Protein AF-0000000068277436 (afdb_homodimer)

Radius of gyration: 30.3 Å; Cα contacts (8 Å, |Δi|>4): 1241; chains: 2; bounding box: 89×91×68 Å

Foldseek 3Di:
DPPPPPPPDPPVDPPVVVVQDFDQLEDDDDLVRLLVLLLDDDPDPDDPDDAAAAEEEEEEEQEALLLQVQVCLQCPPVPRRYAYAYEYAPVYDCVVDDGDPNCPSRYHPYDHADFLALRPVSSVLSRLSSQSSNVNHFKYWYHYSQKHFLAGNVVVSCQQVPFQAWEWAWDQDPDCLFLVLVVQFDADQDDSVLWIFTDLTIMGTSVLSSCLSVDPRQSVRLNRRDDSSRSSGTRSNSVCSVPPVVRYQNHHQEDFACPVDDDHTDEDAQVNDDLVVSQCVQQVVVDWGDTPRDIDSRRHGMYDRYDSNNNVVCVVCCCVRRVRDD/DDPPPPPPPPPVDVPVVVVQDFDQLEDDDDLVRLLVLLLDDDPDPDDPDDAQAAEEEEEEEQEALLLQVQVCLQCPPVPRRYAYAYEYAPVYDCVVDDGDPNCPSRYHPYDHADFLALRVVSSVLSRLSSQSSNVSHFKYWYHYSQKHFLAGNVVVSCQQVPFQAWEWAWDQDPDCLFLVLVVQFDADQDDSVLWIFTDLTIMGTSVLSSCLSVDPRQSVRLNRRDDSSRSSGTRSNSVCSVPPVVRYQNHHQEDFACPVDDPDTDEDAQVNDDLVVSQCVQQVVVDWGDTPRDIDSRRHGMYDRYDSRNNVVCVVCCCVRRVRDD

Structure (mmCIF, N/CA/C/O backbone):
data_AF-0000000068277436-model_v1
#
loop_
_entity.id
_entity.type
_entity.pdbx_description
1 polymer 'Uncharacterized protein'
#
loop_
_atom_site.group_PDB
_atom_site.id
_atom_site.type_symbol
_atom_site.label_atom_id
_atom_site.label_alt_id
_atom_site.label_comp_id
_atom_site.label_asym_id
_atom_site.label_entity_id
_atom_site.label_seq_id
_atom_site.pdbx_PDB_ins_code
_atom_site.Cartn_x
_atom_site.Cartn_y
_atom_site.Cartn_z
_atom_site.occupancy
_atom_site.B_iso_or_equiv
_atom_site.auth_seq_id
_atom_site.auth_comp_id
_atom_site.auth_asym_id
_atom_site.auth_atom_id
_atom_site.pdbx_PDB_model_num
ATOM 1 N N . MET A 1 1 ? 45.375 4.801 18.844 1 23.97 1 MET A N 1
ATOM 2 C CA . MET A 1 1 ? 44.188 5.27 19.594 1 23.97 1 MET A CA 1
ATOM 3 C C . MET A 1 1 ? 42.938 4.562 19.125 1 23.97 1 MET A C 1
ATOM 5 O O . MET A 1 1 ? 42.562 4.648 17.953 1 23.97 1 MET A O 1
ATOM 9 N N . SER A 1 2 ? 42.562 3.375 19.719 1 23.41 2 SER A N 1
ATOM 10 C CA . SER A 1 2 ? 41.812 2.158 19.406 1 23.41 2 SER A CA 1
ATOM 11 C C . SER A 1 2 ? 40.312 2.418 19.375 1 23.41 2 SER A C 1
ATOM 13 O O . SER A 1 2 ? 39.75 2.959 20.328 1 23.41 2 SER A O 1
ATOM 15 N N . LYS A 1 3 ? 39.781 2.701 18.109 1 25.34 3 LYS A N 1
ATOM 16 C CA . LYS A 1 3 ? 38.531 3.287 17.688 1 25.34 3 LYS A CA 1
ATOM 17 C C . LYS A 1 3 ? 37.344 2.508 18.234 1 25.34 3 LYS A C 1
ATOM 19 O O . LYS A 1 3 ? 37.156 1.322 17.938 1 25.34 3 LYS A O 1
ATOM 24 N N . ILE A 1 4 ? 36.938 2.607 19.531 1 25.53 4 ILE A N 1
ATOM 25 C CA . ILE A 1 4 ? 35.969 1.893 20.328 1 25.53 4 ILE A CA 1
ATOM 26 C C . ILE A 1 4 ? 34.594 1.966 19.656 1 25.53 4 ILE A C 1
ATOM 28 O O . ILE A 1 4 ? 34 3.043 19.562 1 25.53 4 ILE A O 1
ATOM 32 N N . CYS A 1 5 ? 34.469 1.28 18.531 1 24.61 5 CYS A N 1
ATOM 33 C CA . CYS A 1 5 ? 33.25 1.181 17.734 1 24.61 5 CYS A CA 1
ATOM 34 C C . CYS A 1 5 ? 32.062 0.746 18.578 1 24.61 5 CYS A C 1
ATOM 36 O O . CYS A 1 5 ? 32.031 -0.382 19.078 1 24.61 5 CYS A O 1
ATOM 38 N N . ALA A 1 6 ? 31.453 1.697 19.281 1 29.66 6 ALA A N 1
ATOM 39 C CA . ALA A 1 6 ? 30.328 1.412 20.188 1 29.66 6 ALA A CA 1
ATOM 40 C C . ALA A 1 6 ? 29.312 0.5 19.516 1 29.66 6 ALA A C 1
ATOM 42 O O . ALA A 1 6 ? 28.844 0.786 18.406 1 29.66 6 ALA A O 1
ATOM 43 N N . THR A 1 7 ? 29.359 -0.811 19.594 1 27.5 7 THR A N 1
ATOM 44 C CA . THR A 1 7 ? 28.516 -1.938 19.203 1 27.5 7 THR A CA 1
ATOM 45 C C . THR A 1 7 ? 27.047 -1.631 19.438 1 27.5 7 THR A C 1
ATOM 47 O O . THR A 1 7 ? 26.594 -1.596 20.594 1 27.5 7 THR A O 1
ATOM 50 N N . GLN A 1 8 ? 26.516 -0.634 18.828 1 31.66 8 GLN A N 1
ATOM 51 C CA . GLN A 1 8 ? 25.109 -0.358 19.062 1 31.66 8 GLN A CA 1
ATOM 52 C C . GLN A 1 8 ? 24.281 -1.634 18.969 1 31.66 8 GLN A C 1
ATOM 54 O O . GLN A 1 8 ? 24.453 -2.43 18.047 1 31.66 8 GLN A O 1
ATOM 59 N N . PRO A 1 9 ? 23.75 -2.182 20.094 1 32.72 9 PRO A N 1
ATOM 60 C CA . PRO A 1 9 ? 23.031 -3.449 20.156 1 32.72 9 PRO A CA 1
ATOM 61 C C . PRO A 1 9 ? 22.062 -3.623 18.969 1 32.72 9 PRO A C 1
ATOM 63 O O . PRO A 1 9 ? 21.547 -2.639 18.438 1 32.72 9 PRO A O 1
ATOM 66 N N . ASN A 1 10 ? 22.172 -4.551 18.047 1 34.94 10 ASN A N 1
ATOM 67 C CA . ASN A 1 10 ? 21.422 -5.129 16.953 1 34.94 10 ASN A CA 1
ATOM 68 C C . ASN A 1 10 ? 19.938 -5.281 17.297 1 34.94 10 ASN A C 1
ATOM 70 O O . ASN A 1 10 ? 19.516 -6.34 17.75 1 34.94 10 ASN A O 1
ATOM 74 N N . ILE A 1 11 ? 19.25 -4.48 18.188 1 37.25 11 ILE A N 1
ATOM 75 C CA . ILE A 1 11 ? 17.844 -4.598 18.516 1 37.25 11 ILE A CA 1
ATOM 76 C C . ILE A 1 11 ? 17.016 -4.664 17.234 1 37.25 11 ILE A C 1
ATOM 78 O O . ILE A 1 11 ? 16.75 -3.641 16.609 1 37.25 11 ILE A O 1
ATOM 82 N N . THR A 1 12 ? 17.125 -5.438 16.219 1 44.44 12 THR A N 1
ATOM 83 C CA . THR A 1 12 ? 16.25 -5.762 15.094 1 44.44 12 THR A CA 1
ATOM 84 C C . THR A 1 12 ? 14.781 -5.691 15.516 1 44.44 12 THR A C 1
ATOM 86 O O . THR A 1 12 ? 14.367 -6.348 16.469 1 44.44 12 THR A O 1
ATOM 89 N N . GLY A 1 13 ? 13.945 -4.594 15.43 1 56.5 13 GLY A N 1
ATOM 90 C CA . GLY A 1 13 ? 12.766 -3.932 15.953 1 56.5 13 GLY A CA 1
ATOM 91 C C . GLY A 1 13 ? 11.516 -4.789 15.859 1 56.5 13 GLY A C 1
ATOM 92 O O . GLY A 1 13 ? 11.266 -5.422 14.836 1 56.5 13 GLY A O 1
ATOM 93 N N . GLY A 1 14 ? 10.969 -5.359 17.094 1 80.44 14 GLY A N 1
ATOM 94 C CA . GLY A 1 14 ? 9.891 -6.238 17.531 1 80.44 14 GLY A CA 1
ATOM 95 C C . GLY A 1 14 ? 8.555 -5.895 16.891 1 80.44 14 GLY A C 1
ATOM 96 O O . GLY A 1 14 ? 7.836 -6.777 16.422 1 80.44 14 GLY A O 1
ATOM 97 N N . TYR A 1 15 ? 8.328 -4.586 16.562 1 85.31 15 TYR A N 1
ATOM 98 C CA . TYR A 1 15 ? 6.988 -4.258 16.109 1 85.31 15 TYR A CA 1
ATOM 99 C C . TYR A 1 15 ? 6.82 -4.602 14.625 1 85.31 15 TYR A C 1
ATOM 101 O O . TYR A 1 15 ? 5.812 -5.195 14.234 1 85.31 15 TYR A O 1
ATOM 109 N N . LEU A 1 16 ? 7.84 -4.223 13.797 1 91.06 16 LEU A N 1
ATOM 110 C CA . LEU A 1 16 ? 7.695 -4.461 12.359 1 91.06 16 LEU A CA 1
ATOM 111 C C . LEU A 1 16 ? 7.578 -5.953 12.07 1 91.06 16 LEU A C 1
ATOM 113 O O . LEU A 1 16 ? 6.777 -6.367 11.227 1 91.06 16 LEU A O 1
ATOM 117 N N . LYS A 1 17 ? 8.391 -6.715 12.734 1 89.31 17 LYS A N 1
ATOM 118 C CA . LYS A 1 17 ? 8.328 -8.164 12.555 1 89.31 17 LYS A CA 1
ATOM 119 C C . LYS A 1 17 ? 6.938 -8.695 12.883 1 89.31 17 LYS A C 1
ATOM 121 O O . LYS A 1 17 ? 6.414 -9.555 12.164 1 89.31 17 LYS A O 1
ATOM 126 N N . LYS A 1 18 ? 6.383 -8.164 13.977 1 89.06 18 LYS A N 1
ATOM 127 C CA . LYS A 1 18 ? 5.039 -8.578 14.367 1 89.06 18 LYS A CA 1
ATOM 128 C C . LYS A 1 18 ? 4.008 -8.148 13.336 1 89.06 18 LYS A C 1
ATOM 130 O O . LYS A 1 18 ? 3.1 -8.922 13 1 89.06 18 LYS A O 1
ATOM 135 N N . TYR A 1 19 ? 4.195 -7.02 12.789 1 89.75 19 TYR A N 1
ATOM 136 C CA . TYR A 1 19 ? 3.291 -6.48 11.781 1 89.75 19 TYR A CA 1
ATOM 137 C C . TYR A 1 19 ? 3.334 -7.316 10.508 1 89.75 19 TYR A C 1
ATOM 139 O O . TYR A 1 19 ? 2.309 -7.512 9.844 1 89.75 19 TYR A O 1
ATOM 147 N N . LEU A 1 20 ? 4.488 -7.871 10.234 1 92.06 20 LEU A N 1
ATOM 148 C CA . LEU A 1 20 ? 4.695 -8.547 8.953 1 92.06 20 LEU A CA 1
ATOM 149 C C . LEU A 1 20 ? 4.316 -10.023 9.055 1 92.06 20 LEU A C 1
ATOM 151 O O . LEU A 1 20 ? 4.281 -10.727 8.047 1 92.06 20 LEU A O 1
ATOM 155 N N . ARG A 1 21 ? 4.035 -10.492 10.25 1 89.75 21 ARG A N 1
ATOM 156 C CA . ARG A 1 21 ? 3.648 -11.891 10.414 1 89.75 21 ARG A CA 1
ATOM 157 C C . ARG A 1 21 ? 2.322 -12.172 9.711 1 89.75 21 ARG A C 1
ATOM 159 O O . ARG A 1 21 ? 1.309 -11.539 10.016 1 89.75 21 ARG A O 1
ATOM 166 N N . PRO A 1 22 ? 2.375 -13.117 8.742 1 90.5 22 PRO A N 1
ATOM 167 C CA . PRO A 1 22 ? 1.105 -13.43 8.078 1 90.5 22 PRO A CA 1
ATOM 168 C C . PRO A 1 22 ? 0.106 -14.109 9.008 1 90.5 22 PRO A C 1
ATOM 170 O O . PRO A 1 22 ? 0.504 -14.758 9.977 1 90.5 22 PRO A O 1
ATOM 173 N N . PRO A 1 23 ? -1.148 -13.898 8.711 1 89.19 23 PRO A N 1
ATOM 174 C CA . PRO A 1 23 ? -2.154 -14.641 9.477 1 89.19 23 PRO A CA 1
ATOM 175 C C . PRO A 1 23 ? -2.145 -16.141 9.164 1 89.19 23 PRO A C 1
ATOM 177 O O . PRO A 1 23 ? -1.496 -16.562 8.211 1 89.19 23 PRO A O 1
ATOM 180 N N . LYS A 1 24 ? -2.893 -16.781 10.078 1 88.88 24 LYS A N 1
ATOM 181 C CA . LYS A 1 24 ? -3.209 -18.156 9.703 1 88.88 24 LYS A CA 1
ATOM 182 C C . LYS A 1 24 ? -3.971 -18.203 8.383 1 88.88 24 LYS A C 1
ATOM 184 O O . LYS A 1 24 ? -4.746 -17.297 8.078 1 88.88 24 LYS A O 1
ATOM 189 N N . VAL A 1 25 ? -3.676 -19.281 7.684 1 88.69 25 VAL A N 1
ATOM 190 C CA . VAL A 1 25 ? -4.309 -19.422 6.379 1 88.69 25 VAL A CA 1
ATOM 191 C C . VAL A 1 25 ? -5.828 -19.375 6.535 1 88.69 25 VAL A C 1
ATOM 193 O O . VAL A 1 25 ? -6.527 -18.766 5.723 1 88.69 25 VAL A O 1
ATOM 196 N N . PHE A 1 26 ? -6.219 -20 7.586 1 85.81 26 PHE A N 1
ATOM 197 C CA . PHE A 1 26 ? -7.641 -19.922 7.898 1 85.81 26 PHE A CA 1
ATOM 198 C C . PHE A 1 26 ? -7.922 -18.766 8.844 1 85.81 26 PHE A C 1
ATOM 200 O O . PHE A 1 26 ? -7.711 -18.875 10.055 1 85.81 26 PHE A O 1
ATOM 207 N N . HIS A 1 27 ? -8.305 -17.641 8.383 1 88.38 27 HIS A N 1
ATOM 208 C CA . HIS A 1 27 ? -8.633 -16.422 9.133 1 88.38 27 HIS A CA 1
ATOM 209 C C . HIS A 1 27 ? -10.094 -16.031 8.922 1 88.38 27 HIS A C 1
ATOM 211 O O . HIS A 1 27 ? -10.805 -16.656 8.133 1 88.38 27 HIS A O 1
ATOM 217 N N . ASP A 1 28 ? -10.562 -14.938 9.57 1 88.31 28 ASP A N 1
ATOM 218 C CA . ASP A 1 28 ? -11.984 -14.625 9.617 1 88.31 28 ASP A CA 1
ATOM 219 C C . ASP A 1 28 ? -12.312 -13.453 8.695 1 88.31 28 ASP A C 1
ATOM 221 O O . ASP A 1 28 ? -13.414 -12.891 8.758 1 88.31 28 ASP A O 1
ATOM 225 N N . MET A 1 29 ? -11.43 -13.055 7.805 1 91.62 29 MET A N 1
ATOM 226 C CA . MET A 1 29 ? -11.711 -11.961 6.887 1 91.62 29 MET A CA 1
ATOM 227 C C . MET A 1 29 ? -12.719 -12.383 5.824 1 91.62 29 MET A C 1
ATOM 229 O O . MET A 1 29 ? -12.633 -13.484 5.285 1 91.62 29 MET A O 1
ATOM 233 N N . ASN A 1 30 ? -13.688 -11.477 5.59 1 90.44 30 ASN A N 1
ATOM 234 C CA . ASN A 1 30 ? -14.5 -11.703 4.398 1 90.44 30 ASN A CA 1
ATOM 235 C C . ASN A 1 30 ? -13.75 -11.352 3.123 1 90.44 30 ASN A C 1
ATOM 237 O O . ASN A 1 30 ? -12.609 -10.891 3.182 1 90.44 30 ASN A O 1
ATOM 241 N N . VAL A 1 31 ? -14.328 -11.609 2.004 1 91.12 31 VAL A N 1
ATOM 242 C CA . VAL A 1 31 ? -13.641 -11.492 0.721 1 91.12 31 VAL A CA 1
ATOM 243 C C . VAL A 1 31 ? -13.18 -10.047 0.513 1 91.12 31 VAL A C 1
ATOM 245 O O . VAL A 1 31 ? -12.039 -9.805 0.097 1 91.12 31 VAL A O 1
ATOM 248 N N . SER A 1 32 ? -14.039 -9.039 0.806 1 92.81 32 SER A N 1
ATOM 249 C CA . SER A 1 32 ? -13.688 -7.633 0.623 1 92.81 32 SER A CA 1
ATOM 250 C C . SER A 1 32 ? -12.516 -7.234 1.511 1 92.81 32 SER A C 1
ATOM 252 O O . SER A 1 32 ? -11.594 -6.547 1.061 1 92.81 32 SER A O 1
ATOM 254 N N . GLU A 1 33 ? -12.562 -7.703 2.74 1 94.38 33 GLU A N 1
ATOM 255 C CA . GLU A 1 33 ? -11.484 -7.43 3.682 1 94.38 33 GLU A CA 1
ATOM 256 C C . GLU A 1 33 ? -10.18 -8.07 3.225 1 94.38 33 GLU A C 1
ATOM 258 O O . GLU A 1 33 ? -9.117 -7.441 3.277 1 94.38 33 GLU A O 1
ATOM 263 N N . LEU A 1 34 ? -10.297 -9.32 2.779 1 95.56 34 LEU A N 1
ATOM 264 C CA . LEU A 1 34 ? -9.125 -10.07 2.334 1 95.56 34 LEU A CA 1
ATOM 265 C C . LEU A 1 34 ? -8.461 -9.383 1.148 1 95.56 34 LEU A C 1
ATOM 267 O O . LEU A 1 34 ? -7.246 -9.156 1.16 1 95.56 34 LEU A O 1
ATOM 271 N N . LEU A 1 35 ? -9.25 -9.016 0.161 1 96.75 35 LEU A N 1
ATOM 272 C CA . LEU A 1 35 ? -8.703 -8.391 -1.037 1 96.75 35 LEU A CA 1
ATOM 273 C C . LEU A 1 35 ? -8.062 -7.051 -0.703 1 96.75 35 LEU A C 1
ATOM 275 O O . LEU A 1 35 ? -6.98 -6.73 -1.205 1 96.75 35 LEU A O 1
ATOM 279 N N . TRP A 1 36 ? -8.727 -6.266 0.155 1 96.5 36 TRP A N 1
ATOM 280 C CA . TRP A 1 36 ? -8.195 -4.965 0.546 1 96.5 36 TRP A CA 1
ATOM 281 C C . TRP A 1 36 ? -6.863 -5.113 1.272 1 96.5 36 TRP A C 1
ATOM 283 O O . TRP A 1 36 ? -5.883 -4.453 0.92 1 96.5 36 TRP A O 1
ATOM 293 N N . ARG A 1 37 ? -6.805 -6.016 2.254 1 97 37 ARG A N 1
ATOM 294 C CA . ARG A 1 37 ? -5.586 -6.27 3.018 1 97 37 ARG A CA 1
ATOM 295 C C . ARG A 1 37 ? -4.465 -6.77 2.111 1 97 37 ARG A C 1
ATOM 297 O O . ARG A 1 37 ? -3.318 -6.34 2.238 1 97 37 ARG A O 1
ATOM 304 N N . ALA A 1 38 ? -4.793 -7.617 1.217 1 97.81 38 ALA A N 1
ATOM 305 C CA . ALA A 1 38 ? -3.814 -8.219 0.314 1 97.81 38 ALA A CA 1
ATOM 306 C C . ALA A 1 38 ? -3.283 -7.188 -0.679 1 97.81 38 ALA A C 1
ATOM 308 O O . ALA A 1 38 ? -2.191 -7.352 -1.227 1 97.81 38 ALA A O 1
ATOM 309 N N . SER A 1 39 ? -4.07 -6.113 -0.881 1 97.88 39 SER A N 1
ATOM 310 C CA . SER A 1 39 ? -3.691 -5.102 -1.865 1 97.88 39 SER A CA 1
ATOM 311 C C . SER A 1 39 ? -2.719 -4.09 -1.273 1 97.88 39 SER A C 1
ATOM 313 O O . SER A 1 39 ? -2.205 -3.225 -1.986 1 97.88 39 SER A O 1
ATOM 315 N N . MET A 1 40 ? -2.482 -4.16 0.048 1 96.56 40 MET A N 1
ATOM 316 C CA . MET A 1 40 ? -1.529 -3.268 0.701 1 96.56 40 MET A CA 1
ATOM 317 C C . MET A 1 40 ? -0.125 -3.469 0.142 1 96.56 40 MET A C 1
ATOM 319 O O . MET A 1 40 ? 0.365 -4.598 0.073 1 96.56 40 MET A O 1
ATOM 323 N N . SER A 1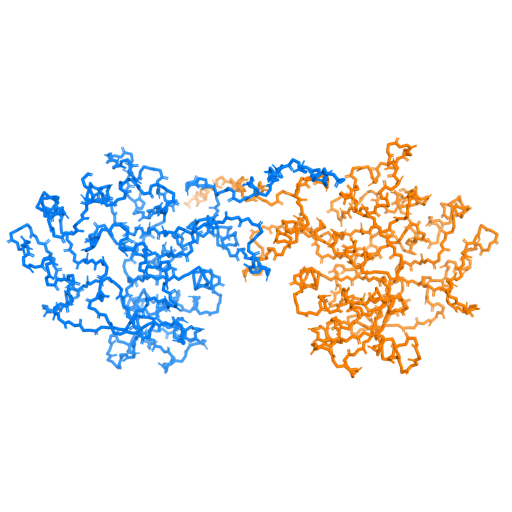 41 ? 0.482 -2.408 -0.278 1 96.06 41 SER A N 1
ATOM 324 C CA . SER A 1 41 ? 1.841 -2.447 -0.808 1 96.06 41 SER A CA 1
ATOM 325 C C . SER A 1 41 ? 2.615 -1.187 -0.435 1 96.06 41 SER A C 1
ATOM 327 O O . SER A 1 41 ? 2.041 -0.098 -0.362 1 96.06 41 SER A O 1
ATOM 329 N N . PRO A 1 42 ? 3.889 -1.335 -0.143 1 95.69 42 PRO A N 1
ATOM 330 C CA . PRO A 1 42 ? 4.699 -0.167 0.207 1 95.69 42 PRO A CA 1
ATOM 331 C C . PRO A 1 42 ? 4.996 0.728 -0.995 1 95.69 42 PRO A C 1
ATOM 333 O O . PRO A 1 42 ? 5.211 0.229 -2.104 1 95.69 42 PRO A O 1
ATOM 336 N N . ARG A 1 43 ? 4.93 2.016 -0.764 1 96.19 43 ARG A N 1
ATOM 337 C CA . ARG A 1 43 ? 5.375 2.953 -1.79 1 96.19 43 ARG A CA 1
ATOM 338 C C . ARG A 1 43 ? 6.898 2.986 -1.873 1 96.19 43 ARG A C 1
ATOM 340 O O . ARG A 1 43 ? 7.461 3.27 -2.934 1 96.19 43 ARG A O 1
ATOM 347 N N . ILE A 1 44 ? 7.516 2.76 -0.736 1 96 44 ILE A N 1
ATOM 348 C CA . ILE A 1 44 ? 8.961 2.572 -0.715 1 96 44 ILE A CA 1
ATOM 349 C C . ILE A 1 44 ? 9.305 1.133 -1.096 1 96 44 ILE A C 1
ATOM 351 O O . ILE A 1 44 ? 8.977 0.198 -0.36 1 96 44 ILE A O 1
ATOM 355 N N . LEU A 1 45 ? 10.023 0.933 -2.16 1 91.94 45 LEU A N 1
ATOM 356 C CA . LEU A 1 45 ? 10.18 -0.387 -2.76 1 91.94 45 LEU A CA 1
ATOM 357 C C . LEU A 1 45 ? 11.266 -1.184 -2.035 1 91.94 45 LEU A C 1
ATOM 359 O O . LEU A 1 45 ? 11.188 -2.412 -1.954 1 91.94 45 LEU A O 1
ATOM 363 N N . GLU A 1 46 ? 12.258 -0.465 -1.465 1 92.19 46 GLU A N 1
ATOM 364 C CA . GLU A 1 46 ? 13.352 -1.146 -0.779 1 92.19 46 GLU A CA 1
ATOM 365 C C . GLU A 1 46 ? 12.922 -1.635 0.601 1 92.19 46 GLU A C 1
ATOM 367 O O . GLU A 1 46 ? 12.531 -0.835 1.455 1 92.19 46 GLU A O 1
ATOM 372 N N . TYR A 1 47 ? 13 -2.908 0.8 1 92.19 47 TYR A N 1
ATOM 373 C CA . TYR A 1 47 ? 12.656 -3.465 2.104 1 92.19 47 TYR A CA 1
ATOM 374 C C . TYR A 1 47 ? 13.672 -3.047 3.16 1 92.19 47 TYR A C 1
ATOM 376 O O . TYR A 1 47 ? 14.875 -3.059 2.91 1 92.19 47 TYR A O 1
ATOM 384 N N . PRO A 1 48 ? 13.203 -2.67 4.301 1 92.31 48 PRO A N 1
ATOM 385 C CA . PRO A 1 48 ? 14.102 -2.248 5.375 1 92.31 48 PRO A CA 1
ATOM 386 C C . PRO A 1 48 ? 14.695 -3.428 6.141 1 92.31 48 PRO A C 1
ATOM 388 O O . PRO A 1 48 ? 15.539 -3.232 7.023 1 92.31 48 PRO A O 1
ATOM 391 N N . ILE A 1 49 ? 14.258 -4.637 5.867 1 89.5 49 ILE A N 1
ATOM 392 C CA . ILE A 1 49 ? 14.758 -5.855 6.488 1 89.5 49 ILE A CA 1
ATOM 393 C C . ILE A 1 49 ? 15.164 -6.855 5.406 1 89.5 49 ILE A C 1
ATOM 395 O O . ILE A 1 49 ? 14.75 -6.734 4.25 1 89.5 49 ILE A O 1
ATOM 399 N N . HIS A 1 50 ? 15.977 -7.742 5.828 1 89.94 50 HIS A N 1
ATOM 400 C CA . HIS A 1 50 ? 16.312 -8.82 4.91 1 89.94 50 HIS A CA 1
ATOM 401 C C . HIS A 1 50 ? 15.148 -9.789 4.742 1 89.94 50 HIS A C 1
ATOM 403 O O . HIS A 1 50 ? 14.633 -10.328 5.727 1 89.94 50 HIS A O 1
ATOM 409 N N . LEU A 1 51 ? 14.695 -9.914 3.586 1 90.81 51 LEU A N 1
ATOM 410 C CA . LEU A 1 51 ? 13.609 -10.82 3.254 1 90.81 51 LEU A CA 1
ATOM 411 C C . LEU A 1 51 ? 14.094 -11.953 2.355 1 90.81 51 LEU A C 1
ATOM 413 O O . LEU A 1 51 ? 14.805 -11.719 1.375 1 90.81 51 LEU A O 1
ATOM 417 N N . VAL A 1 52 ? 13.852 -13.188 2.762 1 95.12 52 VAL A N 1
ATOM 418 C CA . VAL A 1 52 ? 14.062 -14.32 1.874 1 95.12 52 VAL A CA 1
ATOM 419 C C . VAL A 1 52 ? 12.828 -14.531 0.999 1 95.12 52 VAL A C 1
ATOM 421 O O . VAL A 1 52 ? 11.766 -14.906 1.496 1 95.12 52 VAL A O 1
ATOM 424 N N . PRO A 1 53 ? 12.977 -14.289 -0.251 1 97.38 53 PRO A N 1
ATOM 425 C CA . PRO A 1 53 ? 11.805 -14.453 -1.117 1 97.38 53 PRO A CA 1
ATOM 426 C C . PRO A 1 53 ? 11.297 -15.891 -1.17 1 97.38 53 PRO A C 1
ATOM 428 O O . PRO A 1 53 ? 12.102 -16.828 -1.165 1 97.38 53 PRO A O 1
ATOM 431 N N . LYS A 1 54 ? 10.023 -16.047 -1.126 1 98.5 54 LYS A N 1
ATOM 432 C CA . LYS A 1 54 ? 9.375 -17.344 -1.221 1 98.5 54 LYS A CA 1
ATOM 433 C C . LYS A 1 54 ? 8.57 -17.469 -2.512 1 98.5 54 LYS A C 1
ATOM 435 O O . LYS A 1 54 ? 8.211 -16.469 -3.123 1 98.5 54 LYS A O 1
ATOM 440 N N . VAL A 1 55 ? 8.383 -18.719 -2.9 1 98.81 55 VAL A N 1
ATOM 441 C CA . VAL A 1 55 ? 7.395 -19.047 -3.926 1 98.81 55 VAL A CA 1
ATOM 442 C C . VAL A 1 55 ? 6.125 -19.578 -3.268 1 98.81 55 VAL A C 1
ATOM 444 O O . VAL A 1 55 ? 6.176 -20.5 -2.443 1 98.81 55 VAL A O 1
ATOM 447 N N . ALA A 1 56 ? 5.043 -18.906 -3.568 1 98.81 56 ALA A N 1
ATOM 448 C CA . ALA A 1 56 ? 3.75 -19.422 -3.113 1 98.81 56 ALA A CA 1
ATOM 449 C C . ALA A 1 56 ? 3.17 -20.422 -4.109 1 98.81 56 ALA A C 1
ATOM 451 O O . ALA A 1 56 ? 2.844 -20.062 -5.242 1 98.81 56 ALA A O 1
ATOM 452 N N . PHE A 1 57 ? 3.039 -21.656 -3.686 1 98.75 57 PHE A N 1
ATOM 453 C CA . PHE A 1 57 ? 2.377 -22.688 -4.473 1 98.75 57 PHE A CA 1
ATOM 454 C C . PHE A 1 57 ? 0.895 -22.766 -4.129 1 98.75 57 PHE A C 1
ATOM 456 O O . PHE A 1 57 ? 0.531 -23.141 -3.012 1 98.75 57 PHE A O 1
ATOM 463 N N . MET A 1 58 ? 0.089 -22.391 -5.082 1 97.88 58 MET A N 1
ATOM 464 C CA . MET A 1 58 ? -1.354 -22.312 -4.875 1 97.88 58 MET A CA 1
ATOM 465 C C . MET A 1 58 ? -2.074 -23.422 -5.613 1 97.88 58 MET A C 1
ATOM 467 O O . MET A 1 58 ? -1.987 -23.516 -6.84 1 97.88 58 MET A O 1
ATOM 471 N N . PHE A 1 59 ? -2.795 -24.219 -4.852 1 95.81 59 PHE A N 1
ATOM 472 C CA . PHE A 1 59 ? -3.477 -25.375 -5.414 1 95.81 59 PHE A CA 1
ATOM 473 C C . PHE A 1 59 ? -4.98 -25.141 -5.484 1 95.81 59 PHE A C 1
ATOM 475 O O . PHE A 1 59 ? -5.629 -24.922 -4.461 1 95.81 59 PHE A O 1
ATOM 482 N N . LEU A 1 60 ? -5.461 -25.078 -6.648 1 93.38 60 LEU A N 1
ATOM 483 C CA . LEU A 1 60 ? -6.902 -25.094 -6.887 1 93.38 60 LEU A CA 1
ATOM 484 C C . LEU A 1 60 ? -7.406 -26.516 -7.102 1 93.38 60 LEU A C 1
ATOM 486 O O . LEU A 1 60 ? -7.164 -27.109 -8.156 1 93.38 60 LEU A O 1
ATOM 490 N N . THR A 1 61 ? -8.125 -27.062 -6.105 1 90.06 61 THR A N 1
ATOM 491 C CA . THR A 1 61 ? -8.43 -28.484 -6.137 1 90.06 61 THR A CA 1
ATOM 492 C C . THR A 1 61 ? -9.93 -28.719 -6.008 1 90.06 61 THR A C 1
ATOM 494 O O . THR A 1 61 ? -10.641 -27.906 -5.41 1 90.06 61 THR A O 1
ATOM 497 N N . LYS A 1 62 ? -10.391 -29.766 -6.613 1 80.81 62 LYS A N 1
ATOM 498 C CA . LYS A 1 62 ? -11.773 -30.203 -6.418 1 80.81 62 LYS A CA 1
ATOM 499 C C . LYS A 1 62 ? -11.938 -30.922 -5.082 1 80.81 62 LYS A C 1
ATOM 501 O O . LYS A 1 62 ? -12.977 -30.812 -4.434 1 80.81 62 LYS A O 1
ATOM 506 N N . GLY A 1 63 ? -10.891 -31.609 -4.68 1 77.38 63 GLY A N 1
ATOM 507 C CA . GLY A 1 63 ? -10.875 -32.406 -3.461 1 77.38 63 GLY A CA 1
ATOM 508 C C . GLY A 1 63 ? -9.477 -32.594 -2.904 1 77.38 63 GLY A C 1
ATOM 509 O O . GLY A 1 63 ? -8.711 -31.641 -2.764 1 77.38 63 GLY A O 1
ATOM 510 N N . PRO A 1 64 ? -9.203 -33.844 -2.658 1 78.75 64 PRO A N 1
ATOM 511 C CA . PRO A 1 64 ? -7.895 -34.125 -2.066 1 78.75 64 PRO A CA 1
ATOM 512 C C . PRO A 1 64 ? -6.75 -33.969 -3.061 1 78.75 64 PRO A C 1
ATOM 514 O O . PRO A 1 64 ? -6.949 -34.125 -4.27 1 78.75 64 PRO A O 1
ATOM 517 N N . VAL A 1 65 ? -5.652 -33.594 -2.555 1 86.56 65 VAL A N 1
ATOM 518 C CA . VAL A 1 65 ? -4.426 -33.625 -3.342 1 86.56 65 VAL A CA 1
ATOM 519 C C . VAL A 1 65 ? -3.842 -35.031 -3.354 1 86.56 65 VAL A C 1
ATOM 521 O O . VAL A 1 65 ? -2.971 -35.375 -2.543 1 86.56 65 VAL A O 1
ATOM 524 N N . HIS A 1 66 ? -4.184 -35.781 -4.344 1 86 66 HIS A N 1
ATOM 525 C CA . HIS A 1 66 ? -3.846 -37.188 -4.391 1 86 66 HIS A CA 1
ATOM 526 C C . HIS A 1 66 ? -2.348 -37.406 -4.578 1 86 66 HIS A C 1
ATOM 528 O O . HIS A 1 66 ? -1.806 -38.438 -4.199 1 86 66 HIS A O 1
ATOM 534 N N . LEU A 1 67 ? -1.727 -36.469 -5.086 1 93.62 67 LEU A N 1
ATOM 535 C CA . LEU A 1 67 ? -0.293 -36.562 -5.336 1 93.62 67 LEU A CA 1
ATOM 536 C C . LEU A 1 67 ? 0.501 -35.875 -4.234 1 93.62 67 LEU A C 1
ATOM 538 O O . LEU A 1 67 ? 1.642 -35.438 -4.457 1 93.62 67 LEU A O 1
ATOM 542 N N . ALA A 1 68 ? -0.068 -35.781 -3.053 1 92.88 68 ALA A N 1
ATOM 543 C CA . ALA A 1 68 ? 0.478 -35 -1.931 1 92.88 68 ALA A CA 1
ATOM 544 C C . ALA A 1 68 ? 1.859 -35.531 -1.54 1 92.88 68 ALA A C 1
ATOM 546 O O . ALA A 1 68 ? 2.752 -34.75 -1.208 1 92.88 68 ALA A O 1
ATOM 547 N N . LEU A 1 69 ? 2.025 -36.844 -1.6 1 93 69 LEU A N 1
ATOM 548 C CA . LEU A 1 69 ? 3.297 -37.406 -1.176 1 93 69 LEU A CA 1
ATOM 549 C C . LEU A 1 69 ? 4.422 -37 -2.121 1 93 69 LEU A C 1
ATOM 551 O O . LEU A 1 69 ? 5.562 -36.812 -1.692 1 93 69 LEU A O 1
ATOM 555 N N . LEU A 1 70 ? 4.094 -36.906 -3.385 1 94.88 70 LEU A N 1
ATOM 556 C CA . LEU A 1 70 ? 5.086 -36.438 -4.344 1 94.88 70 LEU A CA 1
ATOM 557 C C . LEU A 1 70 ? 5.496 -35 -4.023 1 94.88 70 LEU A C 1
ATOM 559 O O . LEU A 1 70 ? 6.684 -34.688 -4.027 1 94.88 70 LEU A O 1
ATOM 563 N N . TRP A 1 71 ? 4.574 -34.156 -3.732 1 96.12 71 TRP A N 1
ATOM 564 C CA . TRP A 1 71 ? 4.828 -32.781 -3.408 1 96.12 71 TRP A CA 1
ATOM 565 C C . TRP A 1 71 ? 5.582 -32.656 -2.088 1 96.12 71 TRP A C 1
ATOM 567 O O . TRP A 1 71 ? 6.445 -31.781 -1.938 1 96.12 71 TRP A O 1
ATOM 577 N N . GLU A 1 72 ? 5.246 -33.5 -1.133 1 94.5 72 GLU A N 1
ATOM 578 C CA . GLU A 1 72 ? 5.988 -33.5 0.124 1 94.5 72 GLU A CA 1
ATOM 579 C C . GLU A 1 72 ? 7.473 -33.75 -0.117 1 94.5 72 GLU A C 1
ATOM 581 O O . GLU A 1 72 ? 8.328 -33.094 0.475 1 94.5 72 GLU A O 1
ATOM 586 N N . ASN A 1 73 ? 7.703 -34.719 -0.984 1 94.69 73 ASN A N 1
ATOM 587 C CA . ASN A 1 73 ? 9.086 -35 -1.354 1 94.69 73 ASN A CA 1
ATOM 588 C C . ASN A 1 73 ? 9.734 -33.844 -2.066 1 94.69 73 ASN A C 1
ATOM 590 O O . ASN A 1 73 ? 10.898 -33.5 -1.822 1 94.69 73 ASN A O 1
ATOM 594 N N . PHE A 1 74 ? 9.008 -33.219 -2.863 1 96.25 74 PHE A N 1
ATOM 595 C CA . PHE A 1 74 ? 9.469 -32.062 -3.615 1 96.25 74 PHE A CA 1
ATOM 596 C C . PHE A 1 74 ? 9.883 -30.938 -2.672 1 96.25 74 PHE A C 1
ATOM 598 O O . PHE A 1 74 ? 10.938 -30.328 -2.854 1 96.25 74 PHE A O 1
ATOM 605 N N . PHE A 1 75 ? 9.141 -30.672 -1.593 1 97 75 PHE A N 1
ATOM 606 C CA . PHE A 1 75 ? 9.336 -29.547 -0.7 1 97 75 PHE A CA 1
ATOM 607 C C . PHE A 1 75 ? 10.336 -29.875 0.396 1 97 75 PHE A C 1
ATOM 609 O O . PHE A 1 75 ? 10.82 -28.984 1.098 1 97 75 PHE A O 1
ATOM 616 N N . LYS A 1 76 ? 10.609 -31.125 0.575 1 94.44 76 LYS A N 1
ATOM 617 C CA . LYS A 1 76 ? 11.406 -31.594 1.706 1 94.44 76 LYS A CA 1
ATOM 618 C C . LYS A 1 76 ? 12.75 -30.891 1.765 1 94.44 76 LYS A C 1
ATOM 620 O O . LYS A 1 76 ? 13.477 -30.828 0.767 1 94.44 76 LYS A O 1
ATOM 625 N N . GLY A 1 77 ? 13.055 -30.312 2.924 1 94.56 77 GLY A N 1
ATOM 626 C CA . GLY A 1 77 ? 14.359 -29.703 3.152 1 94.56 77 GLY A CA 1
ATOM 627 C C . GLY A 1 77 ? 14.43 -28.266 2.699 1 94.56 77 GLY A C 1
ATOM 628 O O . GLY A 1 77 ? 15.492 -27.641 2.77 1 94.56 77 GLY A O 1
ATOM 629 N N . HIS A 1 78 ? 13.344 -27.719 2.266 1 96.81 78 HIS A N 1
ATOM 630 C CA . HIS A 1 78 ? 13.383 -26.359 1.72 1 96.81 78 HIS A CA 1
ATOM 631 C C . HIS A 1 78 ? 12.414 -25.438 2.461 1 96.81 78 HIS A C 1
ATOM 633 O O . HIS A 1 78 ? 11.883 -24.5 1.878 1 96.81 78 HIS A O 1
ATOM 639 N N . GLN A 1 79 ? 12.391 -25.766 3.74 1 93.31 79 GLN A N 1
ATOM 640 C CA . GLN A 1 79 ? 11.516 -24.953 4.59 1 93.31 79 GLN A CA 1
ATOM 641 C C . GLN A 1 79 ? 11.938 -23.5 4.59 1 93.31 79 GLN A C 1
ATOM 643 O O . GLN A 1 79 ? 13.133 -23.188 4.637 1 93.31 79 GLN A O 1
ATOM 648 N N . GLY A 1 80 ? 11.086 -22.594 4.406 1 95.56 80 GLY A N 1
ATOM 649 C CA . GLY A 1 80 ? 11.383 -21.172 4.418 1 95.56 80 GLY A CA 1
ATOM 650 C C . GLY A 1 80 ? 11.438 -20.562 3.031 1 95.56 80 GLY A C 1
ATOM 651 O O . GLY A 1 80 ? 11.484 -19.344 2.887 1 95.56 80 GLY A O 1
ATOM 652 N N . LEU A 1 81 ? 11.383 -21.438 2.027 1 98.06 81 LEU A N 1
ATOM 653 C CA . LEU A 1 81 ? 11.531 -20.922 0.667 1 98.06 81 LEU A CA 1
ATOM 654 C C . LEU A 1 81 ? 10.211 -21 -0.09 1 98.06 81 LEU A C 1
ATOM 656 O O . LEU A 1 81 ? 10.125 -20.578 -1.241 1 98.06 81 LEU A O 1
ATOM 660 N N . TYR A 1 82 ? 9.242 -21.578 0.605 1 98.25 82 TYR A N 1
ATOM 661 C CA . TYR A 1 82 ? 7.957 -21.75 -0.06 1 98.25 82 TYR A CA 1
ATOM 662 C C . TYR A 1 82 ? 6.805 -21.562 0.923 1 98.25 82 TYR A C 1
ATOM 664 O O . TYR A 1 82 ? 7.012 -21.578 2.139 1 98.25 82 TYR A O 1
ATOM 672 N N . SER A 1 83 ? 5.684 -21.25 0.406 1 97.62 83 SER A N 1
ATOM 673 C CA . SER A 1 83 ? 4.387 -21.312 1.076 1 97.62 83 SER A CA 1
ATOM 674 C C . SER A 1 83 ? 3.375 -22.094 0.244 1 97.62 83 SER A C 1
ATOM 676 O O . SER A 1 83 ? 3.52 -22.203 -0.975 1 97.62 83 SER A O 1
ATOM 678 N N . ILE A 1 84 ? 2.418 -22.688 0.923 1 97.06 84 ILE A N 1
ATOM 679 C CA . ILE A 1 84 ? 1.404 -23.484 0.238 1 97.06 84 ILE A CA 1
ATOM 680 C C . ILE A 1 84 ? 0.012 -22.984 0.609 1 97.06 84 ILE A C 1
ATOM 682 O O . ILE A 1 84 ? -0.255 -22.672 1.775 1 97.06 84 ILE A O 1
ATOM 686 N N . TYR A 1 85 ? -0.797 -22.844 -0.351 1 95.75 85 TYR A N 1
ATOM 687 C CA . TYR A 1 85 ? -2.203 -22.5 -0.183 1 95.75 85 TYR A CA 1
ATOM 688 C C . TYR A 1 85 ? -3.098 -23.406 -1.011 1 95.75 85 TYR A C 1
ATOM 690 O O . TYR A 1 85 ? -2.785 -23.719 -2.164 1 95.75 85 TYR A O 1
ATOM 698 N N . VAL A 1 86 ? -4.219 -23.812 -0.433 1 93.38 86 VAL A N 1
ATOM 699 C CA . VAL A 1 86 ? -5.105 -24.75 -1.115 1 93.38 86 VAL A CA 1
ATOM 700 C C . VAL A 1 86 ? -6.535 -24.219 -1.087 1 93.38 86 VAL A C 1
ATOM 702 O O . VAL A 1 86 ? -7.027 -23.797 -0.038 1 93.38 86 VAL A O 1
ATOM 705 N N . HIS A 1 87 ? -7.086 -24.078 -2.168 1 91.56 87 HIS A N 1
ATOM 706 C CA . HIS A 1 87 ? -8.523 -23.859 -2.299 1 91.56 87 HIS A CA 1
ATOM 707 C C . HIS A 1 87 ? -9.234 -25.141 -2.746 1 91.56 87 HIS A C 1
ATOM 709 O O . HIS A 1 87 ? -8.977 -25.641 -3.844 1 91.56 87 HIS A O 1
ATOM 715 N N . SER A 1 88 ? -10.133 -25.641 -1.882 1 85.56 88 SER A N 1
ATOM 716 C CA . SER A 1 88 ? -10.883 -26.844 -2.193 1 85.56 88 SER A CA 1
ATOM 717 C C . SER A 1 88 ? -12.383 -26.578 -2.27 1 85.56 88 SER A C 1
ATOM 719 O O . SER A 1 88 ? -12.859 -25.562 -1.732 1 85.56 88 SER A O 1
ATOM 721 N N . SER A 1 89 ? -13.008 -27.469 -3.004 1 78.69 89 SER A N 1
ATOM 722 C CA . SER A 1 89 ? -14.461 -27.375 -3.025 1 78.69 89 SER A CA 1
ATOM 723 C C . SER A 1 89 ? -15.047 -27.438 -1.615 1 78.69 89 SER A C 1
ATOM 725 O O . SER A 1 89 ? -14.57 -28.219 -0.782 1 78.69 89 SER A O 1
ATOM 727 N N . PRO A 1 90 ? -16.047 -26.531 -1.354 1 70.31 90 PRO A N 1
ATOM 728 C CA . PRO A 1 90 ? -16.641 -26.562 -0.019 1 70.31 90 PRO A CA 1
ATOM 729 C C . PRO A 1 90 ? -17.156 -27.938 0.373 1 70.31 90 PRO A C 1
ATOM 731 O O . PRO A 1 90 ? -17.281 -28.25 1.562 1 70.31 90 PRO A O 1
ATOM 734 N N . SER A 1 91 ? -17.453 -28.688 -0.651 1 67.56 91 SER A N 1
ATOM 735 C CA . SER A 1 91 ? -18 -30.016 -0.376 1 67.56 91 SER A CA 1
ATOM 736 C C . SER A 1 91 ? -16.906 -30.953 0.135 1 67.56 91 SER A C 1
ATOM 738 O O . SER A 1 91 ? -17.203 -32 0.717 1 67.56 91 SER A O 1
ATOM 740 N N . TYR A 1 92 ? -15.758 -30.453 -0.086 1 67.81 92 TYR A N 1
ATOM 741 C CA . TYR A 1 92 ? -14.648 -31.281 0.385 1 67.81 92 TYR A CA 1
ATOM 742 C C . TYR A 1 92 ? -14.383 -31.031 1.865 1 67.81 92 TYR A C 1
ATOM 744 O O . TYR A 1 92 ? -14.164 -29.891 2.283 1 67.81 92 TYR A O 1
ATOM 752 N N . GLU A 1 93 ? -14.625 -32.031 2.703 1 59.75 93 GLU A N 1
ATOM 753 C CA . GLU A 1 93 ? -14.328 -31.953 4.129 1 59.75 93 GLU A CA 1
ATOM 754 C C . GLU A 1 93 ? -12.914 -32.438 4.422 1 59.75 93 GLU A C 1
ATOM 756 O O . GLU A 1 93 ? -12.648 -33.656 4.398 1 59.75 93 GLU A O 1
ATOM 761 N N . ALA A 1 94 ? -12.016 -31.484 4.559 1 58.38 94 ALA A N 1
ATOM 762 C CA . ALA A 1 94 ? -10.617 -31.844 4.781 1 58.38 94 ALA A CA 1
ATOM 763 C C . ALA A 1 94 ? -10.469 -32.812 5.957 1 58.38 94 ALA A C 1
ATOM 765 O O . ALA A 1 94 ? -9.57 -33.656 5.969 1 58.38 94 ALA A O 1
ATOM 766 N N . ALA A 1 95 ? -11.297 -32.594 6.953 1 57 95 ALA A N 1
ATOM 767 C CA . ALA A 1 95 ? -11.227 -33.438 8.156 1 57 95 ALA A CA 1
ATOM 768 C C . ALA A 1 95 ? -11.375 -34.906 7.812 1 57 95 ALA A C 1
ATOM 770 O O . ALA A 1 95 ? -10.914 -35.781 8.555 1 57 95 ALA A O 1
ATOM 771 N N . SER A 1 96 ? -11.922 -35.094 6.648 1 54 96 SER A N 1
ATOM 772 C CA . SER A 1 96 ? -12.234 -36.469 6.328 1 54 96 SER A CA 1
ATOM 773 C C . SER A 1 96 ? -11.07 -37.156 5.625 1 54 96 SER A C 1
ATOM 775 O O . SER A 1 96 ? -11.039 -38.406 5.523 1 54 96 SER A O 1
ATOM 777 N N . HIS A 1 97 ? -10.102 -36.375 5.223 1 62.06 97 HIS A N 1
ATOM 778 C CA . HIS A 1 97 ? -8.984 -37.031 4.539 1 62.06 97 HIS A CA 1
ATOM 779 C C . HIS A 1 97 ? -7.648 -36.5 5.059 1 62.06 97 HIS A C 1
ATOM 781 O O . HIS A 1 97 ? -7.453 -35.281 5.16 1 62.06 97 HIS A O 1
ATOM 787 N N . PRO A 1 98 ? -7.012 -37.469 5.691 1 56.88 98 PRO A N 1
ATOM 788 C CA . PRO A 1 98 ? -5.711 -37.031 6.199 1 56.88 98 PRO A CA 1
ATOM 789 C C . PRO A 1 98 ? -4.871 -36.312 5.129 1 56.88 98 PRO A C 1
ATOM 791 O O . PRO A 1 98 ? -4.707 -36.844 4.027 1 56.88 98 PRO A O 1
ATOM 794 N N . GLU A 1 99 ? -4.555 -35.156 5.371 1 70.31 99 GLU A N 1
ATOM 795 C CA . GLU A 1 99 ? -3.703 -34.406 4.477 1 70.31 99 GLU A CA 1
ATOM 796 C C . GLU A 1 99 ? -2.227 -34.594 4.797 1 70.31 99 GLU A C 1
ATOM 798 O O . GLU A 1 99 ? -1.862 -34.844 5.949 1 70.31 99 GLU A O 1
ATOM 803 N N . SER A 1 100 ? -1.482 -34.844 3.787 1 79.88 100 SER A N 1
ATOM 804 C CA . SER A 1 100 ? -0.036 -34.844 3.979 1 79.88 100 SER A CA 1
ATOM 805 C C . SER A 1 100 ? 0.416 -33.656 4.82 1 79.88 100 SER A C 1
ATOM 807 O O . SER A 1 100 ? -0.218 -32.594 4.801 1 79.88 100 SER A O 1
ATOM 809 N N . PRO A 1 101 ? 1.486 -33.875 5.613 1 81.69 101 PRO A N 1
ATOM 810 C CA . PRO A 1 101 ? 1.963 -32.812 6.531 1 81.69 101 PRO A CA 1
ATOM 811 C C . PRO A 1 101 ? 2.209 -31.484 5.832 1 81.69 101 PRO A C 1
ATOM 813 O O . PRO A 1 101 ? 1.926 -30.438 6.402 1 81.69 101 PRO A O 1
ATOM 816 N N . VAL A 1 102 ? 2.598 -31.547 4.605 1 88.88 102 VAL A N 1
ATOM 817 C CA . VAL A 1 102 ? 2.971 -30.297 3.936 1 88.88 102 VAL A CA 1
ATOM 818 C C . VAL A 1 102 ? 1.717 -29.5 3.574 1 88.88 102 VAL A C 1
ATOM 820 O O . VAL A 1 102 ? 1.771 -28.281 3.402 1 88.88 102 VAL A O 1
ATOM 823 N N . PHE A 1 103 ? 0.591 -30.156 3.553 1 89.44 103 PHE A N 1
ATOM 824 C CA . PHE A 1 103 ? -0.654 -29.5 3.172 1 89.44 103 PHE A CA 1
ATOM 825 C C . PHE A 1 103 ? -1.52 -29.234 4.398 1 89.44 103 PHE A C 1
ATOM 827 O O . PHE A 1 103 ? -2.625 -28.703 4.277 1 89.44 103 PHE A O 1
ATOM 834 N N . HIS A 1 104 ? -0.985 -29.578 5.555 1 85 104 HIS A N 1
ATOM 835 C CA . HIS A 1 104 ? -1.738 -29.391 6.789 1 85 104 HIS A CA 1
ATOM 836 C C . HIS A 1 104 ? -1.959 -27.906 7.066 1 85 104 HIS A C 1
ATOM 838 O O . HIS A 1 104 ? -1.017 -27.109 7.012 1 85 104 HIS A O 1
ATOM 844 N N . GLU A 1 105 ? -3.205 -27.484 7.266 1 85.88 105 GLU A N 1
ATOM 845 C CA . GLU A 1 105 ? -3.615 -26.125 7.633 1 85.88 105 GLU A CA 1
ATOM 846 C C . GLU A 1 105 ? -3.279 -25.125 6.531 1 85.88 105 GLU A C 1
ATOM 848 O O . GLU A 1 105 ? -2.928 -23.984 6.812 1 85.88 105 GLU A O 1
ATOM 853 N N . ARG A 1 106 ? -3.273 -25.641 5.328 1 89.44 106 ARG A N 1
ATOM 854 C CA . ARG A 1 106 ? -2.932 -24.781 4.203 1 89.44 106 ARG A CA 1
ATOM 855 C C . ARG A 1 106 ? -4.168 -24.422 3.383 1 89.44 106 ARG A C 1
ATOM 857 O O . ARG A 1 106 ? -4.074 -23.719 2.381 1 89.44 106 ARG A O 1
ATOM 864 N N . ARG A 1 107 ? -5.289 -24.859 3.844 1 88.12 107 ARG A N 1
ATOM 865 C CA . ARG A 1 107 ? -6.535 -24.625 3.117 1 88.12 107 ARG A CA 1
ATOM 866 C C . ARG A 1 107 ? -7.129 -23.266 3.49 1 88.12 107 ARG A C 1
ATOM 868 O O . ARG A 1 107 ? -7.262 -22.938 4.672 1 88.12 107 ARG A O 1
ATOM 875 N N . ILE A 1 108 ? -7.465 -22.5 2.475 1 88.25 108 ILE A N 1
ATOM 876 C CA . ILE A 1 108 ? -8.109 -21.219 2.705 1 88.25 108 ILE A CA 1
ATOM 877 C C . ILE A 1 108 ? -9.617 -21.406 2.848 1 88.25 108 ILE A C 1
ATOM 879 O O . ILE A 1 108 ? -10.156 -22.453 2.463 1 88.25 108 ILE A O 1
ATOM 883 N N . PRO A 1 109 ? -10.289 -20.406 3.467 1 77.88 109 PRO A N 1
ATOM 884 C CA . PRO A 1 109 ? -11.75 -20.516 3.504 1 77.88 109 PRO A CA 1
ATOM 885 C C . PRO A 1 109 ? -12.367 -20.656 2.113 1 77.88 109 PRO A C 1
ATOM 887 O O . PRO A 1 109 ? -11.992 -19.906 1.197 1 77.88 109 PRO A O 1
ATOM 890 N N . SER A 1 110 ? -13.141 -21.766 1.936 1 68.25 110 SER A N 1
ATOM 891 C CA . SER A 1 110 ? -13.523 -22.172 0.586 1 68.25 110 SER A CA 1
ATOM 892 C C . SER A 1 110 ? -14.906 -21.641 0.221 1 68.25 110 SER A C 1
ATOM 894 O O . SER A 1 110 ? -15.727 -21.375 1.103 1 68.25 110 SER A O 1
ATOM 896 N N . GLN A 1 111 ? -15.023 -21.156 -0.975 1 70.44 111 GLN A N 1
ATOM 897 C CA . GLN A 1 111 ? -16.281 -20.891 -1.67 1 70.44 111 GLN A CA 1
ATOM 898 C C . GLN A 1 111 ? -16.453 -21.812 -2.863 1 70.44 111 GLN A C 1
ATOM 900 O O . GLN A 1 111 ? -15.484 -22.375 -3.383 1 70.44 111 GLN A O 1
ATOM 905 N N . GLU A 1 112 ? -17.719 -22.156 -3.209 1 67.44 112 GLU A N 1
ATOM 906 C CA . GLU A 1 112 ? -18 -23.031 -4.344 1 67.44 112 GLU A CA 1
ATOM 907 C C . GLU A 1 112 ? -17.406 -22.469 -5.633 1 67.44 112 GLU A C 1
ATOM 909 O O . GLU A 1 112 ? -17.469 -21.25 -5.871 1 67.44 112 GLU A O 1
ATOM 914 N N . VAL A 1 113 ? -16.719 -23.391 -6.391 1 69.44 113 VAL A N 1
ATOM 915 C CA . VAL A 1 113 ? -16.109 -23.016 -7.66 1 69.44 113 VAL A CA 1
ATOM 916 C C . VAL A 1 113 ? -16.656 -23.891 -8.781 1 69.44 113 VAL A C 1
ATOM 918 O O . VAL A 1 113 ? -16.938 -25.078 -8.57 1 69.44 113 VAL A O 1
ATOM 921 N N . GLU A 1 114 ? -17.125 -23.328 -9.898 1 60.59 114 GLU A N 1
ATOM 922 C CA . GLU A 1 114 ? -17.516 -24.062 -11.102 1 60.59 114 GLU A CA 1
ATOM 923 C C . GLU A 1 114 ? -16.688 -23.625 -12.305 1 60.59 114 GLU A C 1
ATOM 925 O O . GLU A 1 114 ? -16.516 -22.422 -12.555 1 60.59 114 GLU A O 1
ATOM 930 N N . TRP A 1 115 ? -16.188 -24.75 -13.008 1 56.56 115 TRP A N 1
ATOM 931 C CA . TRP A 1 115 ? -15.383 -24.469 -14.195 1 56.56 115 TRP A CA 1
ATOM 932 C C . TRP A 1 115 ? -16.156 -23.609 -15.195 1 56.56 115 TRP A C 1
ATOM 934 O O . TRP A 1 115 ? -17.344 -23.844 -15.43 1 56.56 115 TRP A O 1
ATOM 944 N N . GLY A 1 116 ? -15.336 -22.703 -15.758 1 64.25 116 GLY A N 1
ATOM 945 C CA . GLY A 1 116 ? -15.93 -21.859 -16.797 1 64.25 116 GLY A CA 1
ATOM 946 C C . GLY A 1 116 ? -16.766 -20.734 -16.234 1 64.25 116 GLY A C 1
ATOM 947 O O . GLY A 1 116 ? -17.266 -19.891 -16.984 1 64.25 116 GLY A O 1
ATOM 948 N N . LYS A 1 117 ? -16.859 -20.672 -14.938 1 71.88 117 LYS A N 1
ATOM 949 C CA . LYS A 1 117 ? -17.688 -19.641 -14.328 1 71.88 117 LYS A CA 1
ATOM 950 C C . LYS A 1 117 ? -16.812 -18.594 -13.617 1 71.88 117 LYS A C 1
ATOM 952 O O . LYS A 1 117 ? -15.625 -18.812 -13.406 1 71.88 117 LYS A O 1
ATOM 957 N N . ALA A 1 118 ? -17.438 -17.578 -13.398 1 78.94 118 ALA A N 1
ATOM 958 C CA . ALA A 1 118 ? -16.766 -16.469 -12.703 1 78.94 118 ALA A CA 1
ATOM 959 C C . ALA A 1 118 ? -16.266 -16.922 -11.328 1 78.94 118 ALA A C 1
ATOM 961 O O . ALA A 1 118 ? -15.297 -16.375 -10.805 1 78.94 118 ALA A O 1
ATOM 962 N N . SER A 1 119 ? -16.781 -17.984 -10.922 1 81.56 119 SER A N 1
ATOM 963 C CA . SER A 1 119 ? -16.406 -18.484 -9.602 1 81.56 119 SER A CA 1
ATOM 964 C C . SER A 1 119 ? -14.977 -19 -9.586 1 81.56 119 SER A C 1
ATOM 966 O O . SER A 1 119 ? -14.312 -18.953 -8.555 1 81.56 119 SER A O 1
ATOM 968 N N . LEU A 1 120 ? -14.5 -19.469 -10.727 1 86.12 120 LEU A N 1
ATOM 969 C CA . LEU A 1 120 ? -13.125 -19.969 -10.789 1 86.12 120 LEU A CA 1
ATOM 970 C C . LEU A 1 120 ? -12.125 -18.828 -10.648 1 86.12 120 LEU A C 1
ATOM 972 O O . LEU A 1 120 ? -11.141 -18.953 -9.914 1 86.12 120 LEU A O 1
ATOM 976 N N . ILE A 1 121 ? -12.391 -17.75 -11.375 1 91.5 121 ILE A N 1
ATOM 977 C CA . ILE A 1 121 ? -11.461 -16.625 -11.289 1 91.5 121 ILE A CA 1
ATOM 978 C C . ILE A 1 121 ? -11.516 -16.016 -9.883 1 91.5 121 ILE A C 1
ATOM 980 O O . ILE A 1 121 ? -10.5 -15.539 -9.367 1 91.5 121 ILE A O 1
ATOM 984 N N . GLU A 1 122 ? -12.695 -16.078 -9.242 1 92.19 122 GLU A N 1
ATOM 985 C CA . GLU A 1 122 ? -12.812 -15.609 -7.859 1 92.19 122 GLU A CA 1
ATOM 986 C C . GLU A 1 122 ? -12 -16.484 -6.91 1 92.19 122 GLU A C 1
ATOM 988 O O . GLU A 1 122 ? -11.359 -15.984 -5.984 1 92.19 122 GLU A O 1
ATOM 993 N N . ALA A 1 123 ? -12.07 -17.766 -7.164 1 92.75 123 ALA A N 1
ATOM 994 C CA . ALA A 1 123 ? -11.297 -18.703 -6.34 1 92.75 123 ALA A CA 1
ATOM 995 C C . ALA A 1 123 ? -9.805 -18.438 -6.477 1 92.75 123 ALA A C 1
ATOM 997 O O . ALA A 1 123 ? -9.07 -18.438 -5.48 1 92.75 123 ALA A O 1
ATOM 998 N N . VAL A 1 124 ? -9.367 -18.219 -7.668 1 95.38 124 VAL A N 1
ATOM 999 C CA . VAL A 1 124 ? -7.965 -17.922 -7.934 1 95.38 124 VAL A CA 1
ATOM 1000 C C . VAL A 1 124 ? -7.566 -16.609 -7.262 1 95.38 124 VAL A C 1
ATOM 1002 O O . VAL A 1 124 ? -6.496 -16.516 -6.656 1 95.38 124 VAL A O 1
ATOM 1005 N N . ARG A 1 125 ? -8.422 -15.633 -7.316 1 95.62 125 ARG A N 1
ATOM 1006 C CA . ARG A 1 125 ? -8.164 -14.352 -6.664 1 95.62 125 ARG A CA 1
ATOM 1007 C C . ARG A 1 125 ? -8.047 -14.516 -5.156 1 95.62 125 ARG A C 1
ATOM 1009 O O . ARG A 1 125 ? -7.219 -13.867 -4.516 1 95.62 125 ARG A O 1
ATOM 1016 N N . ARG A 1 126 ? -8.859 -15.367 -4.625 1 95.25 126 ARG A N 1
ATOM 1017 C CA . ARG A 1 126 ? -8.789 -15.625 -3.189 1 95.25 126 ARG A CA 1
ATOM 1018 C C . ARG A 1 126 ? -7.473 -16.312 -2.82 1 95.25 126 ARG A C 1
ATOM 1020 O O . ARG A 1 126 ? -6.871 -15.992 -1.792 1 95.25 126 ARG A O 1
ATOM 1027 N N . LEU A 1 127 ? -7.074 -17.219 -3.639 1 96.88 127 LEU A N 1
ATOM 1028 C CA . LEU A 1 127 ? -5.781 -17.859 -3.424 1 96.88 127 LEU A CA 1
ATOM 1029 C C . LEU A 1 127 ? -4.656 -16.844 -3.441 1 96.88 127 LEU A C 1
ATOM 1031 O O . LEU A 1 127 ? -3.84 -16.781 -2.518 1 96.88 127 LEU A O 1
ATOM 1035 N N . LEU A 1 128 ? -4.684 -16.016 -4.453 1 98.31 128 LEU A N 1
ATOM 1036 C CA . LEU A 1 128 ? -3.67 -14.977 -4.586 1 98.31 128 LEU A CA 1
ATOM 1037 C C . LEU A 1 128 ? -3.693 -14.039 -3.385 1 98.31 128 LEU A C 1
ATOM 1039 O O . LEU A 1 128 ? -2.645 -13.727 -2.812 1 98.31 128 LEU A O 1
ATOM 1043 N N . ALA A 1 129 ? -4.875 -13.648 -3.053 1 97.88 129 ALA A N 1
ATOM 1044 C CA . ALA A 1 129 ? -5.016 -12.695 -1.951 1 97.88 129 ALA A CA 1
ATOM 1045 C C . ALA A 1 129 ? -4.469 -13.281 -0.651 1 97.88 129 ALA A C 1
ATOM 1047 O O . ALA A 1 129 ? -3.75 -12.602 0.085 1 97.88 129 ALA A O 1
ATOM 1048 N N . ASN A 1 130 ? -4.816 -14.516 -0.376 1 97.38 130 ASN A N 1
ATOM 1049 C CA . ASN A 1 130 ? -4.301 -15.148 0.832 1 97.38 130 ASN A CA 1
ATOM 1050 C C . ASN A 1 130 ? -2.781 -15.281 0.792 1 97.38 130 ASN A C 1
ATOM 1052 O O . ASN A 1 130 ? -2.105 -15.023 1.792 1 97.38 130 ASN A O 1
ATOM 1056 N N . ALA A 1 131 ? -2.279 -15.625 -0.336 1 98.44 131 ALA A N 1
ATOM 1057 C CA . ALA A 1 131 ? -0.833 -15.781 -0.48 1 98.44 131 ALA A CA 1
ATOM 1058 C C . ALA A 1 131 ? -0.121 -14.445 -0.33 1 98.44 131 ALA A C 1
ATOM 1060 O O . ALA A 1 131 ? 0.994 -14.383 0.195 1 98.44 131 ALA A O 1
ATOM 1061 N N . LEU A 1 132 ? -0.753 -13.367 -0.721 1 98.5 132 LEU A N 1
ATOM 1062 C CA . LEU A 1 132 ? -0.17 -12.031 -0.712 1 98.5 132 LEU A CA 1
ATOM 1063 C C . LEU A 1 132 ? -0.063 -11.492 0.711 1 98.5 132 LEU A C 1
ATOM 1065 O O . LEU A 1 132 ? 0.645 -10.508 0.958 1 98.5 132 LEU A O 1
ATOM 1069 N N . LEU A 1 133 ? -0.776 -12.148 1.671 1 97.25 133 LEU A N 1
ATOM 1070 C CA . LEU A 1 133 ? -0.707 -11.695 3.055 1 97.25 133 LEU A CA 1
ATOM 1071 C C . LEU A 1 133 ? 0.686 -11.922 3.633 1 97.25 133 LEU A C 1
ATOM 1073 O O . LEU A 1 133 ? 1.049 -11.312 4.645 1 97.25 133 LEU A O 1
ATOM 1077 N N . ASN A 1 134 ? 1.448 -12.828 3.049 1 97.44 134 ASN A N 1
ATOM 1078 C CA . ASN A 1 134 ? 2.844 -13.047 3.412 1 97.44 134 ASN A CA 1
ATOM 1079 C C . ASN A 1 134 ? 3.787 -12.242 2.518 1 97.44 134 ASN A C 1
ATOM 1081 O O . ASN A 1 134 ? 3.916 -12.539 1.327 1 97.44 134 ASN A O 1
ATOM 1085 N N . ILE A 1 135 ? 4.461 -11.289 3.086 1 96.12 135 ILE A N 1
ATOM 1086 C CA . ILE A 1 135 ? 5.289 -10.352 2.334 1 96.12 135 ILE A CA 1
ATOM 1087 C C . ILE A 1 135 ? 6.461 -11.094 1.697 1 96.12 135 ILE A C 1
ATOM 1089 O O . ILE A 1 135 ? 7.039 -10.625 0.715 1 96.12 135 ILE A O 1
ATOM 1093 N N . SER A 1 136 ? 6.852 -12.234 2.229 1 97 136 SER A N 1
ATOM 1094 C CA . SER A 1 136 ? 7.973 -13 1.691 1 97 136 SER A CA 1
ATOM 1095 C C . SER A 1 136 ? 7.605 -13.672 0.374 1 97 136 SER A C 1
ATOM 1097 O O . SER A 1 136 ? 8.484 -14.086 -0.386 1 97 136 SER A O 1
ATOM 1099 N N . ASN A 1 137 ? 6.297 -13.898 0.152 1 98.44 137 ASN A N 1
ATOM 1100 C CA . ASN A 1 137 ? 5.875 -14.453 -1.132 1 98.44 137 ASN A CA 1
ATOM 1101 C C . ASN A 1 137 ? 6.086 -13.453 -2.266 1 98.44 137 ASN A C 1
ATOM 1103 O O . ASN A 1 137 ? 5.398 -12.43 -2.336 1 98.44 137 ASN A O 1
ATOM 1107 N N . GLN A 1 138 ? 7.008 -13.82 -3.127 1 98 138 GLN A N 1
ATOM 1108 C CA . GLN A 1 138 ? 7.355 -12.891 -4.199 1 98 138 GLN A CA 1
ATOM 1109 C C . GLN A 1 138 ? 6.969 -13.453 -5.562 1 98 138 GLN A C 1
ATOM 1111 O O . GLN A 1 138 ? 6.891 -12.711 -6.547 1 98 138 GLN A O 1
ATOM 1116 N N . HIS A 1 139 ? 6.766 -14.781 -5.629 1 98.75 139 HIS A N 1
ATOM 1117 C CA . HIS A 1 139 ? 6.285 -15.461 -6.828 1 98.75 139 HIS A CA 1
ATOM 1118 C C . HIS A 1 139 ? 5.121 -16.391 -6.504 1 98.75 139 HIS A C 1
ATOM 1120 O O . HIS A 1 139 ? 5.07 -16.969 -5.422 1 98.75 139 HIS A O 1
ATOM 1126 N N . PHE A 1 140 ? 4.219 -16.484 -7.426 1 98.88 140 PHE A N 1
ATOM 1127 C CA . PHE A 1 140 ? 2.967 -17.203 -7.223 1 98.88 140 PHE A CA 1
ATOM 1128 C C . PHE A 1 140 ? 2.697 -18.156 -8.367 1 98.88 140 PHE A C 1
ATOM 1130 O O . PHE A 1 140 ? 2.699 -17.766 -9.539 1 98.88 140 PHE A O 1
ATOM 1137 N N . VAL A 1 141 ? 2.477 -19.406 -8.055 1 98.88 141 VAL A N 1
ATOM 1138 C CA . VAL A 1 141 ? 2.236 -20.438 -9.062 1 98.88 141 VAL A CA 1
ATOM 1139 C C . VAL A 1 141 ? 0.867 -21.078 -8.828 1 98.88 141 VAL A C 1
ATOM 1141 O O . VAL A 1 141 ? 0.544 -21.484 -7.711 1 98.88 141 VAL A O 1
ATOM 1144 N N . LEU A 1 142 ? 0.066 -21.094 -9.852 1 98.56 142 LEU A N 1
ATOM 1145 C CA . LEU A 1 142 ? -1.222 -21.781 -9.766 1 98.56 142 LEU A CA 1
ATOM 1146 C C . LEU A 1 142 ? -1.114 -23.203 -10.273 1 98.56 142 LEU A C 1
ATOM 1148 O O . LEU A 1 142 ? -0.648 -23.438 -11.398 1 98.56 142 LEU A O 1
ATOM 1152 N N . LEU A 1 143 ? -1.551 -24.172 -9.438 1 97.25 143 LEU A N 1
ATOM 1153 C CA . LEU A 1 143 ? -1.492 -25.594 -9.734 1 97.25 143 LEU A CA 1
ATOM 1154 C C . LEU A 1 143 ? -2.826 -26.266 -9.43 1 97.25 143 LEU A C 1
ATOM 1156 O O . LEU A 1 143 ? -3.666 -25.703 -8.727 1 97.25 143 LEU A O 1
ATOM 1160 N N . SER A 1 144 ? -3.039 -27.391 -10.031 1 94.38 144 SER A N 1
ATOM 1161 C CA . SER A 1 144 ? -4.176 -28.234 -9.688 1 94.38 144 SER A CA 1
ATOM 1162 C C . SER A 1 144 ? -3.723 -29.5 -8.945 1 94.38 144 SER A C 1
ATOM 1164 O O . SER A 1 144 ? -2.523 -29.719 -8.773 1 94.38 144 SER A O 1
ATOM 1166 N N . GLU A 1 145 ? -4.664 -30.297 -8.5 1 92.56 145 GLU A N 1
ATOM 1167 C CA . GLU A 1 145 ? -4.375 -31.531 -7.781 1 92.56 145 GLU A CA 1
ATOM 1168 C C . GLU A 1 145 ? -3.738 -32.562 -8.703 1 92.56 145 GLU A C 1
ATOM 1170 O O . GLU A 1 145 ? -3.191 -33.562 -8.227 1 92.56 145 GLU A O 1
ATOM 1175 N N . THR A 1 146 ? -3.781 -32.281 -10.031 1 95.31 146 THR A N 1
ATOM 1176 C CA . THR A 1 146 ? -3.264 -33.25 -10.977 1 95.31 146 THR A CA 1
ATOM 1177 C C . THR A 1 146 ? -1.956 -32.781 -11.594 1 95.31 146 THR A C 1
ATOM 1179 O O . THR A 1 146 ? -1.511 -33.312 -12.617 1 95.31 146 THR A O 1
ATOM 1182 N N . CYS A 1 147 ? -1.384 -31.75 -11.016 1 96.81 147 CYS A N 1
ATOM 1183 C CA . CYS A 1 147 ? -0.092 -31.234 -11.453 1 96.81 147 CYS A CA 1
ATOM 1184 C C . CYS A 1 147 ? 1.051 -31.953 -10.742 1 96.81 147 CYS A C 1
ATOM 1186 O O . CYS A 1 147 ? 0.906 -32.375 -9.594 1 96.81 147 CYS A O 1
ATOM 1188 N N . ILE A 1 148 ? 2.168 -32.062 -11.438 1 97.44 148 ILE A N 1
ATOM 1189 C CA . ILE A 1 148 ? 3.4 -32.562 -10.836 1 97.44 148 ILE A CA 1
ATOM 1190 C C . ILE A 1 148 ? 4.559 -31.625 -11.188 1 97.44 148 ILE A C 1
ATOM 1192 O O . ILE A 1 148 ? 4.527 -30.953 -12.211 1 97.44 148 ILE A O 1
ATOM 1196 N N . PRO A 1 149 ? 5.539 -31.547 -10.336 1 97.94 149 PRO A N 1
ATOM 1197 C CA . PRO A 1 149 ? 6.777 -30.875 -10.727 1 97.94 149 PRO A CA 1
ATOM 1198 C C . PRO A 1 149 ? 7.645 -31.719 -11.656 1 97.94 149 PRO A C 1
ATOM 1200 O O . PRO A 1 149 ? 7.711 -32.938 -11.492 1 97.94 149 PRO A O 1
ATOM 1203 N N . LEU A 1 150 ? 8.289 -31.062 -12.555 1 97.31 150 LEU A N 1
ATOM 1204 C CA . LEU A 1 150 ? 9.125 -31.766 -13.508 1 97.31 150 LEU A CA 1
ATOM 1205 C C . LEU A 1 150 ? 10.594 -31.703 -13.102 1 97.31 150 LEU A C 1
ATOM 1207 O O . LEU A 1 150 ? 11.422 -32.469 -13.625 1 97.31 150 LEU A O 1
ATOM 1211 N N . TYR A 1 151 ? 10.914 -30.812 -12.219 1 96.81 151 TYR A N 1
ATOM 1212 C CA . TYR A 1 151 ? 12.266 -30.594 -11.703 1 96.81 151 TYR A CA 1
ATOM 1213 C C . TYR A 1 151 ? 12.266 -30.562 -10.18 1 96.81 151 TYR A C 1
ATOM 1215 O O . TYR A 1 151 ? 11.211 -30.469 -9.555 1 96.81 151 TYR A O 1
ATOM 1223 N N . ASN A 1 152 ? 13.477 -30.703 -9.57 1 96.12 152 ASN A N 1
ATOM 1224 C CA . ASN A 1 152 ? 13.578 -30.578 -8.117 1 96.12 152 ASN A CA 1
ATOM 1225 C C . ASN A 1 152 ? 13.273 -29.156 -7.652 1 96.12 152 ASN A C 1
ATOM 1227 O O . ASN A 1 152 ? 13.18 -28.234 -8.461 1 96.12 152 ASN A O 1
ATOM 1231 N N . PHE A 1 153 ? 13.117 -29.031 -6.387 1 97.88 153 PHE A N 1
ATOM 1232 C CA . PHE A 1 153 ? 12.688 -27.766 -5.805 1 97.88 153 PHE A CA 1
ATOM 1233 C C . PHE A 1 153 ? 13.703 -26.672 -6.102 1 97.88 153 PHE A C 1
ATOM 1235 O O . PHE A 1 153 ? 13.336 -25.562 -6.477 1 97.88 153 PHE A O 1
ATOM 1242 N N . SER A 1 154 ? 14.984 -26.953 -5.934 1 97.5 154 SER A N 1
ATOM 1243 C CA . SER A 1 154 ? 16.016 -25.938 -6.098 1 97.5 154 SER A CA 1
ATOM 1244 C C . SER A 1 154 ? 15.992 -25.344 -7.504 1 97.5 154 SER A C 1
ATOM 1246 O O . SER A 1 154 ? 16.156 -24.125 -7.676 1 97.5 154 SER A O 1
ATOM 1248 N N . THR A 1 155 ? 15.742 -26.219 -8.445 1 97.06 155 THR A N 1
ATOM 1249 C CA . THR A 1 155 ? 15.68 -25.766 -9.828 1 97.06 155 THR A CA 1
ATOM 1250 C C . THR A 1 155 ? 14.453 -24.875 -10.055 1 97.06 155 THR A C 1
ATOM 1252 O O . THR A 1 155 ? 14.562 -23.797 -10.625 1 97.06 155 THR A O 1
ATOM 1255 N N . VAL A 1 156 ? 13.336 -25.344 -9.562 1 98.5 156 VAL A N 1
ATOM 1256 C CA . VAL A 1 156 ? 12.086 -24.609 -9.727 1 98.5 156 VAL A CA 1
ATOM 1257 C C . VAL A 1 156 ? 12.188 -23.266 -9.016 1 98.5 156 VAL A C 1
ATOM 1259 O O . VAL A 1 156 ? 11.844 -22.219 -9.578 1 98.5 156 VAL A O 1
ATOM 1262 N N . TYR A 1 157 ? 12.727 -23.266 -7.836 1 98.62 157 TYR A N 1
ATOM 1263 C CA . TYR A 1 157 ? 12.883 -22.062 -7.027 1 98.62 157 TYR A CA 1
ATOM 1264 C C . TYR A 1 157 ? 13.789 -21.047 -7.723 1 98.62 157 TYR A C 1
ATOM 1266 O O . TYR A 1 157 ? 13.422 -19.891 -7.891 1 98.62 157 TYR A O 1
ATOM 1274 N N . SER A 1 158 ? 14.93 -21.516 -8.125 1 98.25 158 SER A N 1
ATOM 1275 C CA . SER A 1 158 ? 15.898 -20.641 -8.766 1 98.25 158 SER A CA 1
ATOM 1276 C C . SER A 1 158 ? 15.328 -20.031 -10.047 1 98.25 158 SER A C 1
ATOM 1278 O O . SER A 1 158 ? 15.523 -18.844 -10.32 1 98.25 158 SER A O 1
ATOM 1280 N N . TYR A 1 159 ? 14.609 -20.875 -10.828 1 98.38 159 TYR A N 1
ATOM 1281 C CA . TYR A 1 159 ? 14 -20.422 -12.07 1 98.38 159 TYR A CA 1
ATOM 1282 C C . TYR A 1 159 ? 13.016 -19.297 -11.812 1 98.38 159 TYR A C 1
ATOM 1284 O O . TYR A 1 159 ? 13.055 -18.266 -12.5 1 98.38 159 TYR A O 1
ATOM 1292 N N . LEU A 1 160 ? 12.234 -19.438 -10.82 1 98.62 160 LEU A N 1
ATOM 1293 C CA . LEU A 1 160 ? 11.148 -18.5 -10.562 1 98.62 160 LEU A CA 1
ATOM 1294 C C . LEU A 1 160 ? 11.672 -17.219 -9.891 1 98.62 160 LEU A C 1
ATOM 1296 O O . LEU A 1 160 ? 11.32 -16.109 -10.305 1 98.62 160 LEU A O 1
ATOM 1300 N N . ILE A 1 161 ? 12.555 -17.312 -8.906 1 97.88 161 ILE A N 1
ATOM 1301 C CA . ILE A 1 161 ? 13 -16.156 -8.117 1 97.88 161 ILE A CA 1
ATOM 1302 C C . ILE A 1 161 ? 13.906 -15.273 -8.961 1 97.88 161 ILE A C 1
ATOM 1304 O O . ILE A 1 161 ? 13.93 -14.055 -8.773 1 97.88 161 ILE A O 1
ATOM 1308 N N . ASN A 1 162 ? 14.516 -15.844 -9.945 1 97.5 162 ASN A N 1
ATOM 1309 C CA . ASN A 1 162 ? 15.469 -15.07 -10.742 1 97.5 162 ASN A CA 1
ATOM 1310 C C . ASN A 1 162 ? 14.844 -14.602 -12.055 1 97.5 162 ASN A C 1
ATOM 1312 O O . ASN A 1 162 ? 15.492 -13.891 -12.828 1 97.5 162 ASN A O 1
ATOM 1316 N N . SER A 1 163 ? 13.625 -14.953 -12.312 1 97.69 163 SER A N 1
ATOM 1317 C CA . SER A 1 163 ? 13 -14.562 -13.57 1 97.69 163 SER A CA 1
ATOM 1318 C C . SER A 1 163 ? 12.711 -13.062 -13.602 1 97.69 163 SER A C 1
ATOM 1320 O O . SER A 1 163 ? 12.266 -12.492 -12.609 1 97.69 163 SER A O 1
ATOM 1322 N N . THR A 1 164 ? 12.859 -12.469 -14.742 1 96.5 164 THR A N 1
ATOM 1323 C CA . THR A 1 164 ? 12.523 -11.062 -14.938 1 96.5 164 THR A CA 1
ATOM 1324 C C . THR A 1 164 ? 11.141 -10.93 -15.57 1 96.5 164 THR A C 1
ATOM 1326 O O . THR A 1 164 ? 10.68 -9.812 -15.82 1 96.5 164 THR A O 1
ATOM 1329 N N . ARG A 1 165 ? 10.516 -12.117 -15.82 1 97.31 165 ARG A N 1
ATOM 1330 C CA . ARG A 1 165 ? 9.211 -12.125 -16.484 1 97.31 165 ARG A CA 1
ATOM 1331 C C . ARG A 1 165 ? 8.188 -12.898 -15.664 1 97.31 165 ARG A C 1
ATOM 1333 O O . ARG A 1 165 ? 8.547 -13.719 -14.82 1 97.31 165 ARG A O 1
ATOM 1340 N N . THR A 1 166 ? 6.965 -12.523 -15.891 1 98.06 166 THR A N 1
ATOM 1341 C CA . THR A 1 166 ? 5.879 -13.391 -15.461 1 98.06 166 THR A CA 1
ATOM 1342 C C . THR A 1 166 ? 5.484 -14.359 -16.578 1 98.06 166 THR A C 1
ATOM 1344 O O . THR A 1 166 ? 5.777 -14.109 -17.75 1 98.06 166 THR A O 1
ATOM 1347 N N . PHE A 1 167 ? 4.836 -15.453 -16.219 1 98.75 167 PHE A N 1
ATOM 1348 C CA . PHE A 1 167 ? 4.508 -16.516 -17.172 1 98.75 167 PHE A CA 1
ATOM 1349 C C . PHE A 1 167 ? 3.004 -16.75 -17.219 1 98.75 167 PHE A C 1
ATOM 1351 O O . PHE A 1 167 ? 2.463 -17.516 -16.422 1 98.75 167 PHE A O 1
ATOM 1358 N N . VAL A 1 168 ? 2.375 -16.047 -18.109 1 98.56 168 VAL A N 1
ATOM 1359 C CA . VAL A 1 168 ? 0.962 -16.188 -18.453 1 98.56 168 VAL A CA 1
ATOM 1360 C C . VAL A 1 168 ? 0.813 -16.422 -19.953 1 98.56 168 VAL A C 1
ATOM 1362 O O . VAL A 1 168 ? 1.397 -15.688 -20.75 1 98.56 168 VAL A O 1
ATOM 1365 N N . GLU A 1 169 ? 0.134 -17.469 -20.297 1 97.88 169 GLU A N 1
ATOM 1366 C CA . GLU A 1 169 ? -0.138 -17.672 -21.719 1 97.88 169 GLU A CA 1
ATOM 1367 C C . GLU A 1 169 ? -1.116 -16.625 -22.234 1 97.88 169 GLU A C 1
ATOM 1369 O O . GLU A 1 169 ? -2.213 -16.469 -21.703 1 97.88 169 GLU A O 1
ATOM 1374 N N . VAL A 1 170 ? -0.691 -15.914 -23.172 1 97.94 170 VAL A N 1
ATOM 1375 C CA . VAL A 1 170 ? -1.49 -14.852 -23.781 1 97.94 170 VAL A CA 1
ATOM 1376 C C . VAL A 1 170 ? -1.43 -14.969 -25.312 1 97.94 170 VAL A C 1
ATOM 1378 O O . VAL A 1 170 ? -0.358 -14.844 -25.906 1 97.94 170 VAL A O 1
ATOM 1381 N N . PHE A 1 171 ? -2.545 -15.18 -25.938 1 97.12 171 PHE A N 1
ATOM 1382 C CA . PHE A 1 171 ? -2.545 -15.18 -27.391 1 97.12 171 PHE A CA 1
ATOM 1383 C C . PHE A 1 171 ? -3.891 -14.711 -27.922 1 97.12 171 PHE A C 1
ATOM 1385 O O . PHE A 1 171 ? -4.887 -14.695 -27.203 1 97.12 171 PHE A O 1
ATOM 1392 N N . ASP A 1 172 ? -3.83 -14.219 -29.125 1 97.44 172 ASP A N 1
ATOM 1393 C CA . ASP A 1 172 ? -5.023 -13.805 -29.844 1 97.44 172 ASP A CA 1
ATOM 1394 C C . ASP A 1 172 ? -5.609 -14.969 -30.641 1 97.44 172 ASP A C 1
ATOM 1396 O O . ASP A 1 172 ? -4.977 -15.477 -31.578 1 97.44 172 ASP A O 1
ATOM 1400 N N . ASP A 1 173 ? -6.781 -15.445 -30.266 1 96.12 173 ASP A N 1
ATOM 1401 C CA . ASP A 1 173 ? -7.465 -16.547 -30.938 1 96.12 173 ASP A CA 1
ATOM 1402 C C . ASP A 1 173 ? -8.711 -16.062 -31.672 1 96.12 173 ASP A C 1
ATOM 1404 O O . ASP A 1 173 ? -9.75 -15.82 -31.047 1 96.12 173 ASP A O 1
ATOM 1408 N N . PRO A 1 174 ? -8.641 -15.945 -32.969 1 95.88 174 PRO A N 1
ATOM 1409 C CA . PRO A 1 174 ? -9.758 -15.383 -33.75 1 95.88 174 PRO A CA 1
ATOM 1410 C C . PRO A 1 174 ? -10.945 -16.344 -33.844 1 95.88 174 PRO A C 1
ATOM 1412 O O . PRO A 1 174 ? -12.016 -15.961 -34.312 1 95.88 174 PRO A O 1
ATOM 1415 N N . SER A 1 175 ? -10.805 -17.516 -33.375 1 93.88 175 SER A N 1
ATOM 1416 C CA . SER A 1 175 ? -11.836 -18.531 -33.562 1 93.88 175 SER A CA 1
ATOM 1417 C C . SER A 1 175 ? -13.016 -18.281 -32.625 1 93.88 175 SER A C 1
ATOM 1419 O O . SER A 1 175 ? -13.023 -17.297 -31.875 1 93.88 175 SER A O 1
ATOM 1421 N N . SER A 1 176 ? -14.016 -19.234 -32.688 1 92.44 176 SER A N 1
ATOM 1422 C CA . SER A 1 176 ? -15.234 -19.141 -31.891 1 92.44 176 SER A CA 1
ATOM 1423 C C . SER A 1 176 ? -14.945 -19.344 -30.406 1 92.44 176 SER A C 1
ATOM 1425 O O . SER A 1 176 ? -15.695 -18.891 -29.547 1 92.44 176 SER A O 1
ATOM 1427 N N . VAL A 1 177 ? -13.812 -19.969 -30.125 1 90.56 177 VAL A N 1
ATOM 1428 C CA . VAL A 1 177 ? -13.516 -20.25 -28.719 1 90.56 177 VAL A CA 1
ATOM 1429 C C . VAL A 1 177 ? -12.547 -19.203 -28.188 1 90.56 177 VAL A C 1
ATOM 1431 O O . VAL A 1 177 ? -12.125 -19.281 -27.031 1 90.56 177 VAL A O 1
ATOM 1434 N N . GLY A 1 178 ? -12.148 -18.312 -29.047 1 93.5 178 GLY A N 1
ATOM 1435 C CA . GLY A 1 178 ? -11.359 -17.156 -28.656 1 93.5 178 GLY A CA 1
ATOM 1436 C C . GLY A 1 178 ? -12.148 -15.859 -28.719 1 93.5 178 GLY A C 1
ATOM 1437 O O . GLY A 1 178 ? -12.961 -15.578 -27.828 1 93.5 178 GLY A O 1
ATOM 1438 N N . ARG A 1 179 ? -12.047 -15.086 -29.812 1 95.06 179 ARG A N 1
ATOM 1439 C CA . ARG A 1 179 ? -12.766 -13.828 -30 1 95.06 179 ARG A CA 1
ATOM 1440 C C . ARG A 1 179 ? -14.273 -14.055 -30.016 1 95.06 179 ARG A C 1
ATOM 1442 O O . ARG A 1 179 ? -15.039 -13.164 -29.641 1 95.06 179 ARG A O 1
ATOM 1449 N N . GLY A 1 180 ? -14.648 -15.203 -30.469 1 93.44 180 GLY A N 1
ATOM 1450 C CA . GLY A 1 180 ? -16.078 -15.5 -30.5 1 93.44 180 GLY A CA 1
ATOM 1451 C C . GLY A 1 180 ? -16.734 -15.422 -29.141 1 93.44 180 GLY A C 1
ATOM 1452 O O . GLY A 1 180 ? -17.906 -15.062 -29.031 1 93.44 180 GLY A O 1
ATOM 1453 N N . ARG A 1 181 ? -16.016 -15.758 -28.109 1 93.44 181 ARG A N 1
ATOM 1454 C CA . ARG A 1 181 ? -16.562 -15.742 -26.75 1 93.44 181 ARG A CA 1
ATOM 1455 C C . ARG A 1 181 ? -16.719 -14.32 -26.234 1 93.44 181 ARG A C 1
ATOM 1457 O O . ARG A 1 181 ? -17.469 -14.078 -25.297 1 93.44 181 ARG A O 1
ATOM 1464 N N . TYR A 1 182 ? -16 -13.375 -26.906 1 92.94 182 TYR A N 1
ATOM 1465 C CA . TYR A 1 182 ? -16.125 -11.961 -26.562 1 92.94 182 TYR A CA 1
ATOM 1466 C C . TYR A 1 182 ? -17.562 -11.477 -26.75 1 92.94 182 TYR A C 1
ATOM 1468 O O . TYR A 1 182 ? -18.078 -10.711 -25.938 1 92.94 182 TYR A O 1
ATOM 1476 N N . TYR A 1 183 ? -18.156 -11.984 -27.703 1 92 183 TYR A N 1
ATOM 1477 C CA . TYR A 1 183 ? -19.453 -11.477 -28.125 1 92 183 TYR A CA 1
ATOM 1478 C C . TYR A 1 183 ? -20.578 -12.117 -27.312 1 92 183 TYR A C 1
ATOM 1480 O O . TYR A 1 183 ? -21.75 -11.75 -27.469 1 92 183 TYR A O 1
ATOM 1488 N N . LEU A 1 184 ? -20.234 -12.992 -26.438 1 88.75 184 LEU A N 1
ATOM 1489 C CA . LEU A 1 184 ? -21.25 -13.664 -25.625 1 88.75 184 LEU A CA 1
ATOM 1490 C C . LEU A 1 184 ? -21.641 -12.812 -24.422 1 88.75 184 LEU A C 1
ATOM 1492 O O . LEU A 1 184 ? -22.531 -13.18 -23.656 1 88.75 184 LEU A O 1
ATOM 1496 N N . SER A 1 185 ? -20.953 -11.742 -24.188 1 88.56 185 SER A N 1
ATOM 1497 C CA . SER A 1 185 ? -21.266 -10.789 -23.125 1 88.56 185 SER A CA 1
ATOM 1498 C C . SER A 1 185 ? -21 -9.359 -23.578 1 88.56 185 SER A C 1
ATOM 1500 O O . SER A 1 185 ? -20.453 -9.133 -24.656 1 88.56 185 SER A O 1
ATOM 1502 N N . ASN A 1 186 ? -21.484 -8.422 -22.797 1 88.12 186 ASN A N 1
ATOM 1503 C CA . ASN A 1 186 ? -21.281 -7.012 -23.109 1 88.12 186 ASN A CA 1
ATOM 1504 C C . ASN A 1 186 ? -20.141 -6.418 -22.297 1 88.12 186 ASN A C 1
ATOM 1506 O O . ASN A 1 186 ? -20.297 -6.137 -21.109 1 88.12 186 ASN A O 1
ATOM 1510 N N . TYR A 1 187 ? -19.047 -6.285 -22.953 1 91.31 187 TYR A N 1
ATOM 1511 C CA . TYR A 1 187 ? -17.875 -5.68 -22.328 1 91.31 187 TYR A CA 1
ATOM 1512 C C . TYR A 1 187 ? -17.766 -4.203 -22.688 1 91.31 187 TYR A C 1
ATOM 1514 O O . TYR A 1 187 ? -17.688 -3.855 -23.875 1 91.31 187 TYR A O 1
ATOM 1522 N N . THR A 1 188 ? -17.719 -3.305 -21.719 1 93.81 188 THR A N 1
ATOM 1523 C CA . THR A 1 188 ? -17.703 -1.87 -21.984 1 93.81 188 THR A CA 1
ATOM 1524 C C . THR A 1 188 ? -16.297 -1.309 -21.844 1 93.81 188 THR A C 1
ATOM 1526 O O . THR A 1 188 ? -15.977 -0.26 -22.406 1 93.81 188 THR A O 1
ATOM 1529 N N . ARG A 1 189 ? -15.391 -2.039 -21.172 1 95.38 189 ARG A N 1
ATOM 1530 C CA . ARG A 1 189 ? -14.062 -1.497 -20.891 1 95.38 189 ARG A CA 1
ATOM 1531 C C . ARG A 1 189 ? -12.984 -2.271 -21.641 1 95.38 189 ARG A C 1
ATOM 1533 O O . ARG A 1 189 ? -11.789 -2.033 -21.438 1 95.38 189 ARG A O 1
ATOM 1540 N N . ILE A 1 190 ? -13.359 -3.236 -22.391 1 96.25 190 ILE A N 1
ATOM 1541 C CA . ILE A 1 190 ? -12.453 -4.082 -23.156 1 96.25 190 ILE A CA 1
ATOM 1542 C C . ILE A 1 190 ? -12.938 -4.199 -24.594 1 96.25 190 ILE A C 1
ATOM 1544 O O . ILE A 1 190 ? -14.117 -4.484 -24.844 1 96.25 190 ILE A O 1
ATOM 1548 N N . THR A 1 191 ? -12.086 -3.957 -25.531 1 97.12 191 THR A N 1
ATOM 1549 C CA . THR A 1 191 ? -12.438 -4.133 -26.938 1 97.12 191 THR A CA 1
ATOM 1550 C C . THR A 1 191 ? -12.078 -5.535 -27.406 1 97.12 191 THR A C 1
ATOM 1552 O O . THR A 1 191 ? -11.305 -6.242 -26.766 1 97.12 191 THR A O 1
ATOM 1555 N N . VAL A 1 192 ? -12.609 -5.93 -28.531 1 96.12 192 VAL A N 1
ATOM 1556 C CA . VAL A 1 192 ? -12.367 -7.27 -29.062 1 96.12 192 VAL A CA 1
ATOM 1557 C C . VAL A 1 192 ? -10.898 -7.418 -29.453 1 96.12 192 VAL A C 1
ATOM 1559 O O . VAL A 1 192 ? -10.32 -8.5 -29.312 1 96.12 192 VAL A O 1
ATOM 1562 N N . ASP A 1 193 ? -10.297 -6.301 -29.812 1 96.94 193 ASP A N 1
ATOM 1563 C CA . ASP A 1 193 ? -8.891 -6.344 -30.188 1 96.94 193 ASP A CA 1
ATOM 1564 C C . ASP A 1 193 ? -7.996 -6.566 -28.969 1 96.94 193 ASP A C 1
ATOM 1566 O O . ASP A 1 193 ? -6.863 -7.035 -29.094 1 96.94 193 ASP A O 1
ATOM 1570 N N . GLN A 1 194 ? -8.477 -6.25 -27.812 1 97.75 194 GLN A N 1
ATOM 1571 C CA . GLN A 1 194 ? -7.734 -6.383 -26.562 1 97.75 194 GLN A CA 1
ATOM 1572 C C . GLN A 1 194 ? -7.945 -7.758 -25.938 1 97.75 194 GLN A C 1
ATOM 1574 O O . GLN A 1 194 ? -7.184 -8.172 -25.062 1 97.75 194 GLN A O 1
ATOM 1579 N N . TRP A 1 195 ? -8.945 -8.477 -26.438 1 96.75 195 TRP A N 1
ATOM 1580 C CA . TRP A 1 195 ? -9.352 -9.766 -25.891 1 96.75 195 TRP A CA 1
ATOM 1581 C C . TRP A 1 195 ? -8.289 -10.828 -26.156 1 96.75 195 TRP A C 1
ATOM 1583 O O . TRP A 1 195 ? -7.777 -10.938 -27.281 1 96.75 195 TRP A O 1
ATOM 1593 N N . ARG A 1 196 ? -7.914 -11.516 -25.094 1 98 196 ARG A N 1
ATOM 1594 C CA . ARG A 1 196 ? -6.906 -12.562 -25.219 1 98 196 ARG A CA 1
ATOM 1595 C C . ARG A 1 196 ? -7.363 -13.852 -24.562 1 98 196 ARG A C 1
ATOM 1597 O O . ARG A 1 196 ? -8.289 -13.844 -23.75 1 98 196 ARG A O 1
ATOM 1604 N N . LYS A 1 197 ? -6.75 -14.906 -24.922 1 96.69 197 LYS A N 1
ATOM 1605 C CA . LYS A 1 197 ? -7.008 -16.25 -24.391 1 96.69 197 LYS A CA 1
ATOM 1606 C C . LYS A 1 197 ? -5.727 -16.891 -23.859 1 96.69 197 LYS A C 1
ATOM 1608 O O . LYS A 1 197 ? -4.629 -16.531 -24.297 1 96.69 197 LYS A O 1
ATOM 1613 N N . GLY A 1 198 ? -5.828 -17.719 -22.906 1 94.88 198 GLY A N 1
ATOM 1614 C CA . GLY A 1 198 ? -4.738 -18.531 -22.375 1 94.88 198 GLY A CA 1
ATOM 1615 C C . GLY A 1 198 ? -5.195 -19.547 -21.359 1 94.88 198 GLY A C 1
ATOM 1616 O O . GLY A 1 198 ? -6.316 -19.469 -20.844 1 94.88 198 GLY A O 1
ATOM 1617 N N . TRP A 1 199 ? -4.332 -20.5 -21.141 1 89.06 199 TRP A N 1
ATOM 1618 C CA . TRP A 1 199 ? -4.637 -21.469 -20.094 1 89.06 199 TRP A CA 1
ATOM 1619 C C . TRP A 1 199 ? -4.613 -20.812 -18.719 1 89.06 199 TRP A C 1
ATOM 1621 O O . TRP A 1 199 ? -4.012 -19.766 -18.531 1 89.06 199 TRP A O 1
ATOM 1631 N N . ALA A 1 200 ? -5.242 -21.516 -17.781 1 89.62 200 ALA A N 1
ATOM 1632 C CA . ALA A 1 200 ? -5.496 -20.938 -16.469 1 89.62 200 ALA A CA 1
ATOM 1633 C C . ALA A 1 200 ? -4.242 -20.984 -15.594 1 89.62 200 ALA A C 1
ATOM 1635 O O . ALA A 1 200 ? -4.133 -20.234 -14.617 1 89.62 200 ALA A O 1
ATOM 1636 N N . TRP A 1 201 ? -3.223 -21.766 -16.016 1 96.5 201 TRP A N 1
ATOM 1637 C CA . TRP A 1 201 ? -2.072 -21.984 -15.141 1 96.5 201 TRP A CA 1
ATOM 1638 C C . TRP A 1 201 ? -1.004 -20.922 -15.367 1 96.5 201 TRP A C 1
ATOM 1640 O O . TRP A 1 201 ? -0.603 -20.672 -16.5 1 96.5 201 TRP A O 1
ATOM 1650 N N . PHE A 1 202 ? -0.598 -20.281 -14.297 1 98.44 202 PHE A N 1
ATOM 1651 C CA . PHE A 1 202 ? 0.336 -19.156 -14.43 1 98.44 202 PHE A CA 1
ATOM 1652 C C . PHE A 1 202 ? 1.39 -19.203 -13.336 1 98.44 202 PHE A C 1
ATOM 1654 O O . PHE A 1 202 ? 1.252 -19.953 -12.359 1 98.44 202 PHE A O 1
ATOM 1661 N N . ALA A 1 203 ? 2.477 -18.547 -13.523 1 98.81 203 ALA A N 1
ATOM 1662 C CA . ALA A 1 203 ? 3.467 -18.109 -12.547 1 98.81 203 ALA A CA 1
ATOM 1663 C C . ALA A 1 203 ? 3.723 -16.609 -12.672 1 98.81 203 ALA A C 1
ATOM 1665 O O . ALA A 1 203 ? 4.234 -16.141 -13.695 1 98.81 203 ALA A O 1
ATOM 1666 N N . ILE A 1 204 ? 3.314 -15.875 -11.648 1 98.69 204 ILE A N 1
ATOM 1667 C CA . ILE A 1 204 ? 3.414 -14.422 -11.758 1 98.69 204 ILE A CA 1
ATOM 1668 C C . ILE A 1 204 ? 4.152 -13.867 -10.539 1 98.69 204 ILE A C 1
ATOM 1670 O O . ILE A 1 204 ? 4.312 -14.555 -9.531 1 98.69 204 ILE A O 1
ATOM 1674 N N . ASP A 1 205 ? 4.684 -12.695 -10.711 1 98.19 205 ASP A N 1
ATOM 1675 C CA . ASP A 1 205 ? 5.371 -12.07 -9.586 1 98.19 205 ASP A CA 1
ATOM 1676 C C . ASP A 1 205 ? 4.398 -11.266 -8.727 1 98.19 205 ASP A C 1
ATOM 1678 O O . ASP A 1 205 ? 3.203 -11.203 -9.023 1 98.19 205 ASP A O 1
ATOM 1682 N N . ARG A 1 206 ? 4.852 -10.734 -7.691 1 97.81 206 ARG A N 1
ATOM 1683 C CA . ARG A 1 206 ? 4.039 -10.094 -6.664 1 97.81 206 ARG A CA 1
ATOM 1684 C C . ARG A 1 206 ? 3.311 -8.875 -7.223 1 97.81 206 ARG A C 1
ATOM 1686 O O . ARG A 1 206 ? 2.148 -8.633 -6.891 1 97.81 206 ARG A O 1
ATOM 1693 N N . GLU A 1 207 ? 3.943 -8.086 -8.07 1 97.31 207 GLU A N 1
ATOM 1694 C CA . GLU A 1 207 ? 3.314 -6.898 -8.641 1 97.31 207 GLU A CA 1
ATOM 1695 C C . GLU A 1 207 ? 2.078 -7.27 -9.453 1 97.31 207 GLU A C 1
ATOM 1697 O O . GLU A 1 207 ? 1.011 -6.676 -9.273 1 97.31 207 GLU A O 1
ATOM 1702 N N . VAL A 1 208 ? 2.23 -8.266 -10.32 1 98.38 208 VAL A N 1
ATOM 1703 C CA . VAL A 1 208 ? 1.107 -8.695 -11.148 1 98.38 208 VAL A CA 1
ATOM 1704 C C . VAL A 1 208 ? 0.003 -9.266 -10.266 1 98.38 208 VAL A C 1
ATOM 1706 O O . VAL A 1 208 ? -1.183 -9.031 -10.508 1 98.38 208 VAL A O 1
ATOM 1709 N N . ALA A 1 209 ? 0.403 -9.992 -9.234 1 98.62 209 ALA A N 1
ATOM 1710 C CA . ALA A 1 209 ? -0.569 -10.562 -8.305 1 98.62 209 ALA A CA 1
ATOM 1711 C C . ALA A 1 209 ? -1.388 -9.469 -7.625 1 98.62 209 ALA A C 1
ATOM 1713 O O . ALA A 1 209 ? -2.619 -9.516 -7.629 1 98.62 209 ALA A O 1
ATOM 1714 N N . ILE A 1 210 ? -0.736 -8.461 -7.09 1 98.56 210 ILE A N 1
ATOM 1715 C CA . ILE A 1 210 ? -1.412 -7.383 -6.383 1 98.56 210 ILE A CA 1
ATOM 1716 C C . ILE A 1 210 ? -2.34 -6.641 -7.344 1 98.56 210 ILE A C 1
ATOM 1718 O O . ILE A 1 210 ? -3.494 -6.363 -7.012 1 98.56 210 ILE A O 1
ATOM 1722 N N . GLU A 1 211 ? -1.841 -6.375 -8.523 1 98.25 211 GLU A N 1
ATOM 1723 C CA . GLU A 1 211 ? -2.643 -5.633 -9.492 1 98.25 211 GLU A CA 1
ATOM 1724 C C . GLU A 1 211 ? -3.869 -6.438 -9.922 1 98.25 211 GLU A C 1
ATOM 1726 O O . GLU A 1 211 ? -4.945 -5.871 -10.133 1 98.25 211 GLU A O 1
ATOM 1731 N N . SER A 1 212 ? -3.682 -7.684 -10.016 1 97.88 212 SER A N 1
ATOM 1732 C CA . SER A 1 212 ? -4.793 -8.523 -10.461 1 97.88 212 SER A CA 1
ATOM 1733 C C . SER A 1 212 ? -5.902 -8.57 -9.414 1 97.88 212 SER A C 1
ATOM 1735 O O . SER A 1 212 ? -7.078 -8.406 -9.742 1 97.88 212 SER A O 1
ATOM 1737 N N . ILE A 1 213 ? -5.586 -8.734 -8.148 1 98.06 213 ILE A N 1
ATOM 1738 C CA . ILE A 1 213 ? -6.621 -8.859 -7.129 1 98.06 213 ILE A CA 1
ATOM 1739 C C . ILE A 1 213 ? -7.23 -7.484 -6.852 1 98.06 213 ILE A C 1
ATOM 1741 O O . ILE A 1 213 ? -8.305 -7.387 -6.246 1 98.06 213 ILE A O 1
ATOM 1745 N N . SER A 1 214 ? -6.527 -6.434 -7.254 1 98.19 214 SER A N 1
ATOM 1746 C CA . SER A 1 214 ? -6.98 -5.066 -7.016 1 98.19 214 SER A CA 1
ATOM 1747 C C . SER A 1 214 ? -7.77 -4.531 -8.211 1 98.19 214 SER A C 1
ATOM 1749 O O . SER A 1 214 ? -8.273 -3.406 -8.172 1 98.19 214 SER A O 1
ATOM 1751 N N . ASP A 1 215 ? -7.875 -5.312 -9.25 1 97.62 215 ASP A N 1
ATOM 1752 C CA . ASP A 1 215 ? -8.477 -4.859 -10.5 1 97.62 215 ASP A CA 1
ATOM 1753 C C . ASP A 1 215 ? -9.969 -4.609 -10.328 1 97.62 215 ASP A C 1
ATOM 1755 O O . ASP A 1 215 ? -10.734 -5.543 -10.07 1 97.62 215 ASP A O 1
ATOM 1759 N N . ARG A 1 216 ? -10.359 -3.371 -10.508 1 94.94 216 ARG A N 1
ATOM 1760 C CA . ARG A 1 216 ? -11.766 -2.992 -10.422 1 94.94 216 ARG A CA 1
ATOM 1761 C C . ARG A 1 216 ? -12.281 -2.506 -11.773 1 94.94 216 ARG A C 1
ATOM 1763 O O . ARG A 1 216 ? -13.469 -2.178 -11.906 1 94.94 216 ARG A O 1
ATOM 1770 N N . LYS A 1 217 ? -11.445 -2.512 -12.648 1 96 217 LYS A N 1
ATOM 1771 C CA . LYS A 1 217 ? -11.805 -2.004 -13.969 1 96 217 LYS A CA 1
ATOM 1772 C C . LYS A 1 217 ? -12.203 -3.141 -14.906 1 96 217 LYS A C 1
ATOM 1774 O O . LYS A 1 217 ? -13.273 -3.105 -15.516 1 96 217 LYS A O 1
ATOM 1779 N N . TYR A 1 218 ? -11.398 -4.164 -14.992 1 96.31 218 TYR A N 1
ATOM 1780 C CA . TYR A 1 218 ? -11.602 -5.207 -15.992 1 96.31 218 TYR A CA 1
ATOM 1781 C C . TYR A 1 218 ? -12.258 -6.434 -15.375 1 96.31 218 TYR A C 1
ATOM 1783 O O . TYR A 1 218 ? -13.109 -7.074 -16 1 96.31 218 TYR A O 1
ATOM 1791 N N . PHE A 1 219 ? -11.883 -6.715 -14.133 1 95 219 PHE A N 1
ATOM 1792 C CA . PHE A 1 219 ? -12.383 -7.918 -13.477 1 95 219 PHE A CA 1
ATOM 1793 C C . PHE A 1 219 ? -13.906 -7.934 -13.445 1 95 219 PHE A C 1
ATOM 1795 O O . PHE A 1 219 ? -14.523 -8.93 -13.812 1 95 219 PHE A O 1
ATOM 1802 N N . PRO A 1 220 ? -14.547 -6.797 -13.125 1 92.88 220 PRO A N 1
ATOM 1803 C CA . PRO A 1 220 ? -16.016 -6.805 -13.062 1 92.88 220 PRO A CA 1
ATOM 1804 C C . PRO A 1 220 ? -16.656 -7.125 -14.414 1 92.88 220 PRO A C 1
ATOM 1806 O O . PRO A 1 220 ? -17.75 -7.695 -14.453 1 92.88 220 PRO A O 1
ATOM 1809 N N . GLU A 1 221 ? -16 -6.875 -15.5 1 93.12 221 GLU A N 1
ATOM 1810 C CA . GLU A 1 221 ? -16.516 -7.176 -16.828 1 93.12 221 GLU A CA 1
ATOM 1811 C C . GLU A 1 221 ? -16.656 -8.68 -17.047 1 93.12 221 GLU A C 1
ATOM 1813 O O . GLU A 1 221 ? -17.562 -9.141 -17.734 1 93.12 221 GLU A O 1
ATOM 1818 N N . PHE A 1 222 ? -15.828 -9.414 -16.406 1 93.19 222 PHE A N 1
ATOM 1819 C CA . PHE A 1 222 ? -15.797 -10.852 -16.641 1 93.19 222 PHE A CA 1
ATOM 1820 C C . PHE A 1 222 ? -16.781 -11.57 -15.734 1 93.19 222 PHE A C 1
ATOM 1822 O O . PHE A 1 222 ? -17.094 -12.75 -15.945 1 93.19 222 PHE A O 1
ATOM 1829 N N . LEU A 1 223 ? -17.297 -10.828 -14.758 1 88.75 223 LEU A N 1
ATOM 1830 C CA . LEU A 1 223 ? -18.344 -11.398 -13.906 1 88.75 223 LEU A CA 1
ATOM 1831 C C . LEU A 1 223 ? -19.672 -11.469 -14.641 1 88.75 223 LEU A C 1
ATOM 1833 O O . LEU A 1 223 ? -20.578 -12.195 -14.219 1 88.75 223 LEU A O 1
ATOM 1837 N N . LYS A 1 224 ? -19.75 -10.734 -15.711 1 84.44 224 LYS A N 1
ATOM 1838 C CA . LYS A 1 224 ? -20.969 -10.703 -16.516 1 84.44 224 LYS A CA 1
ATOM 1839 C C . LYS A 1 224 ? -21.078 -11.945 -17.391 1 84.44 224 LYS A C 1
ATOM 1841 O O . LYS A 1 224 ? -22.141 -12.234 -17.953 1 84.44 224 LYS A O 1
ATOM 1846 N N . CYS A 1 225 ? -19.938 -12.594 -17.547 1 82 225 CYS A N 1
ATOM 1847 C CA . CYS A 1 225 ? -19.875 -13.75 -18.422 1 82 225 CYS A CA 1
ATOM 1848 C C . CYS A 1 225 ? -20.828 -14.836 -17.984 1 82 225 CYS A C 1
ATOM 1850 O O . CYS A 1 225 ? -20.844 -15.227 -16.812 1 82 225 CYS A O 1
ATOM 1852 N N . LYS A 1 226 ? -21.766 -15.188 -18.906 1 77.06 226 LYS A N 1
ATOM 1853 C CA . LYS A 1 226 ? -22.688 -16.297 -18.656 1 77.06 226 LYS A CA 1
ATOM 1854 C C . LYS A 1 226 ? -22.547 -17.391 -19.719 1 77.06 226 LYS A C 1
ATOM 1856 O O . LYS A 1 226 ? -22.016 -17.141 -20.797 1 77.06 226 LYS A O 1
ATOM 1861 N N . GLY A 1 227 ? -22.812 -18.594 -19.328 1 78.44 227 GLY A N 1
ATOM 1862 C CA . GLY A 1 227 ? -22.812 -19.703 -20.281 1 78.44 227 GLY A CA 1
ATOM 1863 C C . GLY A 1 227 ? -21.406 -20.141 -20.688 1 78.44 227 GLY A C 1
ATOM 1864 O O . GLY A 1 227 ? -20.562 -20.422 -19.828 1 78.44 227 GLY A O 1
ATOM 1865 N N . TYR A 1 228 ? -21.109 -20.031 -22.016 1 79.88 228 TYR A N 1
ATOM 1866 C CA . TYR A 1 228 ? -19.906 -20.609 -22.594 1 79.88 228 TYR A CA 1
ATOM 1867 C C . TYR A 1 228 ? -18.828 -19.547 -22.766 1 79.88 228 TYR A C 1
ATOM 1869 O O . TYR A 1 228 ? -17.938 -19.688 -23.625 1 79.88 228 TYR A O 1
ATOM 1877 N N . CYS A 1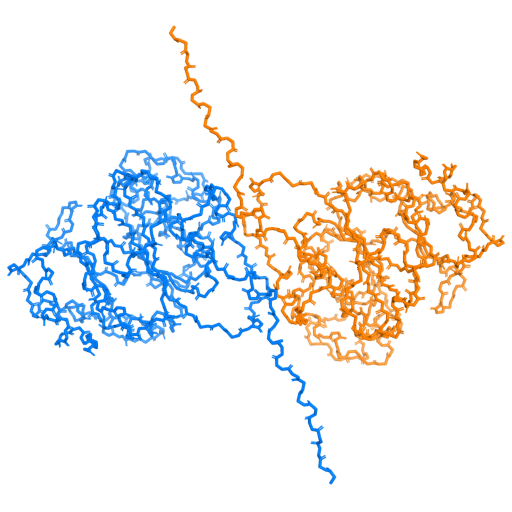 229 ? -18.859 -18.531 -22 1 85.75 229 CYS A N 1
ATOM 1878 C CA . CYS A 1 229 ? -17.891 -17.453 -22.172 1 85.75 229 CYS A CA 1
ATOM 1879 C C . CYS A 1 229 ? -16.562 -17.812 -21.531 1 85.75 229 CYS A C 1
ATOM 1881 O O . CYS A 1 229 ? -15.523 -17.266 -21.891 1 85.75 229 CYS A O 1
ATOM 1883 N N . PHE A 1 230 ? -16.375 -18.797 -20.578 1 87.69 230 PHE A N 1
ATOM 1884 C CA . PHE A 1 230 ? -15.18 -19.328 -19.969 1 87.69 230 PHE A CA 1
ATOM 1885 C C . PHE A 1 230 ? -14.234 -18.203 -19.547 1 87.69 230 PHE A C 1
ATOM 1887 O O . PHE A 1 230 ? -13.094 -18.141 -20.016 1 87.69 230 PHE A O 1
ATOM 1894 N N . PRO A 1 231 ? -14.656 -17.312 -18.641 1 91.38 231 PRO A N 1
ATOM 1895 C CA . PRO A 1 231 ? -13.852 -16.156 -18.25 1 91.38 231 PRO A CA 1
ATOM 1896 C C . PRO A 1 231 ? -12.5 -16.547 -17.672 1 91.38 231 PRO A C 1
ATOM 1898 O O . PRO A 1 231 ? -11.547 -15.766 -17.703 1 91.38 231 PRO A O 1
ATOM 1901 N N . ASP A 1 232 ? -12.328 -17.781 -17.141 1 90.44 232 ASP A N 1
ATOM 1902 C CA . ASP A 1 232 ? -11.078 -18.25 -16.547 1 90.44 232 ASP A CA 1
ATOM 1903 C C . ASP A 1 232 ? -9.977 -18.344 -17.609 1 90.44 232 ASP A C 1
ATOM 1905 O O . ASP A 1 232 ? -8.789 -18.281 -17.281 1 90.44 232 ASP A O 1
ATOM 1909 N N . GLU A 1 233 ? -10.367 -18.375 -18.844 1 93 233 GLU A N 1
ATOM 1910 C CA . GLU A 1 233 ? -9.391 -18.469 -19.922 1 93 233 GLU A CA 1
ATOM 1911 C C . GLU A 1 233 ? -9.094 -17.109 -20.531 1 93 233 GLU A C 1
ATOM 1913 O O . GLU A 1 233 ? -8.219 -16.984 -21.391 1 93 233 GLU A O 1
ATOM 1918 N N . HIS A 1 234 ? -9.844 -16.156 -20.109 1 95.69 234 HIS A N 1
ATOM 1919 C CA . HIS A 1 234 ? -9.758 -14.906 -20.859 1 95.69 234 HIS A CA 1
ATOM 1920 C C . HIS A 1 234 ? -9.391 -13.75 -19.938 1 95.69 234 HIS A C 1
ATOM 1922 O O . HIS A 1 234 ? -8.766 -12.773 -20.375 1 95.69 234 HIS A O 1
ATOM 1928 N N . TYR A 1 235 ? -9.75 -13.766 -18.672 1 96.19 235 TYR A N 1
ATOM 1929 C CA . TYR A 1 235 ? -9.539 -12.609 -17.797 1 96.19 235 TYR A CA 1
ATOM 1930 C C . TYR A 1 235 ? -8.055 -12.312 -17.641 1 96.19 235 TYR A C 1
ATOM 1932 O O . TYR A 1 235 ? -7.57 -11.266 -18.078 1 96.19 235 TYR A O 1
ATOM 1940 N N . LEU A 1 236 ? -7.293 -13.305 -17.109 1 97.62 236 LEU A N 1
ATOM 1941 C CA . LEU A 1 236 ? -5.902 -13.023 -16.766 1 97.62 236 LEU A CA 1
ATOM 1942 C C . LEU A 1 236 ? -5.078 -12.758 -18.031 1 97.62 236 LEU A C 1
ATOM 1944 O O . LEU A 1 236 ? -4.293 -11.805 -18.062 1 97.62 236 LEU A O 1
ATOM 1948 N N . PRO A 1 237 ? -5.312 -13.508 -19.078 1 98 237 PRO A N 1
ATOM 1949 C CA . PRO A 1 237 ? -4.582 -13.195 -20.312 1 98 237 PRO A CA 1
ATOM 1950 C C . PRO A 1 237 ? -4.875 -11.789 -20.844 1 98 237 PRO A C 1
ATOM 1952 O O . PRO A 1 237 ? -3.957 -11.07 -21.234 1 98 237 PRO A O 1
ATOM 1955 N N . THR A 1 238 ? -6.141 -11.43 -20.828 1 98.06 238 THR A N 1
ATOM 1956 C CA . THR A 1 238 ? -6.52 -10.102 -21.297 1 98.06 238 THR A CA 1
ATOM 1957 C C . THR A 1 238 ? -5.941 -9.016 -20.391 1 98.06 238 THR A C 1
ATOM 1959 O O . THR A 1 238 ? -5.363 -8.039 -20.875 1 98.06 238 THR A O 1
ATOM 1962 N N . PHE A 1 239 ? -6.027 -9.258 -19.125 1 98.19 239 PHE A N 1
ATOM 1963 C CA . PHE A 1 239 ? -5.535 -8.312 -18.125 1 98.19 239 PHE A CA 1
ATOM 1964 C C . PHE A 1 239 ? -4.031 -8.102 -18.281 1 98.19 239 PHE A C 1
ATOM 1966 O O . PHE A 1 239 ? -3.562 -6.961 -18.328 1 98.19 239 PHE A O 1
ATOM 1973 N N . VAL A 1 240 ? -3.289 -9.148 -18.406 1 98.5 240 VAL A N 1
ATOM 1974 C CA . VAL A 1 240 ? -1.836 -9.102 -18.516 1 98.5 240 VAL A CA 1
ATOM 1975 C C . VAL A 1 240 ? -1.448 -8.461 -19.859 1 98.5 240 VAL A C 1
ATOM 1977 O O . VAL A 1 240 ? -0.488 -7.688 -19.922 1 98.5 240 VAL A O 1
ATOM 1980 N N . HIS A 1 241 ? -2.184 -8.758 -20.875 1 98.44 241 HIS A N 1
ATOM 1981 C CA . HIS A 1 241 ? -1.946 -8.133 -22.172 1 98.44 241 HIS A CA 1
ATOM 1982 C C . HIS A 1 241 ? -2.094 -6.613 -22.094 1 98.44 241 HIS A C 1
ATOM 1984 O O . HIS A 1 241 ? -1.28 -5.875 -22.656 1 98.44 241 HIS A O 1
ATOM 1990 N N . LEU A 1 242 ? -3.066 -6.199 -21.406 1 98.19 242 LEU A N 1
ATOM 1991 C CA . LEU A 1 242 ? -3.398 -4.781 -21.328 1 98.19 242 LEU A CA 1
ATOM 1992 C C . LEU A 1 242 ? -2.422 -4.043 -20.406 1 98.19 242 LEU A C 1
ATOM 1994 O O . LEU A 1 242 ? -2.035 -2.906 -20.703 1 98.19 242 LEU A O 1
ATOM 1998 N N . LYS A 1 243 ? -1.923 -4.707 -19.359 1 97.81 243 LYS A N 1
ATOM 1999 C CA . LYS A 1 243 ? -1.237 -3.955 -18.328 1 97.81 243 LYS A CA 1
ATOM 2000 C C . LYS A 1 243 ? 0.232 -4.359 -18.219 1 97.81 243 LYS A C 1
ATOM 2002 O O . LYS A 1 243 ? 1.066 -3.578 -17.766 1 97.81 243 LYS A O 1
ATOM 2007 N N . PHE A 1 244 ? 0.562 -5.562 -18.625 1 97.94 244 PHE A N 1
ATOM 2008 C CA . PHE A 1 244 ? 1.89 -6.082 -18.328 1 97.94 244 PHE A CA 1
ATOM 2009 C C . PHE A 1 244 ? 2.484 -6.785 -19.547 1 97.94 244 PHE A C 1
ATOM 2011 O O . PHE A 1 244 ? 3.26 -7.734 -19.406 1 97.94 244 PHE A O 1
ATOM 2018 N N . ALA A 1 245 ? 2.137 -6.363 -20.703 1 97.5 245 ALA A N 1
ATOM 2019 C CA . ALA A 1 245 ? 2.547 -7.047 -21.938 1 97.5 245 ALA A CA 1
ATOM 2020 C C . ALA A 1 245 ? 4.066 -7.16 -22.016 1 97.5 245 ALA A C 1
ATOM 2022 O O . ALA A 1 245 ? 4.598 -8.227 -22.328 1 97.5 245 ALA A O 1
ATOM 2023 N N . ALA A 1 246 ? 4.785 -6.113 -21.625 1 96.12 246 ALA A N 1
ATOM 2024 C CA . ALA A 1 246 ? 6.238 -6.059 -21.781 1 96.12 246 ALA A CA 1
ATOM 2025 C C . ALA A 1 246 ? 6.934 -7 -20.797 1 96.12 246 ALA A C 1
ATOM 2027 O O . ALA A 1 246 ? 8.055 -7.441 -21.047 1 96.12 246 ALA A O 1
ATOM 2028 N N . ARG A 1 247 ? 6.258 -7.375 -19.734 1 96.12 247 ARG A N 1
ATOM 2029 C CA . ARG A 1 247 ? 6.875 -8.172 -18.688 1 96.12 247 ARG A CA 1
ATOM 2030 C C . ARG A 1 247 ? 6.395 -9.617 -18.734 1 96.12 247 ARG A C 1
ATOM 2032 O O . ARG A 1 247 ? 6.809 -10.445 -17.922 1 96.12 247 ARG A O 1
ATOM 2039 N N . ASN A 1 248 ? 5.559 -9.906 -19.656 1 98.25 248 ASN A N 1
ATOM 2040 C CA . ASN A 1 248 ? 5.008 -11.258 -19.75 1 98.25 248 ASN A CA 1
ATOM 2041 C C . ASN A 1 248 ? 5.727 -12.078 -20.812 1 98.25 248 ASN A C 1
ATOM 2043 O O . ASN A 1 248 ? 6.023 -11.578 -21.906 1 98.25 248 ASN A O 1
ATOM 2047 N N . ALA A 1 249 ? 5.953 -13.328 -20.547 1 97.88 249 ALA A N 1
ATOM 2048 C CA . ALA A 1 249 ? 6.645 -14.234 -21.453 1 97.88 249 ALA A CA 1
ATOM 2049 C C . ALA A 1 249 ? 5.688 -14.797 -22.5 1 97.88 249 ALA A C 1
ATOM 2051 O O . ALA A 1 249 ? 6.121 -15.398 -23.484 1 97.88 249 ALA A O 1
ATOM 2052 N N . ASN A 1 250 ? 4.367 -14.633 -22.297 1 97.38 250 ASN A N 1
ATOM 2053 C CA . ASN A 1 250 ? 3.309 -15.117 -23.172 1 97.38 250 ASN A CA 1
ATOM 2054 C C . ASN A 1 250 ? 3.322 -16.641 -23.281 1 97.38 250 ASN A C 1
ATOM 2056 O O . ASN A 1 250 ? 3.08 -17.203 -24.344 1 97.38 250 ASN A O 1
ATOM 2060 N N . ARG A 1 251 ? 3.695 -17.266 -22.234 1 96.81 251 ARG A N 1
ATOM 2061 C CA . ARG A 1 251 ? 3.648 -18.719 -22.109 1 96.81 251 ARG A CA 1
ATOM 2062 C C . ARG A 1 251 ? 3.439 -19.141 -20.656 1 96.81 251 ARG A C 1
ATOM 2064 O O . ARG A 1 251 ? 3.66 -18.344 -19.734 1 96.81 251 ARG A O 1
ATOM 2071 N N . THR A 1 252 ? 2.996 -20.375 -20.5 1 97.06 252 THR A N 1
ATOM 2072 C CA . THR A 1 252 ? 2.867 -20.984 -19.188 1 97.06 252 THR A CA 1
ATOM 2073 C C . THR A 1 252 ? 4.055 -21.906 -18.891 1 97.06 252 THR A C 1
ATOM 2075 O O . THR A 1 252 ? 4.781 -22.297 -19.812 1 97.06 252 THR A O 1
ATOM 2078 N N . LEU A 1 253 ? 4.27 -22.188 -17.625 1 98.19 253 LEU A N 1
ATOM 2079 C CA . LEU A 1 253 ? 5.32 -23.109 -17.219 1 98.19 253 LEU A CA 1
ATOM 2080 C C . LEU A 1 253 ? 4.742 -24.484 -16.922 1 98.19 253 LEU A C 1
ATOM 2082 O O . LEU A 1 253 ? 5.461 -25.375 -16.453 1 98.19 253 LEU A O 1
ATOM 2086 N N . THR A 1 254 ? 3.455 -24.656 -17.156 1 98.31 254 THR A N 1
ATOM 2087 C CA . THR A 1 254 ? 2.779 -25.922 -16.906 1 98.31 254 THR A CA 1
ATOM 2088 C C . THR A 1 254 ? 2.404 -26.594 -18.234 1 98.31 254 THR A C 1
ATOM 2090 O O . THR A 1 254 ? 1.57 -26.078 -18.984 1 98.31 254 THR A O 1
ATOM 2093 N N . TRP A 1 255 ? 2.975 -27.719 -18.453 1 97.19 255 TRP A N 1
ATOM 2094 C CA . TRP A 1 255 ? 2.658 -28.484 -19.656 1 97.19 255 TRP A CA 1
ATOM 2095 C C . TRP A 1 255 ? 1.276 -29.125 -19.547 1 97.19 255 TRP A C 1
ATOM 2097 O O . TRP A 1 255 ? 0.94 -29.719 -18.531 1 97.19 255 TRP A O 1
ATOM 2107 N N . VAL A 1 256 ? 0.554 -28.953 -20.562 1 95.44 256 VAL A N 1
ATOM 2108 C CA . VAL A 1 256 ? -0.728 -29.625 -20.734 1 95.44 256 VAL A CA 1
ATOM 2109 C C . VAL A 1 256 ? -0.791 -30.25 -22.125 1 95.44 256 VAL A C 1
ATOM 2111 O O . VAL A 1 256 ? -0.535 -29.578 -23.141 1 95.44 256 VAL A O 1
ATOM 2114 N N . ASP A 1 257 ? -1.135 -31.531 -22.203 1 93.94 257 ASP A N 1
ATOM 2115 C CA . ASP A 1 257 ? -1.176 -32.25 -23.484 1 93.94 257 ASP A CA 1
ATOM 2116 C C . ASP A 1 257 ? -2.557 -32.156 -24.125 1 93.94 257 ASP A C 1
ATOM 2118 O O . ASP A 1 257 ? -3.496 -32.812 -23.703 1 93.94 257 ASP A O 1
ATOM 2122 N N . TRP A 1 258 ? -2.631 -31.406 -25.172 1 89.44 258 TRP A N 1
ATOM 2123 C CA . TRP A 1 258 ? -3.885 -31.219 -25.891 1 89.44 258 TRP A CA 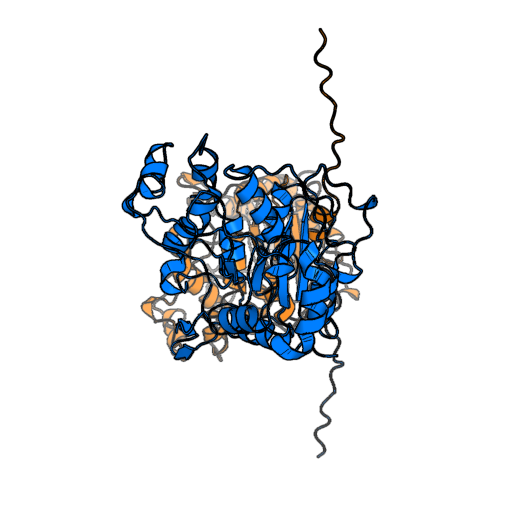1
ATOM 2124 C C . TRP A 1 258 ? -3.85 -31.922 -27.234 1 89.44 258 TRP A C 1
ATOM 2126 O O . TRP A 1 258 ? -4.711 -31.703 -28.094 1 89.44 258 TRP A O 1
ATOM 2136 N N . SER A 1 259 ? -2.902 -32.719 -27.422 1 88.31 259 SER A N 1
ATOM 2137 C CA . SER A 1 259 ? -2.639 -33.312 -28.734 1 88.31 259 SER A CA 1
ATOM 2138 C C . SER A 1 259 ? -3.803 -34.188 -29.188 1 88.31 259 SER A C 1
ATOM 2140 O O . SER A 1 259 ? -4.016 -34.375 -30.391 1 88.31 259 SER A O 1
ATOM 2142 N N . LYS A 1 260 ? -4.555 -34.719 -28.281 1 88.06 260 LYS A N 1
ATOM 2143 C CA . LYS A 1 260 ? -5.652 -35.625 -28.641 1 88.06 260 LYS A CA 1
ATOM 2144 C C . LYS A 1 260 ? -6.91 -34.844 -29 1 88.06 260 LYS A C 1
ATOM 2146 O O . LYS A 1 260 ? -7.906 -35.406 -29.422 1 88.06 260 LYS A O 1
ATOM 2151 N N . GLY A 1 261 ? -6.902 -33.594 -28.828 1 79.75 261 GLY A N 1
ATOM 2152 C CA . GLY A 1 261 ? -8.062 -32.781 -29.141 1 79.75 261 GLY A CA 1
ATOM 2153 C C . GLY A 1 261 ? -9.18 -32.938 -28.125 1 79.75 261 GLY A C 1
ATOM 2154 O O . GLY A 1 261 ? -9.016 -33.594 -27.094 1 79.75 261 GLY A O 1
ATOM 2155 N N . GLY A 1 262 ? -10.289 -32.188 -28.25 1 79.12 262 GLY A N 1
ATOM 2156 C CA . GLY A 1 262 ? -11.43 -32.25 -27.344 1 79.12 262 GLY A CA 1
ATOM 2157 C C . GLY A 1 262 ? -11.383 -31.234 -26.234 1 79.12 262 GLY A C 1
ATOM 2158 O O . GLY A 1 262 ? -10.477 -30.391 -26.188 1 79.12 262 GLY A O 1
ATOM 2159 N N . PRO A 1 263 ? -12.352 -31.359 -25.438 1 79.38 263 PRO A N 1
ATOM 2160 C CA . PRO A 1 263 ? -12.5 -30.344 -24.406 1 79.38 263 PRO A CA 1
ATOM 2161 C C . PRO A 1 263 ? -11.68 -30.641 -23.141 1 79.38 263 PRO A C 1
ATOM 2163 O O . PRO A 1 263 ? -11.625 -29.812 -22.234 1 79.38 263 PRO A O 1
ATOM 2166 N N . HIS A 1 264 ? -10.953 -31.844 -23.141 1 86.38 264 HIS A N 1
ATOM 2167 C CA . HIS A 1 264 ? -10.164 -32.219 -21.969 1 86.38 264 HIS A CA 1
ATOM 2168 C C . HIS A 1 264 ? -8.75 -32.625 -22.375 1 86.38 264 HIS A C 1
ATOM 2170 O O . HIS A 1 264 ? -8.555 -33.312 -23.375 1 86.38 264 HIS A O 1
ATOM 2176 N N . PRO A 1 265 ? -7.816 -32.219 -21.594 1 91.31 265 PRO A N 1
ATOM 2177 C CA . PRO A 1 265 ? -6.441 -32.594 -21.906 1 91.31 265 PRO A CA 1
ATOM 2178 C C . PRO A 1 265 ? -6.18 -34.094 -21.609 1 91.31 265 PRO A C 1
ATOM 2180 O O . PRO A 1 265 ? -6.965 -34.719 -20.906 1 91.31 265 PRO A O 1
ATOM 2183 N N . THR A 1 266 ? -5.156 -34.531 -22.203 1 93.44 266 THR A N 1
ATOM 2184 C CA . THR A 1 266 ? -4.754 -35.938 -22.016 1 93.44 266 THR A CA 1
ATOM 2185 C C . THR A 1 266 ? -4.465 -36.219 -20.547 1 93.44 266 THR A C 1
ATOM 2187 O O . THR A 1 266 ? -3.805 -35.406 -19.875 1 93.44 266 THR A O 1
ATOM 2190 N N . GLU A 1 267 ? -5.023 -37.312 -20.031 1 95.62 267 GLU A N 1
ATOM 2191 C CA . GLU A 1 267 ? -4.727 -37.812 -18.688 1 95.62 267 GLU A CA 1
ATOM 2192 C C . GLU A 1 267 ? -3.596 -38.812 -18.703 1 95.62 267 GLU A C 1
ATOM 2194 O O . GLU A 1 267 ? -3.607 -39.75 -19.516 1 95.62 267 GLU A O 1
ATOM 2199 N N . TYR A 1 268 ? -2.627 -38.625 -17.891 1 96.19 268 TYR A N 1
ATOM 2200 C CA . TYR A 1 268 ? -1.558 -39.625 -17.719 1 96.19 268 TYR A CA 1
ATOM 2201 C C . TYR A 1 268 ? -1.891 -40.625 -16.609 1 96.19 268 TYR A C 1
ATOM 2203 O O . TYR A 1 268 ? -2.195 -40.219 -15.484 1 96.19 268 TYR A O 1
ATOM 2211 N N . ARG A 1 269 ? -1.823 -41.875 -17 1 96.44 269 ARG A N 1
ATOM 2212 C CA . ARG A 1 269 ? -2.096 -42.969 -16.078 1 96.44 269 ARG A CA 1
ATOM 2213 C C . ARG A 1 269 ? -0.869 -43.844 -15.891 1 96.44 269 ARG A C 1
ATOM 2215 O O . ARG A 1 269 ? 0.098 -43.75 -16.656 1 96.44 269 ARG A O 1
ATOM 2222 N N . SER A 1 270 ? -1.009 -44.656 -14.906 1 95.5 270 SER A N 1
ATOM 2223 C CA . SER A 1 270 ? 0.142 -45.438 -14.5 1 95.5 270 SER A CA 1
ATOM 2224 C C . SER A 1 270 ? 0.719 -46.219 -15.672 1 95.5 270 SER A C 1
ATOM 2226 O O . SER A 1 270 ? 1.931 -46.219 -15.898 1 95.5 270 SER A O 1
ATOM 2228 N N . PRO A 1 271 ? -0.084 -46.844 -16.516 1 93.81 271 PRO A N 1
ATOM 2229 C CA . PRO A 1 271 ? 0.484 -47.625 -17.625 1 93.81 271 PRO A CA 1
ATOM 2230 C C . PRO A 1 271 ? 1.198 -46.75 -18.656 1 93.81 271 PRO A C 1
ATOM 2232 O O . PRO A 1 271 ? 2.109 -47.25 -19.344 1 93.81 271 PRO A O 1
ATOM 2235 N N . ASN A 1 272 ? 0.813 -45.531 -18.719 1 91 272 ASN A N 1
ATOM 2236 C CA . ASN A 1 272 ? 1.362 -44.625 -19.734 1 91 272 ASN A CA 1
ATOM 2237 C C . ASN A 1 272 ? 2.502 -43.781 -19.188 1 91 272 ASN A C 1
ATOM 2239 O O . ASN A 1 272 ? 3.146 -43.031 -19.922 1 91 272 ASN A O 1
ATOM 2243 N N . LEU A 1 273 ? 2.725 -43.906 -17.953 1 94.5 273 LEU A N 1
ATOM 2244 C CA . LEU A 1 273 ? 3.789 -43.125 -17.312 1 94.5 273 LEU A CA 1
ATOM 2245 C C . LEU A 1 273 ? 5.125 -43.875 -17.422 1 94.5 273 LEU A C 1
ATOM 2247 O O . LEU A 1 273 ? 5.277 -44.969 -16.906 1 94.5 273 LEU A O 1
ATOM 2251 N N . THR A 1 274 ? 6.039 -43.281 -18.141 1 94 274 THR A N 1
ATOM 2252 C CA . THR A 1 274 ? 7.367 -43.844 -18.328 1 94 274 THR A CA 1
ATOM 2253 C C . THR A 1 274 ? 8.445 -42.812 -18.062 1 94 274 THR A C 1
ATOM 2255 O O . THR A 1 274 ? 8.172 -41.594 -18.062 1 94 274 THR A O 1
ATOM 2258 N N . ALA A 1 275 ? 9.656 -43.312 -17.859 1 94.5 275 ALA A N 1
ATOM 2259 C CA . ALA A 1 275 ? 10.812 -42.438 -17.719 1 94.5 275 ALA A CA 1
ATOM 2260 C C . ALA A 1 275 ? 11 -41.594 -18.969 1 94.5 275 ALA A C 1
ATOM 2262 O O . ALA A 1 275 ? 11.344 -40.406 -18.891 1 94.5 275 ALA A O 1
ATOM 2263 N N . ALA A 1 276 ? 10.766 -42.188 -20.094 1 94.5 276 ALA A N 1
ATOM 2264 C CA . ALA A 1 276 ? 10.922 -41.5 -21.359 1 94.5 276 ALA A CA 1
ATOM 2265 C C . ALA A 1 276 ? 9.922 -40.344 -21.484 1 94.5 276 ALA A C 1
ATOM 2267 O O . ALA A 1 276 ? 10.273 -39.25 -21.953 1 94.5 276 ALA A O 1
ATOM 2268 N N . LEU A 1 277 ? 8.727 -40.594 -21.047 1 95.12 277 LEU A N 1
ATOM 2269 C CA . LEU A 1 277 ? 7.707 -39.562 -21.078 1 95.12 277 LEU A CA 1
ATOM 2270 C C . LEU A 1 277 ? 8.125 -38.375 -20.203 1 95.12 277 LEU A C 1
ATOM 2272 O O . LEU A 1 277 ? 8.094 -37.219 -20.656 1 95.12 277 LEU A O 1
ATOM 2276 N N . LEU A 1 278 ? 8.547 -38.625 -19 1 95.62 278 LEU A N 1
ATOM 2277 C CA . LEU A 1 278 ? 8.953 -37.562 -18.062 1 95.62 278 LEU A CA 1
ATOM 2278 C C . LEU A 1 278 ? 10.141 -36.781 -18.625 1 95.62 278 LEU A C 1
ATOM 2280 O O . LEU A 1 278 ? 10.195 -35.562 -18.5 1 95.62 278 LEU A O 1
ATOM 2284 N N . SER A 1 279 ? 11.055 -37.5 -19.266 1 94.88 279 SER A N 1
ATOM 2285 C CA . SER A 1 279 ? 12.203 -36.844 -19.891 1 94.88 279 SER A CA 1
ATOM 2286 C C . SER A 1 279 ? 11.773 -35.906 -21.016 1 94.88 279 SER A C 1
ATOM 2288 O O . SER A 1 279 ? 12.305 -34.812 -21.156 1 94.88 279 SER A O 1
ATOM 2290 N N . SER A 1 280 ? 10.844 -36.375 -21.781 1 95.06 280 SER A N 1
ATOM 2291 C CA . SER A 1 280 ? 10.328 -35.562 -22.891 1 95.06 280 SER A CA 1
ATOM 2292 C C . SER A 1 280 ? 9.617 -34.312 -22.375 1 95.06 280 SER A C 1
ATOM 2294 O O . SER A 1 280 ? 9.75 -33.25 -22.953 1 95.06 280 SER A O 1
ATOM 2296 N N . LEU A 1 281 ? 8.906 -34.469 -21.297 1 95.31 281 LEU A N 1
ATOM 2297 C CA . LEU A 1 281 ? 8.219 -33.344 -20.688 1 95.31 281 LEU A CA 1
ATOM 2298 C C . LEU A 1 281 ? 9.219 -32.312 -20.141 1 95.31 281 LEU A C 1
ATOM 2300 O O . LEU A 1 281 ? 9.047 -31.109 -20.328 1 95.31 281 LEU A O 1
ATOM 2304 N N . ARG A 1 282 ? 10.273 -32.75 -19.547 1 94.81 282 ARG A N 1
ATOM 2305 C CA . ARG A 1 282 ? 11.305 -31.891 -18.969 1 94.81 282 ARG A CA 1
ATOM 2306 C C . ARG A 1 282 ? 11.992 -31.062 -20.047 1 94.81 282 ARG A C 1
ATOM 2308 O O . ARG A 1 282 ? 12.242 -29.859 -19.859 1 94.81 282 ARG A O 1
ATOM 2315 N N . SER A 1 283 ? 12.203 -31.656 -21.234 1 92.88 283 SER A N 1
ATOM 2316 C CA . SER A 1 283 ? 12.883 -30.969 -22.312 1 92.88 283 SER A CA 1
ATOM 2317 C C . SER A 1 283 ? 11.898 -30.188 -23.172 1 92.88 283 SER A C 1
ATOM 2319 O O . SER A 1 283 ? 12.297 -29.484 -24.109 1 92.88 283 SER A O 1
ATOM 2321 N N . GLY A 1 284 ? 10.625 -30.406 -22.875 1 92.5 284 GLY A N 1
ATOM 2322 C CA . GLY A 1 284 ? 9.609 -29.781 -23.703 1 92.5 284 GLY A CA 1
ATOM 2323 C C . GLY A 1 284 ? 9.539 -30.359 -25.109 1 92.5 284 GLY A C 1
ATOM 2324 O O . GLY A 1 284 ? 9.328 -29.641 -26.078 1 92.5 284 GLY A O 1
ATOM 2325 N N . TYR A 1 285 ? 9.859 -31.625 -25.172 1 93.19 285 TYR A N 1
ATOM 2326 C CA . TYR A 1 285 ? 9.914 -32.344 -26.453 1 93.19 285 TYR A CA 1
ATOM 2327 C C . TYR A 1 285 ? 10.867 -31.641 -27.422 1 93.19 285 TYR A C 1
ATOM 2329 O O . TYR A 1 285 ? 10.57 -31.516 -28.609 1 93.19 285 TYR A O 1
ATOM 2337 N N . GLY A 1 286 ? 11.867 -31.078 -26.922 1 91.88 286 GLY A N 1
ATOM 2338 C CA . GLY A 1 286 ? 12.93 -30.484 -27.719 1 91.88 286 GLY A CA 1
ATOM 2339 C C . GLY A 1 286 ? 12.695 -29.031 -28.031 1 91.88 286 GLY A C 1
ATOM 2340 O O . GLY A 1 286 ? 13.508 -28.391 -28.703 1 91.88 286 GLY A O 1
ATOM 2341 N N . ARG A 1 287 ? 11.695 -28.531 -27.516 1 92.69 287 ARG A N 1
ATOM 2342 C CA . ARG A 1 287 ? 11.359 -27.125 -27.719 1 92.69 287 ARG A CA 1
ATOM 2343 C C . ARG A 1 287 ? 12.352 -26.219 -27.016 1 92.69 287 ARG A C 1
ATOM 2345 O O . ARG A 1 287 ? 12.859 -26.547 -25.938 1 92.69 287 ARG A O 1
ATOM 2352 N N . LYS A 1 288 ? 12.648 -25.109 -27.688 1 96.5 288 LYS A N 1
ATOM 2353 C CA . LYS A 1 288 ? 13.406 -24.047 -27.031 1 96.5 288 LYS A CA 1
ATOM 2354 C C . LYS A 1 288 ? 12.508 -22.859 -26.688 1 96.5 288 LYS A C 1
ATOM 2356 O O . LYS A 1 288 ? 11.547 -22.578 -27.391 1 96.5 288 LYS A O 1
ATOM 2361 N N . CYS A 1 289 ? 12.836 -22.25 -25.531 1 96.75 289 CYS A N 1
ATOM 2362 C CA . CYS A 1 289 ? 12.094 -21.078 -25.109 1 96.75 289 CYS A CA 1
ATOM 2363 C C . CYS A 1 289 ? 13.031 -20.016 -24.531 1 96.75 289 CYS A C 1
ATOM 2365 O O . CYS A 1 289 ? 14.242 -20.219 -24.469 1 96.75 289 CYS A O 1
ATOM 2367 N N . GLU A 1 290 ? 12.461 -18.844 -24.344 1 96.75 290 GLU A N 1
ATOM 2368 C CA . GLU A 1 290 ? 13.273 -17.719 -23.859 1 96.75 290 GLU A CA 1
ATOM 2369 C C . GLU A 1 290 ? 13.18 -17.594 -22.344 1 96.75 290 GLU A C 1
ATOM 2371 O O . GLU A 1 290 ? 12.102 -17.719 -21.766 1 96.75 290 GLU A O 1
ATOM 2376 N N . TYR A 1 291 ? 14.32 -17.422 -21.672 1 97.12 291 TYR A N 1
ATOM 2377 C CA . TYR A 1 291 ? 14.43 -17.125 -20.25 1 97.12 291 TYR A CA 1
ATOM 2378 C C . TYR A 1 291 ? 15.414 -15.984 -20 1 97.12 291 TYR A C 1
ATOM 2380 O O . TYR A 1 291 ? 16.625 -16.141 -20.203 1 97.12 291 TYR A O 1
ATOM 2388 N N . ASN A 1 292 ? 14.875 -14.859 -19.562 1 96.75 292 ASN A N 1
ATOM 2389 C CA . ASN A 1 292 ? 15.664 -13.672 -19.281 1 96.75 292 ASN A CA 1
ATOM 2390 C C . ASN A 1 292 ? 16.531 -13.281 -20.469 1 96.75 292 ASN A C 1
ATOM 2392 O O . ASN A 1 292 ? 17.719 -13 -20.312 1 96.75 292 ASN A O 1
ATOM 2396 N N . GLY A 1 293 ? 16 -13.406 -21.609 1 95 293 GLY A N 1
ATOM 2397 C CA . GLY A 1 293 ? 16.672 -12.938 -22.812 1 95 293 GLY A CA 1
ATOM 2398 C C . GLY A 1 293 ? 17.578 -13.984 -23.438 1 95 293 GLY A C 1
ATOM 2399 O O . GLY A 1 293 ? 18.234 -13.719 -24.438 1 95 293 GLY A O 1
ATOM 2400 N N . ARG A 1 294 ? 17.562 -15.156 -22.875 1 96.81 294 ARG A N 1
ATOM 2401 C CA . ARG A 1 294 ? 18.406 -16.234 -23.391 1 96.81 294 ARG A CA 1
ATOM 2402 C C . ARG A 1 294 ? 17.562 -17.469 -23.734 1 96.81 294 ARG A C 1
ATOM 2404 O O . ARG A 1 294 ? 16.5 -17.656 -23.172 1 96.81 294 ARG A O 1
ATOM 2411 N N . SER A 1 295 ? 18.109 -18.25 -24.641 1 96.75 295 SER A N 1
ATOM 2412 C CA . SER A 1 295 ? 17.453 -19.5 -25 1 96.75 295 SER A CA 1
ATOM 2413 C C . SER A 1 295 ? 17.688 -20.578 -23.938 1 96.75 295 SER A C 1
ATOM 2415 O O . SER A 1 295 ? 18.781 -20.672 -23.391 1 96.75 295 SER A O 1
ATOM 2417 N N . THR A 1 296 ? 16.656 -21.391 -23.656 1 95.75 296 THR A N 1
ATOM 2418 C CA . THR A 1 296 ? 16.766 -22.484 -22.703 1 95.75 296 THR A CA 1
ATOM 2419 C C . THR A 1 296 ? 15.914 -23.672 -23.141 1 95.75 296 THR A C 1
ATOM 2421 O O . THR A 1 296 ? 14.992 -23.516 -23.953 1 95.75 296 THR A O 1
ATOM 2424 N N . ASP A 1 297 ? 16.25 -24.844 -22.656 1 94.88 297 ASP A N 1
ATOM 2425 C CA . ASP A 1 297 ? 15.461 -26.047 -22.922 1 94.88 297 ASP A CA 1
ATOM 2426 C C . ASP A 1 297 ? 14.5 -26.328 -21.766 1 94.88 297 ASP A C 1
ATOM 2428 O O . ASP A 1 297 ? 13.688 -27.25 -21.844 1 94.88 297 ASP A O 1
ATOM 2432 N N . VAL A 1 298 ? 14.602 -25.531 -20.719 1 95.88 298 VAL A N 1
ATOM 2433 C CA . VAL A 1 298 ? 13.656 -25.656 -19.609 1 95.88 298 VAL A CA 1
ATOM 2434 C C . VAL A 1 298 ? 12.445 -24.75 -19.859 1 95.88 298 VAL A C 1
ATOM 2436 O O . VAL A 1 298 ? 12.406 -23.609 -19.406 1 95.88 298 VAL A O 1
ATOM 2439 N N . CYS A 1 299 ? 11.5 -25.344 -20.562 1 97.38 299 CYS A N 1
ATOM 2440 C CA . CYS A 1 299 ? 10.344 -24.562 -20.984 1 97.38 299 CYS A CA 1
ATOM 2441 C C . CYS A 1 299 ? 9.172 -24.766 -20.031 1 97.38 299 CYS A C 1
ATOM 2443 O O . CYS A 1 299 ? 8.32 -23.891 -19.891 1 97.38 299 CYS A O 1
ATOM 2445 N N . PHE A 1 300 ? 9.188 -25.922 -19.375 1 98.06 300 PHE A N 1
ATOM 2446 C CA . PHE A 1 300 ? 8.109 -26.266 -18.453 1 98.06 300 PHE A CA 1
ATOM 2447 C C . PHE A 1 300 ? 8.672 -26.734 -17.109 1 98.06 300 PHE A C 1
ATOM 2449 O O . PHE A 1 300 ? 9.648 -27.484 -17.078 1 98.06 300 PHE A O 1
ATOM 2456 N N . LEU A 1 301 ? 8.086 -26.219 -16.047 1 98.31 301 LEU A N 1
ATOM 2457 C CA . LEU A 1 301 ? 8.492 -26.609 -14.703 1 98.31 301 LEU A CA 1
ATOM 2458 C C . LEU A 1 301 ? 7.504 -27.609 -14.117 1 98.31 301 LEU A C 1
ATOM 2460 O O . LEU A 1 301 ? 7.836 -28.344 -13.18 1 98.31 301 LEU A O 1
ATOM 2464 N N . PHE A 1 302 ? 6.301 -27.641 -14.625 1 98.44 302 PHE A N 1
ATOM 2465 C CA . PHE A 1 302 ? 5.215 -28.484 -14.148 1 98.44 302 PHE A CA 1
ATOM 2466 C C . PHE A 1 302 ? 4.492 -29.141 -15.312 1 98.44 302 PHE A C 1
ATOM 2468 O O . PHE A 1 302 ? 4.688 -28.766 -16.469 1 98.44 302 PHE A O 1
ATOM 2475 N N . ALA A 1 303 ? 3.693 -30.188 -14.969 1 97.75 303 ALA A N 1
ATOM 2476 C CA . ALA A 1 303 ? 2.889 -30.844 -16 1 97.75 303 ALA A CA 1
ATOM 2477 C C . ALA A 1 303 ? 1.575 -31.359 -15.422 1 97.75 303 ALA A C 1
ATOM 2479 O O . ALA A 1 303 ? 1.497 -31.688 -14.234 1 97.75 303 ALA A O 1
ATOM 2480 N N . ARG A 1 304 ? 0.709 -31.328 -16.172 1 95.88 304 ARG A N 1
ATOM 2481 C CA . ARG A 1 304 ? -0.598 -31.922 -15.883 1 95.88 304 ARG A CA 1
ATOM 2482 C C . ARG A 1 304 ? -1.14 -32.656 -17.109 1 95.88 304 ARG A C 1
ATOM 2484 O O . ARG A 1 304 ? -0.696 -32.406 -18.234 1 95.88 304 ARG A O 1
ATOM 2491 N N . LYS A 1 305 ? -2.053 -33.75 -17.062 1 95.38 305 LYS A N 1
ATOM 2492 C CA . LYS A 1 305 ? -2.881 -34.156 -15.945 1 95.38 305 LYS A CA 1
ATOM 2493 C C . LYS A 1 305 ? -2.496 -35.562 -15.477 1 95.38 305 LYS A C 1
ATOM 2495 O O . LYS A 1 305 ? -2.773 -36.562 -16.156 1 95.38 305 LYS A O 1
ATOM 2500 N N . PHE A 1 306 ? -1.906 -35.656 -14.297 1 96.88 306 PHE A N 1
ATOM 2501 C CA . PHE A 1 306 ? -1.486 -36.938 -13.766 1 96.88 306 PHE A CA 1
ATOM 2502 C C . PHE A 1 306 ? -2.508 -37.469 -12.773 1 96.88 306 PHE A C 1
ATOM 2504 O O . PHE A 1 306 ? -2.842 -36.812 -11.797 1 96.88 306 PHE A O 1
ATOM 2511 N N . MET A 1 307 ? -2.936 -38.688 -13.047 1 96.12 307 MET A N 1
ATOM 2512 C CA . MET A 1 307 ? -4.004 -39.281 -12.25 1 96.12 307 MET A CA 1
ATOM 2513 C C . MET A 1 307 ? -3.441 -39.938 -10.992 1 96.12 307 MET A C 1
ATOM 2515 O O . MET A 1 307 ? -2.242 -40.219 -10.914 1 96.12 307 MET A O 1
ATOM 2519 N N . PRO A 1 308 ? -4.324 -40.188 -10 1 93.81 308 PRO A N 1
ATOM 2520 C CA . PRO A 1 308 ? -3.873 -40.688 -8.703 1 93.81 308 PRO A CA 1
ATOM 2521 C C . PRO A 1 308 ? -3.09 -42 -8.812 1 93.81 308 PRO A C 1
ATOM 2523 O O . PRO A 1 308 ? -2.176 -42.219 -8.023 1 93.81 308 PRO A O 1
ATOM 2526 N N . ASP A 1 309 ? -3.381 -42.781 -9.758 1 96.44 309 ASP A N 1
ATOM 2527 C CA . ASP A 1 309 ? -2.748 -44.094 -9.875 1 96.44 309 ASP A CA 1
ATOM 2528 C C . ASP A 1 309 ? -1.305 -43.969 -10.359 1 96.44 309 ASP A C 1
ATOM 2530 O O . ASP A 1 309 ? -0.56 -44.938 -10.367 1 96.44 309 ASP A O 1
ATOM 2534 N N . THR A 1 310 ? -0.906 -42.719 -10.648 1 96.62 310 THR A N 1
ATOM 2535 C CA . THR A 1 310 ? 0.457 -42.531 -11.125 1 96.62 310 THR A CA 1
ATOM 2536 C C . THR A 1 310 ? 1.409 -42.281 -9.953 1 96.62 310 THR A C 1
ATOM 2538 O O . THR A 1 310 ? 2.629 -42.312 -10.125 1 96.62 310 THR A O 1
ATOM 2541 N N . LEU A 1 311 ? 0.929 -42.156 -8.766 1 95.31 311 LEU A N 1
ATOM 2542 C CA . LEU A 1 311 ? 1.705 -41.688 -7.625 1 95.31 311 LEU A CA 1
ATOM 2543 C C . LEU A 1 311 ? 2.893 -42.625 -7.359 1 95.31 311 LEU A C 1
ATOM 2545 O O . LEU A 1 311 ? 4.031 -42.156 -7.254 1 95.31 311 LEU A O 1
ATOM 2549 N N . ASP A 1 312 ? 2.646 -43.906 -7.305 1 94.75 312 ASP A N 1
ATOM 2550 C CA . ASP A 1 312 ? 3.697 -44.875 -6.961 1 94.75 312 ASP A CA 1
ATOM 2551 C C . ASP A 1 312 ? 4.844 -44.812 -7.969 1 94.75 312 ASP A C 1
ATOM 2553 O O . ASP A 1 312 ? 6.016 -44.781 -7.586 1 94.75 312 ASP A O 1
ATOM 2557 N N . LYS A 1 313 ? 4.457 -44.781 -9.164 1 94.81 313 LYS A N 1
ATOM 2558 C CA . LYS A 1 313 ? 5.473 -44.719 -10.219 1 94.81 313 LYS A CA 1
ATOM 2559 C C . LYS A 1 313 ? 6.215 -43.406 -10.203 1 94.81 313 LYS A C 1
ATOM 2561 O O . LYS A 1 313 ? 7.43 -43.344 -10.414 1 94.81 313 LYS A O 1
ATOM 2566 N N . LEU A 1 314 ? 5.5 -42.312 -9.992 1 95.94 314 LEU A N 1
ATOM 2567 C CA . LEU A 1 314 ? 6.117 -41 -9.914 1 95.94 314 LEU A CA 1
ATOM 2568 C C . LEU A 1 314 ? 7.148 -40.938 -8.789 1 95.94 314 LEU A C 1
ATOM 2570 O O . LEU A 1 314 ? 8.242 -40.406 -8.969 1 95.94 314 LEU A O 1
ATOM 2574 N N . LEU A 1 315 ? 6.852 -41.562 -7.645 1 94.25 315 LEU A N 1
ATOM 2575 C CA . LEU A 1 315 ? 7.75 -41.562 -6.496 1 94.25 315 LEU A CA 1
ATOM 2576 C C . LEU A 1 315 ? 9.016 -42.344 -6.801 1 94.25 315 LEU A C 1
ATOM 2578 O O . LEU A 1 315 ? 10.109 -41.969 -6.379 1 94.25 315 LEU A O 1
ATOM 2582 N N . ARG A 1 316 ? 8.844 -43.375 -7.594 1 91.69 316 ARG A N 1
ATOM 2583 C CA . ARG A 1 316 ? 10 -44.188 -7.961 1 91.69 316 ARG A CA 1
ATOM 2584 C C . ARG A 1 316 ? 10.906 -43.469 -8.938 1 91.69 316 ARG A C 1
ATOM 2586 O O . ARG A 1 316 ? 12.133 -43.562 -8.859 1 91.69 316 ARG A O 1
ATOM 2593 N N . LEU A 1 317 ? 10.242 -42.688 -9.789 1 91.19 317 LEU A N 1
ATOM 2594 C CA . LEU A 1 317 ? 10.992 -42.031 -10.859 1 91.19 317 LEU A CA 1
ATOM 2595 C C . LEU A 1 317 ? 11.484 -40.656 -10.414 1 91.19 317 LEU A C 1
ATOM 2597 O O . LEU A 1 317 ? 12.328 -40.062 -11.078 1 91.19 317 LEU A O 1
ATOM 2601 N N . ALA A 1 318 ? 11.023 -40.188 -9.305 1 86.44 318 ALA A N 1
ATOM 2602 C CA . ALA A 1 318 ? 11.258 -38.812 -8.859 1 86.44 318 ALA A CA 1
ATOM 2603 C C . ALA A 1 318 ? 12.75 -38.562 -8.656 1 86.44 318 ALA A C 1
ATOM 2605 O O . ALA A 1 318 ? 13.266 -37.5 -9.086 1 86.44 318 ALA A O 1
ATOM 2606 N N . THR A 1 319 ? 13.422 -39.5 -8.008 1 82.44 319 THR A N 1
ATOM 2607 C CA . THR A 1 319 ? 14.844 -39.312 -7.715 1 82.44 319 THR A CA 1
ATOM 2608 C C . THR A 1 319 ? 15.672 -39.406 -8.984 1 82.44 319 THR A C 1
ATOM 2610 O O . THR A 1 319 ? 16.578 -38.594 -9.219 1 82.44 319 THR A O 1
ATOM 2613 N N . GLN A 1 320 ? 15.359 -40.281 -9.836 1 84.25 320 GLN A N 1
ATOM 2614 C CA . GLN A 1 320 ? 16.203 -40.594 -10.992 1 84.25 320 GLN A CA 1
ATOM 2615 C C . GLN A 1 320 ? 15.984 -39.562 -12.109 1 84.25 320 GLN A C 1
ATOM 2617 O O . GLN A 1 320 ? 16.938 -39.156 -12.781 1 84.25 320 GLN A O 1
ATOM 2622 N N . ILE A 1 321 ? 14.766 -39.156 -12.219 1 81.62 321 ILE A N 1
ATOM 2623 C CA . ILE A 1 321 ? 14.453 -38.375 -13.406 1 81.62 321 ILE A CA 1
ATOM 2624 C C . ILE A 1 321 ? 14.242 -36.906 -13.016 1 81.62 321 ILE A C 1
ATOM 2626 O O . ILE A 1 321 ? 14.727 -36 -13.695 1 81.62 321 ILE A O 1
ATOM 2630 N N . MET A 1 322 ? 13.664 -36.688 -11.891 1 81.81 322 MET A N 1
ATOM 2631 C CA . MET A 1 322 ? 13.312 -35.312 -11.5 1 81.81 322 MET A CA 1
ATOM 2632 C C . MET A 1 322 ? 14.297 -34.781 -10.469 1 81.81 322 MET A C 1
ATOM 2634 O O . MET A 1 322 ? 14.203 -33.625 -10.055 1 81.81 322 MET A O 1
ATOM 2638 N N . TYR A 1 323 ? 15.234 -35.594 -9.977 1 81.5 323 TYR A N 1
ATOM 2639 C CA . TYR A 1 323 ? 16.359 -35.25 -9.125 1 81.5 323 TYR A CA 1
ATOM 2640 C C . TYR A 1 323 ? 15.898 -34.688 -7.781 1 81.5 323 TYR A C 1
ATOM 2642 O O . TYR A 1 323 ? 16.453 -33.719 -7.273 1 81.5 323 TYR A O 1
ATOM 2650 N N . PHE A 1 324 ? 14.82 -35.281 -7.309 1 81.94 324 PHE A N 1
ATOM 2651 C CA . PHE A 1 324 ? 14.406 -34.938 -5.953 1 81.94 324 PHE A CA 1
ATOM 2652 C C . PHE A 1 324 ? 15.461 -35.406 -4.941 1 81.94 324 PHE A C 1
ATOM 2654 O O . PHE A 1 324 ? 16.156 -36.375 -5.16 1 81.94 324 PHE A O 1
ATOM 2661 N N . SER A 1 325 ? 15.859 -34.5 -4.004 1 65.81 325 SER A N 1
ATOM 2662 C CA . SER A 1 325 ? 16.875 -34.875 -3.018 1 65.81 325 SER A CA 1
ATOM 2663 C C . SER A 1 325 ? 16.359 -36 -2.109 1 65.81 325 SER A C 1
ATOM 2665 O O . SER A 1 325 ? 15.164 -36.031 -1.804 1 65.81 325 SER A O 1
ATOM 2667 N N . THR A 1 326 ? 17.094 -37.062 -1.993 1 56.22 326 THR A N 1
ATOM 2668 C CA . THR A 1 326 ? 16.812 -38.094 -0.985 1 56.22 326 THR A CA 1
ATOM 2669 C C . THR A 1 326 ? 17.156 -37.562 0.411 1 56.22 326 THR A C 1
ATOM 2671 O O . THR A 1 326 ? 18.031 -36.719 0.571 1 56.22 326 THR A O 1
ATOM 2674 N N . MET B 1 1 ? -45.875 -18.156 3.941 1 23.28 1 MET B N 1
ATOM 2675 C CA . MET B 1 1 ? -44.719 -19.016 4.043 1 23.28 1 MET B CA 1
ATOM 2676 C C . MET B 1 1 ? -43.469 -18.203 4.34 1 23.28 1 MET B C 1
ATOM 2678 O O . MET B 1 1 ? -43.062 -17.344 3.541 1 23.28 1 MET B O 1
ATOM 2682 N N . SER B 1 2 ? -43.156 -17.891 5.629 1 22.92 2 SER B N 1
ATOM 2683 C CA . SER B 1 2 ? -42.5 -16.812 6.375 1 22.92 2 SER B CA 1
ATOM 2684 C C . SER B 1 2 ? -40.969 -16.906 6.266 1 22.92 2 SER B C 1
ATOM 2686 O O . SER B 1 2 ? -40.406 -17.984 6.48 1 22.92 2 SER B O 1
ATOM 2688 N N . LYS B 1 3 ? -40.406 -16.062 5.324 1 25.12 3 LYS B N 1
ATOM 2689 C CA . LYS B 1 3 ? -39.062 -16.125 4.719 1 25.12 3 LYS B CA 1
ATOM 2690 C C . LYS B 1 3 ? -37.969 -16.094 5.781 1 25.12 3 LYS B C 1
ATOM 2692 O O . LYS B 1 3 ? -37.875 -15.133 6.547 1 25.12 3 LYS B O 1
ATOM 2697 N N . ILE B 1 4 ? -37.594 -17.172 6.473 1 25.02 4 ILE B N 1
ATOM 2698 C CA . ILE B 1 4 ? -36.688 -17.438 7.578 1 25.02 4 ILE B CA 1
ATOM 2699 C C . ILE B 1 4 ? -35.281 -16.922 7.234 1 25.02 4 ILE B C 1
ATOM 2701 O O . ILE B 1 4 ? -34.625 -17.438 6.336 1 25.02 4 ILE B O 1
ATOM 2705 N N . CYS B 1 5 ? -35.125 -15.625 7.133 1 24.47 5 CYS B N 1
ATOM 2706 C CA . CYS B 1 5 ? -33.875 -14.914 6.84 1 24.47 5 CYS B CA 1
ATOM 2707 C C . CYS B 1 5 ? -32.781 -15.32 7.816 1 24.47 5 CYS B C 1
ATOM 2709 O O . CYS B 1 5 ? -32.875 -15.016 9.008 1 24.47 5 CYS B O 1
ATOM 2711 N N . ALA B 1 6 ? -32.125 -16.453 7.59 1 29.42 6 ALA B N 1
ATOM 2712 C CA . ALA B 1 6 ? -31.078 -16.969 8.461 1 29.42 6 ALA B CA 1
ATOM 2713 C C . ALA B 1 6 ? -30.094 -15.867 8.836 1 29.42 6 ALA B C 1
ATOM 2715 O O . ALA B 1 6 ? -29.578 -15.172 7.965 1 29.42 6 ALA B O 1
ATOM 2716 N N . THR B 1 7 ? -30.219 -15.148 9.883 1 27.03 7 THR B N 1
ATOM 2717 C CA . THR B 1 7 ? -29.453 -14.125 10.578 1 27.03 7 THR B CA 1
ATOM 2718 C C . THR B 1 7 ? -27.969 -14.492 10.617 1 27.03 7 THR B C 1
ATOM 2720 O O . THR B 1 7 ? -27.578 -15.422 11.328 1 27.03 7 THR B O 1
ATOM 2723 N N . GLN B 1 8 ? -27.328 -14.586 9.516 1 31.58 8 GLN B N 1
ATOM 2724 C CA . GLN B 1 8 ? -25.922 -14.922 9.539 1 31.58 8 GLN B CA 1
ATOM 2725 C C . GLN B 1 8 ? -25.172 -14.086 10.57 1 31.58 8 GLN B C 1
ATOM 2727 O O . GLN B 1 8 ? -25.375 -12.875 10.664 1 31.58 8 GLN B O 1
ATOM 2732 N N . PRO B 1 9 ? -24.75 -14.68 11.719 1 32.59 9 PRO B N 1
ATOM 2733 C CA . PRO B 1 9 ? -24.109 -13.953 12.82 1 32.59 9 PRO B CA 1
ATOM 2734 C C . PRO B 1 9 ? -23.125 -12.891 12.336 1 32.59 9 PRO B C 1
ATOM 2736 O O . PRO B 1 9 ? -22.531 -13.039 11.266 1 32.59 9 PRO B O 1
ATOM 2739 N N . ASN B 1 10 ? -23.266 -11.633 12.555 1 34.5 10 ASN B N 1
ATOM 2740 C CA . ASN B 1 10 ? -22.516 -10.391 12.43 1 34.5 10 ASN B CA 1
ATOM 2741 C C . ASN B 1 10 ? -21.047 -10.586 12.836 1 34.5 10 ASN B C 1
ATOM 2743 O O . ASN B 1 10 ? -20.703 -10.367 14 1 34.5 10 ASN B O 1
ATOM 2747 N N . ILE B 1 11 ? -20.359 -11.75 12.734 1 36.97 11 ILE B N 1
ATOM 2748 C CA . ILE B 1 11 ? -18.969 -11.961 13.086 1 36.97 11 ILE B CA 1
ATOM 2749 C C . ILE B 1 11 ? -18.109 -10.844 12.477 1 36.97 11 ILE B C 1
ATOM 2751 O O . ILE B 1 11 ? -17.797 -10.875 11.281 1 36.97 11 ILE B O 1
ATOM 2755 N N . THR B 1 12 ? -18.219 -9.57 12.531 1 43.16 12 THR B N 1
ATOM 2756 C CA . THR B 1 12 ? -17.375 -8.406 12.227 1 43.16 12 THR B CA 1
ATOM 2757 C C . THR B 1 12 ? -15.906 -8.727 12.469 1 43.16 12 THR B C 1
ATOM 2759 O O . THR B 1 12 ? -15.531 -9.156 13.562 1 43.16 12 THR B O 1
ATOM 2762 N N . GLY B 1 13 ? -14.961 -9.148 11.516 1 55.94 13 GLY B N 1
ATOM 2763 C CA . GLY B 1 13 ? -13.742 -9.891 11.242 1 55.94 13 GLY B CA 1
ATOM 2764 C C . GLY B 1 13 ? -12.539 -9.367 12 1 55.94 13 GLY B C 1
ATOM 2765 O O . GLY B 1 13 ? -12.227 -8.172 11.93 1 55.94 13 GLY B O 1
ATOM 2766 N N . GLY B 1 14 ? -12.141 -10.07 13.234 1 80.25 14 GLY B N 1
ATOM 2767 C CA . GLY B 1 14 ? -11.141 -9.969 14.289 1 80.25 14 GLY B CA 1
ATOM 2768 C C . GLY B 1 14 ? -9.734 -9.727 13.758 1 80.25 14 GLY B C 1
ATOM 2769 O O . GLY B 1 14 ? -9.031 -8.836 14.227 1 80.25 14 GLY B O 1
ATOM 2770 N N . TYR B 1 15 ? -9.406 -10.328 12.586 1 85.5 15 TYR B N 1
ATOM 2771 C CA . TYR B 1 15 ? -8.008 -10.219 12.18 1 85.5 15 TYR B CA 1
ATOM 2772 C C . TYR B 1 15 ? -7.715 -8.852 11.578 1 85.5 15 TYR B C 1
ATOM 2774 O O . TYR B 1 15 ? -6.707 -8.227 11.914 1 85.5 15 TYR B O 1
ATOM 2782 N N . LEU B 1 16 ? -8.633 -8.367 10.688 1 91.19 16 LEU B N 1
ATOM 2783 C CA . LEU B 1 16 ? -8.359 -7.094 10.031 1 91.19 16 LEU B CA 1
ATOM 2784 C C . LEU B 1 16 ? -8.289 -5.961 11.047 1 91.19 16 LEU B C 1
ATOM 2786 O O . LEU B 1 16 ? -7.43 -5.086 10.945 1 91.19 16 LEU B O 1
ATOM 2790 N N . LYS B 1 17 ? -9.188 -5.984 11.977 1 89.31 17 LYS B N 1
ATOM 2791 C CA . LYS B 1 17 ? -9.188 -4.961 13.016 1 89.31 17 LYS B CA 1
ATOM 2792 C C . LYS B 1 17 ? -7.863 -4.957 13.773 1 89.31 17 LYS B C 1
ATOM 2794 O O . LYS B 1 17 ? -7.316 -3.895 14.078 1 89.31 17 LYS B O 1
ATOM 2799 N N . LYS B 1 18 ? -7.402 -6.176 14.07 1 89.19 18 LYS B N 1
ATOM 2800 C CA . LYS B 1 18 ? -6.129 -6.301 14.773 1 89.19 18 LYS B CA 1
ATOM 2801 C C . LYS B 1 18 ? -4.973 -5.793 13.914 1 89.19 18 LYS B C 1
ATOM 2803 O O . LYS B 1 18 ? -4.078 -5.105 14.406 1 89.19 18 LYS B O 1
ATOM 2808 N N . TYR B 1 19 ? -5.055 -6.039 12.656 1 89.75 19 TYR B N 1
ATOM 2809 C CA . TYR B 1 19 ? -4.031 -5.609 11.711 1 89.75 19 TYR B CA 1
ATOM 2810 C C . TYR B 1 19 ? -3.99 -4.09 11.602 1 89.75 19 TYR B C 1
ATOM 2812 O O . TYR B 1 19 ? -2.916 -3.502 11.461 1 89.75 19 TYR B O 1
ATOM 2820 N N . LEU B 1 20 ? -5.137 -3.492 11.773 1 92.06 20 LEU B N 1
ATOM 2821 C CA . LEU B 1 20 ? -5.25 -2.061 11.523 1 92.06 20 LEU B CA 1
ATOM 2822 C C . LEU B 1 20 ? -4.957 -1.262 12.789 1 92.06 20 LEU B C 1
ATOM 2824 O O . LEU B 1 20 ? -4.848 -0.034 12.742 1 92.06 20 LEU B O 1
ATOM 2828 N N . ARG B 1 21 ? -4.812 -1.933 13.906 1 89.81 21 ARG B N 1
ATOM 2829 C CA . ARG B 1 21 ? -4.516 -1.226 15.148 1 89.81 21 ARG B CA 1
ATOM 2830 C C . ARG B 1 21 ? -3.139 -0.568 15.086 1 89.81 21 ARG B C 1
ATOM 2832 O O . ARG B 1 21 ? -2.131 -1.243 14.867 1 89.81 21 ARG B O 1
ATOM 2839 N N . PRO B 1 22 ? -3.141 0.779 15.242 1 90.31 22 PRO B N 1
ATOM 2840 C CA . PRO B 1 22 ? -1.826 1.426 15.219 1 90.31 22 PRO B CA 1
ATOM 2841 C C . PRO B 1 22 ? -0.963 1.062 16.422 1 90.31 22 PRO B C 1
ATOM 2843 O O . PRO B 1 22 ? -1.492 0.718 17.484 1 90.31 22 PRO B O 1
ATOM 2846 N N . PRO B 1 23 ? 0.324 1.099 16.219 1 89.06 23 PRO B N 1
ATOM 2847 C CA . PRO B 1 23 ? 1.206 0.897 17.359 1 89.06 23 PRO B CA 1
ATOM 2848 C C . PRO B 1 23 ? 1.153 2.055 18.359 1 89.06 23 PRO B C 1
ATOM 2850 O O . PRO B 1 23 ? 0.584 3.107 18.047 1 89.06 23 PRO B O 1
ATOM 2853 N N . LYS B 1 24 ? 1.769 1.691 19.484 1 88.62 24 LYS B N 1
ATOM 2854 C CA . LYS B 1 24 ? 2.051 2.812 20.375 1 88.62 24 LYS B CA 1
ATOM 2855 C C . LYS B 1 24 ? 2.941 3.848 19.688 1 88.62 24 LYS B C 1
ATOM 2857 O O . LYS B 1 24 ? 3.791 3.496 18.859 1 88.62 24 LYS B O 1
ATOM 2862 N N . VAL B 1 25 ? 2.662 5.074 20.094 1 88.56 25 VAL B N 1
ATOM 2863 C CA . VAL B 1 25 ? 3.424 6.156 19.469 1 88.56 25 VAL B CA 1
ATOM 2864 C C . VAL B 1 25 ? 4.918 5.93 19.703 1 88.56 25 VAL B C 1
ATOM 2866 O O . VAL B 1 25 ? 5.727 6.164 18.797 1 88.56 25 VAL B O 1
ATOM 2869 N N . PHE B 1 26 ? 5.152 5.457 20.875 1 85.5 26 PHE B N 1
ATOM 2870 C CA . PHE B 1 26 ? 6.535 5.09 21.156 1 85.5 26 PHE B CA 1
ATOM 2871 C C . PHE B 1 26 ? 6.777 3.619 20.844 1 85.5 26 PHE B C 1
ATOM 2873 O O . PHE B 1 26 ? 6.422 2.74 21.625 1 85.5 26 PHE B O 1
ATOM 2880 N N . HIS B 1 27 ? 7.27 3.281 19.703 1 88.25 27 HIS B N 1
ATOM 2881 C CA . HIS B 1 27 ? 7.586 1.938 19.234 1 88.25 27 HIS B CA 1
ATOM 2882 C C . HIS B 1 27 ? 9.078 1.792 18.938 1 88.25 27 HIS B C 1
ATOM 2884 O O . HIS B 1 27 ? 9.828 2.764 19.031 1 88.25 27 HIS B O 1
ATOM 2890 N N . ASP B 1 28 ? 9.531 0.58 18.531 1 88.25 28 ASP B N 1
ATOM 2891 C CA . ASP B 1 28 ? 10.961 0.28 18.438 1 88.25 28 ASP B CA 1
ATOM 2892 C C . ASP B 1 28 ? 11.438 0.27 17 1 88.25 28 ASP B C 1
ATOM 2894 O O . ASP B 1 28 ? 12.547 -0.187 16.703 1 88.25 28 ASP B O 1
ATOM 2898 N N . MET B 1 29 ? 10.664 0.777 16.047 1 91.5 29 MET B N 1
ATOM 2899 C CA . MET B 1 29 ? 11.094 0.817 14.656 1 91.5 29 MET B CA 1
ATOM 2900 C C . MET B 1 29 ? 12.18 1.865 14.453 1 91.5 29 MET B C 1
ATOM 2902 O O . MET B 1 29 ? 12.094 2.969 14.992 1 91.5 29 MET B O 1
ATOM 2906 N N . ASN B 1 30 ? 13.211 1.462 13.695 1 90.31 30 ASN B N 1
ATOM 2907 C CA . ASN B 1 30 ? 14.133 2.5 13.25 1 90.31 30 ASN B CA 1
ATOM 2908 C C . ASN B 1 30 ? 13.531 3.334 12.117 1 90.31 30 ASN B C 1
ATOM 2910 O O . ASN B 1 30 ? 12.414 3.059 11.664 1 90.31 30 ASN B O 1
ATOM 2914 N N . VAL B 1 31 ? 14.203 4.344 11.711 1 90.88 31 VAL B N 1
ATOM 2915 C CA . VAL B 1 31 ? 13.656 5.32 10.773 1 90.88 31 VAL B CA 1
ATOM 2916 C C . VAL B 1 31 ? 13.289 4.633 9.461 1 90.88 31 VAL B C 1
ATOM 2918 O O . VAL B 1 31 ? 12.219 4.871 8.898 1 90.88 31 VAL B O 1
ATOM 2921 N N . SER B 1 32 ? 14.172 3.742 8.922 1 92.62 32 SER B N 1
ATOM 2922 C CA . SER B 1 32 ? 13.914 3.047 7.668 1 92.62 32 SER B CA 1
ATOM 2923 C C . SER B 1 32 ? 12.68 2.16 7.766 1 92.62 32 SER B C 1
ATOM 2925 O O . SER B 1 32 ? 11.844 2.145 6.859 1 92.62 32 SER B O 1
ATOM 2927 N N . GLU B 1 33 ? 12.578 1.469 8.883 1 94.25 33 GLU B N 1
ATOM 2928 C CA . GLU B 1 33 ? 11.422 0.609 9.125 1 94.25 33 GLU B CA 1
ATOM 2929 C C . GLU B 1 33 ? 10.133 1.427 9.219 1 94.25 33 GLU B C 1
ATOM 2931 O O . GLU B 1 33 ? 9.109 1.054 8.641 1 94.25 33 GLU B O 1
ATOM 2936 N N . LEU B 1 34 ? 10.234 2.537 9.953 1 95.44 34 LEU B N 1
ATOM 2937 C CA . LEU B 1 34 ? 9.078 3.404 10.156 1 95.44 34 LEU B CA 1
ATOM 2938 C C . LEU B 1 34 ? 8.57 3.957 8.828 1 95.44 34 LEU B C 1
ATOM 2940 O O . LEU B 1 34 ? 7.379 3.869 8.531 1 95.44 34 LEU B O 1
ATOM 2944 N N . LEU B 1 35 ? 9.484 4.48 8.031 1 96.69 35 LEU B N 1
ATOM 2945 C CA . LEU B 1 35 ? 9.094 5.078 6.754 1 96.69 35 LEU B CA 1
ATOM 2946 C C . LEU B 1 35 ? 8.492 4.027 5.828 1 96.69 35 LEU B C 1
ATOM 2948 O O . LEU B 1 35 ? 7.488 4.281 5.16 1 96.69 35 LEU B O 1
ATOM 2952 N N . TRP B 1 36 ? 9.102 2.836 5.797 1 96.5 36 TRP B N 1
ATOM 2953 C CA . TRP B 1 36 ? 8.602 1.758 4.945 1 96.5 36 TRP B CA 1
ATOM 2954 C C . TRP B 1 36 ? 7.195 1.341 5.359 1 96.5 36 TRP B C 1
ATOM 2956 O O . TRP B 1 36 ? 6.293 1.268 4.52 1 96.5 36 TRP B O 1
ATOM 2966 N N . ARG B 1 37 ? 6.984 1.115 6.664 1 96.94 37 ARG B N 1
ATOM 2967 C CA . ARG B 1 37 ? 5.68 0.726 7.191 1 96.94 37 ARG B CA 1
ATOM 2968 C C . ARG B 1 37 ? 4.637 1.805 6.926 1 96.94 37 ARG B C 1
ATOM 2970 O O . ARG B 1 37 ? 3.506 1.502 6.535 1 96.94 37 ARG B O 1
ATOM 2977 N N . ALA B 1 38 ? 5.02 3.018 7.094 1 97.81 38 ALA B N 1
ATOM 2978 C CA . ALA B 1 38 ? 4.109 4.148 6.922 1 97.81 38 ALA B CA 1
ATOM 2979 C C . ALA B 1 38 ? 3.738 4.336 5.453 1 97.81 38 ALA B C 1
ATOM 2981 O O . ALA B 1 38 ? 2.705 4.93 5.137 1 97.81 38 ALA B O 1
ATOM 2982 N N . SER B 1 39 ? 4.594 3.797 4.562 1 97.88 39 SER B N 1
ATOM 2983 C CA . SER B 1 39 ? 4.375 3.982 3.133 1 97.88 39 SER B CA 1
ATOM 2984 C C . SER B 1 39 ? 3.393 2.949 2.586 1 97.88 39 SER B C 1
ATOM 2986 O O . SER B 1 39 ? 3 3.016 1.42 1 97.88 39 SER B O 1
ATOM 2988 N N . MET B 1 40 ? 3.027 1.962 3.408 1 96.5 40 MET B N 1
ATOM 2989 C CA . MET B 1 40 ? 2.059 0.951 2.996 1 96.5 40 MET B CA 1
ATOM 2990 C C . MET B 1 40 ? 0.71 1.589 2.674 1 96.5 40 MET B C 1
ATOM 2992 O O . MET B 1 40 ? 0.175 2.357 3.475 1 96.5 40 MET B O 1
ATOM 2996 N N . SER B 1 41 ? 0.204 1.295 1.517 1 96.12 41 SER B N 1
ATOM 2997 C CA . SER B 1 41 ? -1.096 1.803 1.089 1 96.12 41 SER B CA 1
ATOM 2998 C C . SER B 1 41 ? -1.837 0.777 0.237 1 96.12 41 SER B C 1
ATOM 3000 O O . SER B 1 41 ? -1.218 0.027 -0.52 1 96.12 41 SER B O 1
ATOM 3002 N N . PRO B 1 42 ? -3.135 0.705 0.406 1 95.69 42 PRO B N 1
ATOM 3003 C CA . PRO B 1 42 ? -3.918 -0.244 -0.389 1 95.69 42 PRO B CA 1
ATOM 3004 C C . PRO B 1 42 ? -4.043 0.174 -1.853 1 95.69 42 PRO B C 1
ATOM 3006 O O . PRO B 1 42 ? -4.168 1.365 -2.15 1 95.69 42 PRO B O 1
ATOM 3009 N N . ARG B 1 43 ? -3.938 -0.799 -2.73 1 96.25 43 ARG B N 1
ATOM 3010 C CA . ARG B 1 43 ? -4.227 -0.54 -4.137 1 96.25 43 ARG B CA 1
ATOM 3011 C C . ARG B 1 43 ? -5.73 -0.422 -4.375 1 96.25 43 ARG B C 1
ATOM 3013 O O . ARG B 1 43 ? -6.164 0.267 -5.297 1 96.25 43 ARG B O 1
ATOM 3020 N N . ILE B 1 44 ? -6.469 -1.144 -3.562 1 96.06 44 ILE B N 1
ATOM 3021 C CA . ILE B 1 44 ? -7.918 -0.973 -3.553 1 96.06 44 ILE B CA 1
ATOM 3022 C C . ILE B 1 44 ? -8.289 0.223 -2.682 1 96.06 44 ILE B C 1
ATOM 3024 O O . ILE B 1 44 ? -8.094 0.197 -1.464 1 96.06 44 ILE B O 1
ATOM 3028 N N . LEU B 1 45 ? -8.906 1.218 -3.242 1 92.06 45 LEU B N 1
ATOM 3029 C CA . LEU B 1 45 ? -9.078 2.506 -2.58 1 92.06 45 LEU B CA 1
ATOM 3030 C C . LEU B 1 45 ? -10.266 2.473 -1.623 1 92.06 45 LEU B C 1
ATOM 3032 O O . LEU B 1 45 ? -10.258 3.152 -0.594 1 92.06 45 LEU B O 1
ATOM 3036 N N . GLU B 1 46 ? -11.281 1.642 -1.95 1 92.31 46 GLU B N 1
ATOM 3037 C CA . GLU B 1 46 ? -12.469 1.567 -1.109 1 92.31 46 GLU B CA 1
ATOM 3038 C C . GLU B 1 46 ? -12.203 0.755 0.155 1 92.31 46 GLU B C 1
ATOM 3040 O O . GLU B 1 46 ? -11.859 -0.425 0.079 1 92.31 46 GLU B O 1
ATOM 3045 N N . TYR B 1 47 ? -12.375 1.377 1.279 1 92.31 47 TYR B N 1
ATOM 3046 C CA . TYR B 1 47 ? -12.195 0.67 2.541 1 92.31 47 TYR B CA 1
ATOM 3047 C C . TYR B 1 47 ? -13.289 -0.372 2.746 1 92.31 47 TYR B C 1
ATOM 3049 O O . TYR B 1 47 ? -14.461 -0.109 2.482 1 92.31 47 TYR B O 1
ATOM 3057 N N . PRO B 1 48 ? -12.922 -1.532 3.199 1 92.38 48 PRO B N 1
ATOM 3058 C CA . PRO B 1 48 ? -13.898 -2.596 3.42 1 92.38 48 PRO B CA 1
ATOM 3059 C C . PRO B 1 48 ? -14.633 -2.455 4.754 1 92.38 48 PRO B C 1
ATOM 3061 O O . PRO B 1 48 ? -15.547 -3.232 5.043 1 92.38 48 PRO B O 1
ATOM 3064 N N . ILE B 1 49 ? -14.227 -1.522 5.59 1 89.69 49 ILE B N 1
ATOM 3065 C CA . ILE B 1 49 ? -14.852 -1.246 6.875 1 89.69 49 ILE B CA 1
ATOM 3066 C C . ILE B 1 49 ? -15.195 0.239 6.977 1 89.69 49 ILE B C 1
ATOM 3068 O O . ILE B 1 49 ? -14.656 1.058 6.227 1 89.69 49 ILE B O 1
ATOM 3072 N N . HIS B 1 50 ? -16.078 0.489 7.844 1 90.06 50 HIS B N 1
ATOM 3073 C CA . HIS B 1 50 ? -16.375 1.892 8.109 1 90.06 50 HIS B CA 1
ATOM 3074 C C . HIS B 1 50 ? -15.258 2.557 8.898 1 90.06 50 HIS B C 1
ATOM 3076 O O . HIS B 1 50 ? -14.875 2.076 9.969 1 90.06 50 HIS B O 1
ATOM 3082 N N . LEU B 1 51 ? -14.703 3.527 8.344 1 90.88 51 LEU B N 1
ATOM 3083 C CA . LEU B 1 51 ? -13.633 4.289 8.977 1 90.88 51 LEU B CA 1
ATOM 3084 C C . LEU B 1 51 ? -14.078 5.715 9.273 1 90.88 51 LEU B C 1
ATOM 3086 O O . LEU B 1 51 ? -14.664 6.379 8.406 1 90.88 51 LEU B O 1
ATOM 3090 N N . VAL B 1 52 ? -13.953 6.141 10.516 1 95.19 52 VAL B N 1
ATOM 3091 C CA . VAL B 1 52 ? -14.125 7.551 10.852 1 95.19 52 VAL B CA 1
ATOM 3092 C C . VAL B 1 52 ? -12.82 8.305 10.609 1 95.19 52 VAL B C 1
ATOM 3094 O O . VAL B 1 52 ? -11.828 8.078 11.312 1 95.19 52 VAL B O 1
ATOM 3097 N N . PRO B 1 53 ? -12.82 9.148 9.656 1 97.44 53 PRO B N 1
ATOM 3098 C CA . PRO B 1 53 ? -11.578 9.867 9.375 1 97.44 53 PRO B CA 1
ATOM 3099 C C . PRO B 1 53 ? -11.141 10.766 10.539 1 97.44 53 PRO B C 1
ATOM 3101 O O . PRO B 1 53 ? -11.984 11.375 11.195 1 97.44 53 PRO B O 1
ATOM 3104 N N . LYS B 1 54 ? -9.883 10.766 10.82 1 98.56 54 LYS B N 1
ATOM 3105 C CA . LYS B 1 54 ? -9.297 11.609 11.859 1 98.56 54 LYS B CA 1
ATOM 3106 C C . LYS B 1 54 ? -8.375 12.664 11.266 1 98.56 54 LYS B C 1
ATOM 3108 O O . LYS B 1 54 ? -7.895 12.516 10.133 1 98.56 54 LYS B O 1
ATOM 3113 N N . VAL B 1 55 ? -8.203 13.719 12.031 1 98.81 55 VAL B N 1
ATOM 3114 C CA . VAL B 1 55 ? -7.141 14.68 11.773 1 98.81 55 VAL B CA 1
ATOM 3115 C C . VAL B 1 55 ? -5.969 14.422 12.719 1 98.81 55 VAL B C 1
ATOM 3117 O O . VAL B 1 55 ? -6.156 14.344 13.938 1 98.81 55 VAL B O 1
ATOM 3120 N N . ALA B 1 56 ? -4.832 14.195 12.117 1 98.81 56 ALA B N 1
ATOM 3121 C CA . ALA B 1 56 ? -3.621 14.078 12.93 1 98.81 56 ALA B CA 1
ATOM 3122 C C . ALA B 1 56 ? -2.994 15.445 13.18 1 98.81 56 ALA B C 1
ATOM 3124 O O . ALA B 1 56 ? -2.537 16.109 12.242 1 98.81 56 ALA B O 1
ATOM 3125 N N . PHE B 1 57 ? -2.969 15.867 14.422 1 98.75 57 PHE B N 1
ATOM 3126 C CA . PHE B 1 57 ? -2.281 17.094 14.828 1 98.75 57 PHE B CA 1
ATOM 3127 C C . PHE B 1 57 ? -0.849 16.781 15.25 1 98.75 57 PHE B C 1
ATOM 3129 O O . PHE B 1 57 ? -0.623 16.109 16.266 1 98.75 57 PHE B O 1
ATOM 3136 N N . MET B 1 58 ? 0.069 17.266 14.461 1 97.88 58 MET B N 1
ATOM 3137 C CA . MET B 1 58 ? 1.485 16.969 14.672 1 97.88 58 MET B CA 1
ATOM 3138 C C . MET B 1 58 ? 2.223 18.203 15.188 1 97.88 58 MET B C 1
ATOM 3140 O O . MET B 1 58 ? 2.266 19.234 14.508 1 97.88 58 MET B O 1
ATOM 3144 N N . PHE B 1 59 ? 2.814 18.047 16.344 1 95.81 59 PHE B N 1
ATOM 3145 C CA . PHE B 1 59 ? 3.492 19.172 17 1 95.81 59 PHE B CA 1
ATOM 3146 C C . PHE B 1 59 ? 5.004 19 16.922 1 95.81 59 PHE B C 1
ATOM 3148 O O . PHE B 1 59 ? 5.555 18.031 17.422 1 95.81 59 PHE B O 1
ATOM 3155 N N . LEU B 1 60 ? 5.605 19.859 16.219 1 93.31 60 LEU B N 1
ATOM 3156 C CA . LEU B 1 60 ? 7.059 19.984 16.234 1 93.31 60 LEU B CA 1
ATOM 3157 C C . LEU B 1 60 ? 7.516 20.984 17.281 1 93.31 60 LEU B C 1
ATOM 3159 O O . LEU B 1 60 ? 7.359 22.203 17.094 1 93.31 60 LEU B O 1
ATOM 3163 N N . THR B 1 61 ? 8.086 20.5 18.391 1 89.94 61 THR B N 1
ATOM 3164 C CA . THR B 1 61 ? 8.312 21.375 19.531 1 89.94 61 THR B CA 1
ATOM 3165 C C . THR B 1 61 ? 9.781 21.344 19.953 1 89.94 61 THR B C 1
ATOM 3167 O O . THR B 1 61 ? 10.469 20.344 19.734 1 89.94 61 THR B O 1
ATOM 3170 N N . LYS B 1 62 ? 10.242 22.453 20.469 1 80.62 62 LYS B N 1
ATOM 3171 C CA . LYS B 1 62 ? 11.57 22.484 21.062 1 80.62 62 LYS B CA 1
ATOM 3172 C C . LYS B 1 62 ? 11.562 21.875 22.469 1 80.62 62 LYS B C 1
ATOM 3174 O O . LYS B 1 62 ? 12.547 21.266 22.891 1 80.62 62 LYS B O 1
ATOM 3179 N N . GLY B 1 63 ? 10.445 22.016 23.125 1 77.06 63 GLY B N 1
ATOM 3180 C CA . GLY B 1 63 ? 10.258 21.531 24.5 1 77.06 63 GLY B CA 1
ATOM 3181 C C . GLY B 1 63 ? 8.805 21.297 24.844 1 77.06 63 GLY B C 1
ATOM 3182 O O . GLY B 1 63 ? 8.078 20.641 24.094 1 77.06 63 GLY B O 1
ATOM 3183 N N . PRO B 1 64 ? 8.453 21.875 25.969 1 78.5 64 PRO B N 1
ATOM 3184 C CA . PRO B 1 64 ? 7.078 21.641 26.406 1 78.5 64 PRO B CA 1
ATOM 3185 C C . PRO B 1 64 ? 6.051 22.391 25.562 1 78.5 64 PRO B C 1
ATOM 3187 O O . PRO B 1 64 ? 6.363 23.438 24.969 1 78.5 64 PRO B O 1
ATOM 3190 N N . VAL B 1 65 ? 4.938 21.812 25.453 1 86.38 65 VAL B N 1
ATOM 3191 C CA . VAL B 1 65 ? 3.797 22.516 24.875 1 86.38 65 VAL B CA 1
ATOM 3192 C C . VAL B 1 65 ? 3.148 23.422 25.922 1 86.38 65 VAL B C 1
ATOM 3194 O O . VAL B 1 65 ? 2.186 23.016 26.578 1 86.38 65 VAL B O 1
ATOM 3197 N N . HIS B 1 66 ? 3.553 24.641 25.953 1 86.06 66 HIS B N 1
ATOM 3198 C CA . HIS B 1 66 ? 3.148 25.562 27 1 86.06 66 HIS B CA 1
ATOM 3199 C C . HIS B 1 66 ? 1.667 25.922 26.891 1 86.06 66 HIS B C 1
ATOM 3201 O O . HIS B 1 66 ? 1.038 26.297 27.891 1 86.06 66 HIS B O 1
ATOM 3207 N N . LEU B 1 67 ? 1.152 25.766 25.766 1 93.69 67 LEU B N 1
ATOM 3208 C CA . LEU B 1 67 ? -0.251 26.094 25.547 1 93.69 67 LEU B CA 1
ATOM 3209 C C . LEU B 1 67 ? -1.119 24.844 25.578 1 93.69 67 LEU B C 1
ATOM 3211 O O . LEU B 1 67 ? -2.205 24.812 25 1 93.69 67 LEU B O 1
ATOM 3215 N N . ALA B 1 68 ? -0.673 23.828 26.281 1 92.81 68 ALA B N 1
ATOM 3216 C CA . ALA B 1 68 ? -1.294 22.5 26.312 1 92.81 68 ALA B CA 1
ATOM 3217 C C . ALA B 1 68 ? -2.732 22.578 26.812 1 92.81 68 ALA B C 1
ATOM 3219 O O . ALA B 1 68 ? -3.613 21.891 26.297 1 92.81 68 ALA B O 1
ATOM 3220 N N . LEU B 1 69 ? -2.959 23.438 27.781 1 92.94 69 LEU B N 1
ATOM 3221 C CA . LEU B 1 69 ? -4.297 23.516 28.359 1 92.94 69 LEU B CA 1
ATOM 3222 C C . LEU B 1 69 ? -5.293 24.078 27.344 1 92.94 69 LEU B C 1
ATOM 3224 O O . LEU B 1 69 ? -6.461 23.688 27.344 1 92.94 69 LEU B O 1
ATOM 3228 N N . LEU B 1 70 ? -4.836 25 26.547 1 94.88 70 LEU B N 1
ATOM 3229 C CA . LEU B 1 70 ? -5.691 25.516 25.484 1 94.88 70 LEU B CA 1
ATOM 3230 C C . LEU B 1 70 ? -6.059 24.406 24.5 1 94.88 70 LEU B C 1
ATOM 3232 O O . LEU B 1 70 ? -7.223 24.266 24.109 1 94.88 70 LEU B O 1
ATOM 3236 N N . TRP B 1 71 ? -5.129 23.625 24.109 1 96.12 71 TRP B N 1
ATOM 3237 C CA . TRP B 1 71 ? -5.348 22.516 23.188 1 96.12 71 TRP B CA 1
ATOM 3238 C C . TRP B 1 71 ? -6.223 21.438 23.797 1 96.12 71 TRP B C 1
ATOM 3240 O O . TRP B 1 71 ? -7.051 20.828 23.125 1 96.12 71 TRP B O 1
ATOM 3250 N N . GLU B 1 72 ? -6.031 21.188 25.094 1 94.5 72 GLU B N 1
ATOM 3251 C CA . GLU B 1 72 ? -6.902 20.25 25.781 1 94.5 72 GLU B CA 1
ATOM 3252 C C . GLU B 1 72 ? -8.367 20.672 25.688 1 94.5 72 GLU B C 1
ATOM 3254 O O . GLU B 1 72 ? -9.242 19.844 25.422 1 94.5 72 GLU B O 1
ATOM 3259 N N . ASN B 1 73 ? -8.555 21.953 25.891 1 94.62 73 ASN B N 1
ATOM 3260 C CA . ASN B 1 73 ? -9.906 22.484 25.75 1 94.62 73 ASN B CA 1
ATOM 3261 C C . ASN B 1 73 ? -10.406 22.359 24.312 1 94.62 73 ASN B C 1
ATOM 3263 O O . ASN B 1 73 ? -11.578 22.031 24.094 1 94.62 73 ASN B O 1
ATOM 3267 N N . PHE B 1 74 ? -9.578 22.578 23.422 1 96.25 74 PHE B N 1
ATOM 3268 C CA . PHE B 1 74 ? -9.898 22.484 22.016 1 96.25 74 PHE B CA 1
ATOM 3269 C C . PHE B 1 74 ? -10.352 21.078 21.656 1 96.25 74 PHE B C 1
ATOM 3271 O O . PHE B 1 74 ? -11.352 20.891 20.953 1 96.25 74 PHE B O 1
ATOM 3278 N N . PHE B 1 75 ? -9.703 20.031 22.188 1 97 75 PHE B N 1
ATOM 3279 C CA . PHE B 1 75 ? -9.93 18.641 21.797 1 97 75 PHE B CA 1
ATOM 3280 C C . PHE B 1 75 ? -11.062 18.031 22.625 1 97 75 PHE B C 1
ATOM 3282 O O . PHE B 1 75 ? -11.57 16.953 22.297 1 97 75 PHE B O 1
ATOM 3289 N N . LYS B 1 76 ? -11.414 18.672 23.688 1 94.44 76 LYS B N 1
ATOM 3290 C CA . LYS B 1 76 ? -12.344 18.109 24.656 1 94.44 76 LYS B CA 1
ATOM 3291 C C . LYS B 1 76 ? -13.656 17.688 24 1 94.44 76 LYS B C 1
ATOM 3293 O O . LYS B 1 76 ? -14.266 18.484 23.266 1 94.44 76 LYS B O 1
ATOM 3298 N N . GLY B 1 77 ? -14.047 16.438 24.203 1 94.56 77 GLY B N 1
ATOM 3299 C CA . GLY B 1 77 ? -15.336 15.961 23.734 1 94.56 77 GLY B CA 1
ATOM 3300 C C . GLY B 1 77 ? -15.289 15.438 22.312 1 94.56 77 GLY B C 1
ATOM 3301 O O . GLY B 1 77 ? -16.312 15.062 21.75 1 94.56 77 GLY B O 1
ATOM 3302 N N . HIS B 1 78 ? -14.133 15.391 21.734 1 96.81 78 HIS B N 1
ATOM 3303 C CA . HIS B 1 78 ? -14.039 15 20.344 1 96.81 78 HIS B CA 1
ATOM 3304 C C . HIS B 1 78 ? -13.117 13.805 20.156 1 96.81 78 HIS B C 1
ATOM 3306 O O . HIS B 1 78 ? -12.492 13.648 19.109 1 96.81 78 HIS B O 1
ATOM 3312 N N . GLN B 1 79 ? -13.219 12.984 21.172 1 93.62 79 GLN B N 1
ATOM 3313 C CA . GLN B 1 79 ? -12.406 11.773 21.125 1 93.62 79 GLN B CA 1
ATOM 3314 C C . GLN B 1 79 ? -12.773 10.906 19.938 1 93.62 79 GLN B C 1
ATOM 3316 O O . GLN B 1 79 ? -13.953 10.75 19.609 1 93.62 79 GLN B O 1
ATOM 3321 N N . GLY B 1 80 ? -11.844 10.445 19.203 1 95.62 80 GLY B N 1
ATOM 3322 C CA . GLY B 1 80 ? -12.086 9.586 18.062 1 95.62 80 GLY B CA 1
ATOM 3323 C C . GLY B 1 80 ? -11.969 10.312 16.734 1 95.62 80 GLY B C 1
ATOM 3324 O O . GLY B 1 80 ? -11.953 9.688 15.672 1 95.62 80 GLY B O 1
ATOM 3325 N N . LEU B 1 81 ? -11.844 11.633 16.812 1 98.06 81 LEU B N 1
ATOM 3326 C CA . LEU B 1 81 ? -11.836 12.414 15.586 1 98.06 81 LEU B CA 1
ATOM 3327 C C . LEU B 1 81 ? -10.445 12.992 15.328 1 98.06 81 LEU B C 1
ATOM 3329 O O . LEU B 1 81 ? -10.219 13.641 14.297 1 98.06 81 LEU B O 1
ATOM 3333 N N . TYR B 1 82 ? -9.586 12.742 16.312 1 98.25 82 TYR B N 1
ATOM 3334 C CA . TYR B 1 82 ? 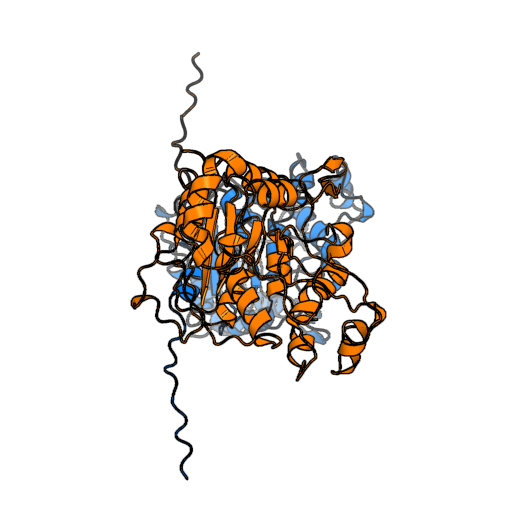-8.242 13.297 16.172 1 98.25 82 TYR B CA 1
ATOM 3335 C C . TYR B 1 82 ? -7.195 12.352 16.734 1 98.25 82 TYR B C 1
ATOM 3337 O O . TYR B 1 82 ? -7.531 11.414 17.453 1 98.25 82 TYR B O 1
ATOM 3345 N N . SER B 1 83 ? -6.004 12.508 16.297 1 97.62 83 SER B N 1
ATOM 3346 C CA . SER B 1 83 ? -4.793 11.953 16.891 1 97.62 83 SER B CA 1
ATOM 3347 C C . SER B 1 83 ? -3.738 13.039 17.109 1 97.62 83 SER B C 1
ATOM 3349 O O . SER B 1 83 ? -3.764 14.078 16.438 1 97.62 83 SER B O 1
ATOM 3351 N N . ILE B 1 84 ? -2.889 12.82 18.078 1 97.06 84 ILE B N 1
ATOM 3352 C CA . ILE B 1 84 ? -1.852 13.797 18.406 1 97.06 84 ILE B CA 1
ATOM 3353 C C . ILE B 1 84 ? -0.482 13.125 18.375 1 97.06 84 ILE B C 1
ATOM 3355 O O . ILE B 1 84 ? -0.322 12.008 18.859 1 97.06 84 ILE B O 1
ATOM 3359 N N . TYR B 1 85 ? 0.431 13.758 17.781 1 95.69 85 TYR B N 1
ATOM 3360 C CA . TYR B 1 85 ? 1.827 13.336 17.734 1 95.69 85 TYR B CA 1
ATOM 3361 C C . TYR B 1 85 ? 2.756 14.5 18.062 1 95.69 85 TYR B C 1
ATOM 3363 O O . TYR B 1 85 ? 2.551 15.617 17.578 1 95.69 85 TYR B O 1
ATOM 3371 N N . VAL B 1 86 ? 3.785 14.242 18.844 1 93.38 86 VAL B N 1
ATOM 3372 C CA . VAL B 1 86 ? 4.691 15.305 19.266 1 93.38 86 VAL B CA 1
ATOM 3373 C C . VAL B 1 86 ? 6.137 14.883 19.016 1 93.38 86 VAL B C 1
ATOM 3375 O O . VAL B 1 86 ? 6.535 13.766 19.359 1 93.38 86 VAL B O 1
ATOM 3378 N N . HIS B 1 87 ? 6.805 15.617 18.297 1 91.56 87 HIS B N 1
ATOM 3379 C CA . HIS B 1 87 ? 8.258 15.516 18.188 1 91.56 87 HIS B CA 1
ATOM 3380 C C . HIS B 1 87 ? 8.945 16.609 19 1 91.56 87 HIS B C 1
ATOM 3382 O O . HIS B 1 87 ? 8.781 17.797 18.719 1 91.56 87 HIS B O 1
ATOM 3388 N N . SER B 1 88 ? 9.719 16.188 20.016 1 85.5 88 SER B N 1
ATOM 3389 C CA . SER B 1 88 ? 10.43 17.141 20.859 1 85.5 88 SER B CA 1
ATOM 3390 C C . SER B 1 88 ? 11.938 16.953 20.75 1 85.5 88 SER B C 1
ATOM 3392 O O . SER B 1 88 ? 12.406 15.883 20.344 1 85.5 88 SER B O 1
ATOM 3394 N N . SER B 1 89 ? 12.594 18.031 21.094 1 78.19 89 SER B N 1
ATOM 3395 C CA . SER B 1 89 ? 14.047 17.906 21.141 1 78.19 89 SER B CA 1
ATOM 3396 C C . SER B 1 89 ? 14.469 16.812 22.109 1 78.19 89 SER B C 1
ATOM 3398 O O . SER B 1 89 ? 13.875 16.656 23.188 1 78.19 89 SER B O 1
ATOM 3400 N N . PRO B 1 90 ? 15.477 16 21.672 1 69.69 90 PRO B N 1
ATOM 3401 C CA . PRO B 1 90 ? 15.938 14.93 22.562 1 69.69 90 PRO B CA 1
ATOM 3402 C C . PRO B 1 90 ? 16.328 15.445 23.938 1 69.69 90 PRO B C 1
ATOM 3404 O O . PRO B 1 90 ? 16.312 14.688 24.922 1 69.69 90 PRO B O 1
ATOM 3407 N N . SER B 1 91 ? 16.703 16.688 23.922 1 67 91 SER B N 1
ATOM 3408 C CA . SER B 1 91 ? 17.141 17.266 25.188 1 67 91 SER B CA 1
ATOM 3409 C C . SER B 1 91 ? 15.961 17.484 26.125 1 67 91 SER B C 1
ATOM 3411 O O . SER B 1 91 ? 16.141 17.641 27.344 1 67 91 SER B O 1
ATOM 3413 N N . TYR B 1 92 ? 14.875 17.406 25.484 1 67.12 92 TYR B N 1
ATOM 3414 C CA . TYR B 1 92 ? 13.688 17.594 26.312 1 67.12 92 TYR B CA 1
ATOM 3415 C C . TYR B 1 92 ? 13.273 16.297 26.969 1 67.12 92 TYR B C 1
ATOM 3417 O O . TYR B 1 92 ? 13.07 15.281 26.297 1 67.12 92 TYR B O 1
ATOM 3425 N N . GLU B 1 93 ? 13.383 16.234 28.297 1 59.53 93 GLU B N 1
ATOM 3426 C CA . GLU B 1 93 ? 12.938 15.07 29.047 1 59.53 93 GLU B CA 1
ATOM 3427 C C . GLU B 1 93 ? 11.484 15.219 29.484 1 59.53 93 GLU B C 1
ATOM 3429 O O . GLU B 1 93 ? 11.164 16 30.375 1 59.53 93 GLU B O 1
ATOM 3434 N N . ALA B 1 94 ? 10.625 14.578 28.719 1 58.53 94 ALA B N 1
ATOM 3435 C CA . ALA B 1 94 ? 9.195 14.68 29 1 58.53 94 ALA B CA 1
ATOM 3436 C C . ALA B 1 94 ? 8.891 14.359 30.453 1 58.53 94 ALA B C 1
ATOM 3438 O O . ALA B 1 94 ? 7.961 14.922 31.031 1 58.53 94 ALA B O 1
ATOM 3439 N N . ALA B 1 95 ? 9.625 13.406 30.969 1 56.78 95 ALA B N 1
ATOM 3440 C CA . ALA B 1 95 ? 9.375 12.977 32.344 1 56.78 95 ALA B CA 1
ATOM 3441 C C . ALA B 1 95 ? 9.492 14.148 33.312 1 56.78 95 ALA B C 1
ATOM 3443 O O . ALA B 1 95 ? 8.906 14.125 34.406 1 56.78 95 ALA B O 1
ATOM 3444 N N . SER B 1 96 ? 10.148 15.156 32.844 1 54.12 96 SER B N 1
ATOM 3445 C CA . SER B 1 96 ? 10.422 16.25 33.781 1 54.12 96 SER B CA 1
ATOM 3446 C C . SER B 1 96 ? 9.305 17.281 33.75 1 54.12 96 SER B C 1
ATOM 3448 O O . SER B 1 96 ? 9.203 18.109 34.656 1 54.12 96 SER B O 1
ATOM 3450 N N . HIS B 1 97 ? 8.422 17.156 32.781 1 62.19 97 HIS B N 1
ATOM 3451 C CA . HIS B 1 97 ? 7.34 18.141 32.75 1 62.19 97 HIS B CA 1
ATOM 3452 C C . HIS B 1 97 ? 5.992 17.469 32.531 1 62.19 97 HIS B C 1
ATOM 3454 O O . HIS B 1 97 ? 5.852 16.656 31.609 1 62.19 97 HIS B O 1
ATOM 3460 N N . PRO B 1 98 ? 5.246 17.594 33.594 1 57.19 98 PRO B N 1
ATOM 3461 C CA . PRO B 1 98 ? 3.932 16.969 33.406 1 57.19 98 PRO B CA 1
ATOM 3462 C C . PRO B 1 98 ? 3.234 17.438 32.125 1 57.19 98 PRO B C 1
ATOM 3464 O O . PRO B 1 98 ? 3.148 18.641 31.875 1 57.19 98 PRO B O 1
ATOM 3467 N N . GLU B 1 99 ? 2.945 16.562 31.344 1 69.94 99 GLU B N 1
ATOM 3468 C CA . GLU B 1 99 ? 2.225 16.828 30.094 1 69.94 99 GLU B CA 1
ATOM 3469 C C . GLU B 1 99 ? 0.715 16.797 30.312 1 69.94 99 GLU B C 1
ATOM 3471 O O . GLU B 1 99 ? 0.222 16.047 31.172 1 69.94 99 GLU B O 1
ATOM 3476 N N . SER B 1 100 ? 0.08 17.781 29.812 1 79.75 100 SER B N 1
ATOM 3477 C CA . SER B 1 100 ? -1.377 17.719 29.797 1 79.75 100 SER B CA 1
ATOM 3478 C C . SER B 1 100 ? -1.859 16.344 29.312 1 79.75 100 SER B C 1
ATOM 3480 O O . SER B 1 100 ? -1.179 15.68 28.531 1 79.75 100 SER B O 1
ATOM 3482 N N . PRO B 1 101 ? -3.01 15.906 29.844 1 81.44 101 PRO B N 1
ATOM 3483 C CA . PRO B 1 101 ? -3.531 14.57 29.531 1 81.44 101 PRO B CA 1
ATOM 3484 C C . PRO B 1 101 ? -3.641 14.32 28.031 1 81.44 101 PRO B C 1
ATOM 3486 O O . PRO B 1 101 ? -3.373 13.211 27.562 1 81.44 101 PRO B O 1
ATOM 3489 N N . VAL B 1 102 ? -3.9 15.336 27.281 1 88.88 102 VAL B N 1
ATOM 3490 C CA . VAL B 1 102 ? -4.141 15.125 25.859 1 88.88 102 VAL B CA 1
ATOM 3491 C C . VAL B 1 102 ? -2.82 14.859 25.141 1 88.88 102 VAL B C 1
ATOM 3493 O O . VAL B 1 102 ? -2.799 14.258 24.078 1 88.88 102 VAL B O 1
ATOM 3496 N N . PHE B 1 103 ? -1.723 15.211 25.766 1 89.31 103 PHE B N 1
ATOM 3497 C CA . PHE B 1 103 ? -0.415 15.047 25.156 1 89.31 103 PHE B CA 1
ATOM 3498 C C . PHE B 1 103 ? 0.331 13.867 25.766 1 89.31 103 PHE B C 1
ATOM 3500 O O . PHE B 1 103 ? 1.469 13.578 25.391 1 89.31 103 PHE B O 1
ATOM 3507 N N . HIS B 1 104 ? -0.343 13.195 26.688 1 84.69 104 HIS B N 1
ATOM 3508 C CA . HIS B 1 104 ? 0.285 12.062 27.344 1 84.69 104 HIS B CA 1
ATOM 3509 C C . HIS B 1 104 ? 0.552 10.922 26.359 1 84.69 104 HIS B C 1
ATOM 3511 O O . HIS B 1 104 ? -0.337 10.531 25.609 1 84.69 104 HIS B O 1
ATOM 3517 N N . GLU B 1 105 ? 1.792 10.453 26.281 1 85.69 105 GLU B N 1
ATOM 3518 C CA . GLU B 1 105 ? 2.232 9.312 25.484 1 85.69 105 GLU B CA 1
ATOM 3519 C C . GLU B 1 105 ? 2.064 9.594 23.984 1 85.69 105 GLU B C 1
ATOM 3521 O O . GLU B 1 105 ? 1.745 8.688 23.219 1 85.69 105 GLU B O 1
ATOM 3526 N N . ARG B 1 106 ? 2.158 10.852 23.672 1 89.12 106 ARG B N 1
ATOM 3527 C CA . ARG B 1 106 ? 1.98 11.234 22.266 1 89.12 106 ARG B CA 1
ATOM 3528 C C . ARG B 1 106 ? 3.314 11.594 21.625 1 89.12 106 ARG B C 1
ATOM 3530 O O . ARG B 1 106 ? 3.365 11.953 20.453 1 89.12 106 ARG B O 1
ATOM 3537 N N . ARG B 1 107 ? 4.359 11.438 22.359 1 88 107 ARG B N 1
ATOM 3538 C CA . ARG B 1 107 ? 5.684 11.797 21.859 1 88 107 ARG B CA 1
ATOM 3539 C C . ARG B 1 107 ? 6.301 10.641 21.078 1 88 107 ARG B C 1
ATOM 3541 O O . ARG B 1 107 ? 6.316 9.5 21.547 1 88 107 ARG B O 1
ATOM 3548 N N . ILE B 1 108 ? 6.773 10.953 19.906 1 88.19 108 ILE B N 1
ATOM 3549 C CA . ILE B 1 108 ? 7.445 9.953 19.078 1 88.19 108 ILE B CA 1
ATOM 3550 C C . ILE B 1 108 ? 8.922 9.867 19.469 1 88.19 108 ILE B C 1
ATOM 3552 O O . ILE B 1 108 ? 9.453 10.773 20.125 1 88.19 108 ILE B O 1
ATOM 3556 N N . PRO B 1 109 ? 9.57 8.727 19.141 1 77.69 109 PRO B N 1
ATOM 3557 C CA . PRO B 1 109 ? 11.016 8.688 19.391 1 77.69 109 PRO B CA 1
ATOM 3558 C C . PRO B 1 109 ? 11.766 9.828 18.703 1 77.69 109 PRO B C 1
ATOM 3560 O O . PRO B 1 109 ? 11.531 10.109 17.531 1 77.69 109 PRO B O 1
ATOM 3563 N N . SER B 1 110 ? 12.477 10.641 19.547 1 67.5 110 SER B N 1
ATOM 3564 C CA . SER B 1 110 ? 12.969 11.922 19.062 1 67.5 110 SER B CA 1
ATOM 3565 C C . SER B 1 110 ? 14.422 11.828 18.609 1 67.5 110 SER B C 1
ATOM 3567 O O . SER B 1 110 ? 15.156 10.945 19.062 1 67.5 110 SER B O 1
ATOM 3569 N N . GLN B 1 111 ? 14.711 12.445 17.516 1 70 111 GLN B N 1
ATOM 3570 C CA . GLN B 1 111 ? 16.047 12.766 17.047 1 70 111 GLN B CA 1
ATOM 3571 C C . GLN B 1 111 ? 16.297 14.266 17.078 1 70 111 GLN B C 1
ATOM 3573 O O . GLN B 1 111 ? 15.359 15.062 17.078 1 70 111 GLN B O 1
ATOM 3578 N N . GLU B 1 112 ? 17.578 14.688 17.281 1 65.94 112 GLU B N 1
ATOM 3579 C CA . GLU B 1 112 ? 17.922 16.109 17.312 1 65.94 112 GLU B CA 1
ATOM 3580 C C . GLU B 1 112 ? 17.516 16.812 16.031 1 65.94 112 GLU B C 1
ATOM 3582 O O . GLU B 1 112 ? 17.656 16.266 14.938 1 65.94 112 GLU B O 1
ATOM 3587 N N . VAL B 1 113 ? 16.844 18.016 16.234 1 68.12 113 VAL B N 1
ATOM 3588 C CA . VAL B 1 113 ? 16.406 18.812 15.094 1 68.12 113 VAL B CA 1
ATOM 3589 C C . VAL B 1 113 ? 17.016 20.219 15.188 1 68.12 113 VAL B C 1
ATOM 3591 O O . VAL B 1 113 ? 17.203 20.75 16.281 1 68.12 113 VAL B O 1
ATOM 3594 N N . GLU B 1 114 ? 17.625 20.734 14.109 1 59.53 114 GLU B N 1
ATOM 3595 C CA . GLU B 1 114 ? 18.094 22.109 14.016 1 59.53 114 GLU B CA 1
ATOM 3596 C C . GLU B 1 114 ? 17.422 22.844 12.852 1 59.53 114 GLU B C 1
ATOM 3598 O O . GLU B 1 114 ? 17.344 22.312 11.742 1 59.53 114 GLU B O 1
ATOM 3603 N N . TRP B 1 115 ? 16.938 24.094 13.266 1 55.66 115 TRP B N 1
ATOM 3604 C CA . TRP B 1 115 ? 16.281 24.922 12.258 1 55.66 115 TRP B CA 1
ATOM 3605 C C . TRP B 1 115 ? 17.188 25.141 11.055 1 55.66 115 TRP B C 1
ATOM 3607 O O . TRP B 1 115 ? 18.391 25.406 11.211 1 55.66 115 TRP B O 1
ATOM 3617 N N . GLY B 1 116 ? 16.484 25.094 9.906 1 63.25 116 GLY B N 1
ATOM 3618 C CA . GLY B 1 116 ? 17.219 25.359 8.68 1 63.25 116 GLY B CA 1
ATOM 3619 C C . GLY B 1 116 ? 18.047 24.172 8.203 1 63.25 116 GLY B C 1
ATOM 3620 O O . GLY B 1 116 ? 18.672 24.234 7.137 1 63.25 116 GLY B O 1
ATOM 3621 N N . LYS B 1 117 ? 18.016 23.125 8.945 1 71.5 117 LYS B N 1
ATOM 3622 C CA . LYS B 1 117 ? 18.812 21.953 8.57 1 71.5 117 LYS B CA 1
ATOM 3623 C C . LYS B 1 117 ? 17.938 20.812 8.086 1 71.5 117 LYS B C 1
ATOM 3625 O O . LYS B 1 117 ? 16.719 20.844 8.273 1 71.5 117 LYS B O 1
ATOM 3630 N N . ALA B 1 118 ? 18.578 19.969 7.465 1 78.62 118 ALA B N 1
ATOM 3631 C CA . ALA B 1 118 ? 17.891 18.797 6.945 1 78.62 118 ALA B CA 1
ATOM 3632 C C . ALA B 1 118 ? 17.234 18 8.07 1 78.62 118 ALA B C 1
ATOM 3634 O O . ALA B 1 118 ? 16.25 17.297 7.852 1 78.62 118 ALA B O 1
ATOM 3635 N N . SER B 1 119 ? 17.656 18.312 9.219 1 81.31 119 SER B N 1
ATOM 3636 C CA . SER B 1 119 ? 17.125 17.594 10.375 1 81.31 119 SER B CA 1
ATOM 3637 C C . SER B 1 119 ? 15.672 17.969 10.641 1 81.31 119 SER B C 1
ATOM 3639 O O . SER B 1 119 ? 14.898 17.156 11.164 1 81.31 119 SER B O 1
ATOM 3641 N N . LEU B 1 120 ? 15.281 19.188 10.273 1 85.94 120 LEU B N 1
ATOM 3642 C CA . LEU B 1 120 ? 13.898 19.609 10.484 1 85.94 120 LEU B CA 1
ATOM 3643 C C . LEU B 1 120 ? 12.945 18.844 9.562 1 85.94 120 LEU B C 1
ATOM 3645 O O . LEU B 1 120 ? 11.883 18.406 10 1 85.94 120 LEU B O 1
ATOM 3649 N N . ILE B 1 121 ? 13.344 18.75 8.297 1 91.31 121 ILE B N 1
ATOM 3650 C CA . ILE B 1 121 ? 12.477 18.047 7.367 1 91.31 121 ILE B CA 1
ATOM 3651 C C . ILE B 1 121 ? 12.414 16.578 7.738 1 91.31 121 ILE B C 1
ATOM 3653 O O . ILE B 1 121 ? 11.367 15.93 7.578 1 91.31 121 ILE B O 1
ATOM 3657 N N . GLU B 1 122 ? 13.516 16.031 8.305 1 92 122 GLU B N 1
ATOM 3658 C CA . GLU B 1 122 ? 13.516 14.656 8.773 1 92 122 GLU B CA 1
ATOM 3659 C C . GLU B 1 122 ? 12.57 14.477 9.961 1 92 122 GLU B C 1
ATOM 3661 O O . GLU B 1 122 ? 11.859 13.477 10.055 1 92 122 GLU B O 1
ATOM 3666 N N . ALA B 1 123 ? 12.594 15.469 10.828 1 92.62 123 ALA B N 1
ATOM 3667 C CA . ALA B 1 123 ? 11.688 15.422 11.977 1 92.62 123 ALA B CA 1
ATOM 3668 C C . ALA B 1 123 ? 10.234 15.445 11.531 1 92.62 123 ALA B C 1
ATOM 3670 O O . ALA B 1 123 ? 9.406 14.695 12.055 1 92.62 123 ALA B O 1
ATOM 3671 N N . VAL B 1 124 ? 9.938 16.266 10.586 1 95.38 124 VAL B N 1
ATOM 3672 C CA . VAL B 1 124 ? 8.578 16.375 10.055 1 95.38 124 VAL B CA 1
ATOM 3673 C C . VAL B 1 124 ? 8.188 15.062 9.383 1 95.38 124 VAL B C 1
ATOM 3675 O O . VAL B 1 124 ? 7.066 14.578 9.562 1 95.38 124 VAL B O 1
ATOM 3678 N N . ARG B 1 125 ? 9.094 14.469 8.656 1 95.56 125 ARG B N 1
ATOM 3679 C CA . ARG B 1 125 ? 8.836 13.188 8.016 1 95.56 125 ARG B CA 1
ATOM 3680 C C . ARG B 1 125 ? 8.555 12.102 9.047 1 95.56 125 ARG B C 1
ATOM 3682 O O . ARG B 1 125 ? 7.699 11.242 8.836 1 95.56 125 ARG B O 1
ATOM 3689 N N . ARG B 1 126 ? 9.266 12.156 10.125 1 95.12 126 ARG B N 1
ATOM 3690 C CA . ARG B 1 126 ? 9.031 11.18 11.188 1 95.12 126 ARG B CA 1
ATOM 3691 C C . ARG B 1 126 ? 7.656 11.375 11.812 1 95.12 126 ARG B C 1
ATOM 3693 O O . ARG B 1 126 ? 6.969 10.398 12.125 1 95.12 126 ARG B O 1
ATOM 3700 N N . LEU B 1 127 ? 7.289 12.602 12 1 96.88 127 LEU B N 1
ATOM 3701 C CA . LEU B 1 127 ? 5.949 12.891 12.508 1 96.88 127 LEU B CA 1
ATOM 3702 C C . LEU B 1 127 ? 4.887 12.336 11.562 1 96.88 127 LEU B C 1
ATOM 3704 O O . LEU B 1 127 ? 3.986 11.609 11.992 1 96.88 127 LEU B O 1
ATOM 3708 N N . LEU B 1 128 ? 5.07 12.625 10.305 1 98.31 128 LEU B N 1
ATOM 3709 C CA . LEU B 1 128 ? 4.129 12.148 9.297 1 98.31 128 LEU B CA 1
ATOM 3710 C C . LEU B 1 128 ? 4.078 10.625 9.281 1 98.31 128 LEU B C 1
ATOM 3712 O O . LEU B 1 128 ? 2.992 10.031 9.266 1 98.31 128 LEU B O 1
ATOM 3716 N N . ALA B 1 129 ? 5.234 10.062 9.297 1 97.88 129 ALA B N 1
ATOM 3717 C CA . ALA B 1 129 ? 5.312 8.602 9.219 1 97.88 129 ALA B CA 1
ATOM 3718 C C . ALA B 1 129 ? 4.602 7.961 10.406 1 97.88 129 ALA B C 1
ATOM 3720 O O . ALA B 1 129 ? 3.844 7.004 10.242 1 97.88 129 ALA B O 1
ATOM 3721 N N . ASN B 1 130 ? 4.859 8.484 11.586 1 97.38 130 ASN B N 1
ATOM 3722 C CA . ASN B 1 130 ? 4.188 7.938 12.766 1 97.38 130 ASN B CA 1
ATOM 3723 C C . ASN B 1 130 ? 2.676 8.125 12.688 1 97.38 130 ASN B C 1
ATOM 3725 O O . ASN B 1 130 ? 1.914 7.219 13.016 1 97.38 130 ASN B O 1
ATOM 3729 N N . ALA B 1 131 ? 2.273 9.258 12.234 1 98.44 131 ALA B N 1
ATOM 3730 C CA . ALA B 1 131 ? 0.844 9.539 12.117 1 98.44 131 ALA B CA 1
ATOM 3731 C C . ALA B 1 131 ? 0.19 8.641 11.07 1 98.44 131 ALA B C 1
ATOM 3733 O O . ALA B 1 131 ? -0.968 8.242 11.227 1 98.44 131 ALA B O 1
ATOM 3734 N N . LEU B 1 132 ? 0.914 8.266 10.055 1 98.5 132 LEU B N 1
ATOM 3735 C CA . LEU B 1 132 ? 0.403 7.473 8.938 1 98.5 132 LEU B CA 1
ATOM 3736 C C . LEU B 1 132 ? 0.179 6.023 9.359 1 98.5 132 LEU B C 1
ATOM 3738 O O . LEU B 1 132 ? -0.498 5.27 8.664 1 98.5 132 LEU B O 1
ATOM 3742 N N . LEU B 1 133 ? 0.748 5.633 10.531 1 97.25 133 LEU B N 1
ATOM 3743 C CA . LEU B 1 133 ? 0.558 4.262 11 1 97.25 133 LEU B CA 1
ATOM 3744 C C . LEU B 1 133 ? -0.897 4.016 11.383 1 97.25 133 LEU B C 1
ATOM 3746 O O . LEU B 1 133 ? -1.332 2.865 11.477 1 97.25 133 LEU B O 1
ATOM 3750 N N . ASN B 1 134 ? -1.636 5.07 11.672 1 97.44 134 ASN B N 1
ATOM 3751 C CA . ASN B 1 134 ? -3.07 4.98 11.922 1 97.44 134 ASN B CA 1
ATOM 3752 C C . ASN B 1 134 ? -3.877 5.246 10.656 1 97.44 134 ASN B C 1
ATOM 3754 O O . ASN B 1 134 ? -3.9 6.371 10.148 1 97.44 134 ASN B O 1
ATOM 3758 N N . ILE B 1 135 ? -4.559 4.246 10.172 1 96.06 135 ILE B N 1
ATOM 3759 C CA . ILE B 1 135 ? -5.258 4.309 8.891 1 96.06 135 ILE B CA 1
ATOM 3760 C C . ILE B 1 135 ? -6.395 5.324 8.977 1 96.06 135 ILE B C 1
ATOM 3762 O O . ILE B 1 135 ? -6.848 5.84 7.949 1 96.06 135 ILE B O 1
ATOM 3766 N N . SER B 1 136 ? -6.891 5.621 10.164 1 96.94 136 SER B N 1
ATOM 3767 C CA . SER B 1 136 ? -7.988 6.57 10.32 1 96.94 136 SER B CA 1
ATOM 3768 C C . SER B 1 136 ? -7.52 8 10.094 1 96.94 136 SER B C 1
ATOM 3770 O O . SER B 1 136 ? -8.336 8.898 9.867 1 96.94 136 SER B O 1
ATOM 3772 N N . ASN B 1 137 ? -6.207 8.25 10.273 1 98.44 137 ASN B N 1
ATOM 3773 C CA . ASN B 1 137 ? -5.684 9.578 9.977 1 98.44 137 ASN B CA 1
ATOM 3774 C C . ASN B 1 137 ? -5.727 9.867 8.477 1 98.44 137 ASN B C 1
ATOM 3776 O O . ASN B 1 137 ? -4.984 9.266 7.699 1 98.44 137 ASN B O 1
ATOM 3780 N N . GLN B 1 138 ? -6.57 10.828 8.148 1 98.06 138 GLN B N 1
ATOM 3781 C CA . GLN B 1 138 ? -6.758 11.125 6.73 1 98.06 138 GLN B CA 1
ATOM 3782 C C . GLN B 1 138 ? -6.258 12.531 6.395 1 98.06 138 GLN B C 1
ATOM 3784 O O . GLN B 1 138 ? -6.039 12.852 5.227 1 98.06 138 GLN B O 1
ATOM 3789 N N . HIS B 1 139 ? -6.121 13.383 7.422 1 98.75 139 HIS B N 1
ATOM 3790 C CA . HIS B 1 139 ? -5.555 14.719 7.285 1 98.75 139 HIS B CA 1
ATOM 3791 C C . HIS B 1 139 ? -4.477 14.969 8.336 1 98.75 139 HIS B C 1
ATOM 3793 O O . HIS B 1 139 ? -4.574 14.477 9.461 1 98.75 139 HIS B O 1
ATOM 3799 N N . PHE B 1 140 ? -3.492 15.711 7.953 1 98.88 140 PHE B N 1
ATOM 3800 C CA . PHE B 1 140 ? -2.305 15.922 8.773 1 98.88 140 PHE B CA 1
ATOM 3801 C C . PHE B 1 140 ? -1.967 17.406 8.867 1 98.88 140 PHE B C 1
ATOM 3803 O O . PHE B 1 140 ? -1.821 18.078 7.844 1 98.88 140 PHE B O 1
ATOM 3810 N N . VAL B 1 141 ? -1.851 17.922 10.062 1 98.88 141 VAL B N 1
ATOM 3811 C CA . VAL B 1 141 ? -1.56 19.328 10.297 1 98.88 141 VAL B CA 1
ATOM 3812 C C . VAL B 1 141 ? -0.257 19.469 11.078 1 98.88 141 VAL B C 1
ATOM 3814 O O . VAL B 1 141 ? -0.073 18.812 12.109 1 98.88 141 VAL B O 1
ATOM 3817 N N . LEU B 1 142 ? 0.647 20.234 10.562 1 98.56 142 LEU B N 1
ATOM 3818 C CA . LEU B 1 142 ? 1.884 20.516 11.289 1 98.56 142 LEU B CA 1
ATOM 3819 C C . LEU B 1 142 ? 1.758 21.797 12.102 1 98.56 142 LEU B C 1
ATOM 3821 O O . LEU B 1 142 ? 1.4 22.859 11.562 1 98.56 142 LEU B O 1
ATOM 3825 N N . LEU B 1 143 ? 2.057 21.703 13.414 1 97.25 143 LEU B N 1
ATOM 3826 C CA . LEU B 1 143 ? 1.955 22.812 14.359 1 97.25 143 LEU B CA 1
ATOM 3827 C C . LEU B 1 143 ? 3.215 22.922 15.211 1 97.25 143 LEU B C 1
ATOM 3829 O O . LEU B 1 143 ? 4 21.969 15.281 1 97.25 143 LEU B O 1
ATOM 3833 N N . SER B 1 144 ? 3.428 24.062 15.758 1 94.38 144 SER B N 1
ATOM 3834 C CA . SER B 1 144 ? 4.477 24.266 16.75 1 94.38 144 SER B CA 1
ATOM 3835 C C . SER B 1 144 ? 3.885 24.453 18.141 1 94.38 144 SER B C 1
ATOM 3837 O O . SER B 1 144 ? 2.664 24.516 18.297 1 94.38 144 SER B O 1
ATOM 3839 N N . GLU B 1 145 ? 4.734 24.547 19.141 1 92.44 145 GLU B N 1
ATOM 3840 C CA . GLU B 1 145 ? 4.309 24.75 20.531 1 92.44 145 GLU B CA 1
ATOM 3841 C C . GLU B 1 145 ? 3.723 26.141 20.734 1 92.44 145 GLU B C 1
ATOM 3843 O O . GLU B 1 145 ? 3.086 26.406 21.75 1 92.44 145 GLU B O 1
ATOM 3848 N N . THR B 1 146 ? 3.92 27 19.688 1 95.31 146 THR B N 1
ATOM 3849 C CA . THR B 1 146 ? 3.457 28.375 19.844 1 95.31 146 THR B CA 1
ATOM 3850 C C . THR B 1 146 ? 2.25 28.641 18.938 1 95.31 146 THR B C 1
ATOM 3852 O O . THR B 1 146 ? 1.895 29.797 18.703 1 95.31 146 THR B O 1
ATOM 3855 N N . CYS B 1 147 ? 1.659 27.578 18.422 1 96.75 147 CYS B N 1
ATOM 3856 C CA . CYS B 1 147 ? 0.448 27.688 17.625 1 96.75 147 CYS B CA 1
ATOM 3857 C C . CYS B 1 147 ? -0.797 27.625 18.5 1 96.75 147 CYS B C 1
ATOM 3859 O O . CYS B 1 147 ? -0.794 26.969 19.547 1 96.75 147 CYS B O 1
ATOM 3861 N N . ILE B 1 148 ? -1.838 28.297 18.062 1 97.44 148 ILE B N 1
ATOM 3862 C CA . ILE B 1 148 ? -3.148 28.188 18.688 1 97.44 148 ILE B CA 1
ATOM 3863 C C . ILE B 1 148 ? -4.215 27.953 17.625 1 97.44 148 ILE B C 1
ATOM 3865 O O . ILE B 1 148 ? -4.043 28.344 16.469 1 97.44 148 ILE B O 1
ATOM 3869 N N . PRO B 1 149 ? -5.27 27.281 17.953 1 97.94 149 PRO B N 1
ATOM 3870 C CA . PRO B 1 149 ? -6.426 27.234 17.062 1 97.94 149 PRO B CA 1
ATOM 3871 C C . PRO B 1 149 ? -7.234 28.531 17.078 1 97.94 149 PRO B C 1
ATOM 3873 O O . PRO B 1 149 ? -7.379 29.156 18.125 1 97.94 149 PRO B O 1
ATOM 3876 N N . LEU B 1 150 ? -7.75 28.875 15.953 1 97.31 150 LEU B N 1
ATOM 3877 C CA . LEU B 1 150 ? -8.523 30.109 15.844 1 97.31 150 LEU B CA 1
ATOM 3878 C C . LEU B 1 150 ? -10.016 29.812 15.891 1 97.31 150 LEU B C 1
ATOM 3880 O O . LEU B 1 150 ? -10.828 30.734 16.078 1 97.31 150 LEU B O 1
ATOM 3884 N N . TYR B 1 151 ? -10.375 28.594 15.68 1 96.81 151 TYR B N 1
ATOM 3885 C CA . TYR B 1 151 ? -11.758 28.125 15.688 1 96.81 151 TYR B CA 1
ATOM 3886 C C . TYR B 1 151 ? -11.922 26.906 16.578 1 96.81 151 TYR B C 1
ATOM 3888 O O . TYR B 1 151 ? -10.93 26.281 16.984 1 96.81 151 TYR B O 1
ATOM 3896 N N . ASN B 1 152 ? -13.18 26.562 16.938 1 96.12 152 ASN B N 1
ATOM 3897 C CA . ASN B 1 152 ? -13.422 25.344 17.703 1 96.12 152 ASN B CA 1
ATOM 3898 C C . ASN B 1 152 ? -13.102 24.094 16.891 1 96.12 152 ASN B C 1
ATOM 3900 O O . ASN B 1 152 ? -12.883 24.172 15.688 1 96.12 152 ASN B O 1
ATOM 3904 N N . PHE B 1 153 ? -13.07 23.016 17.578 1 97.81 153 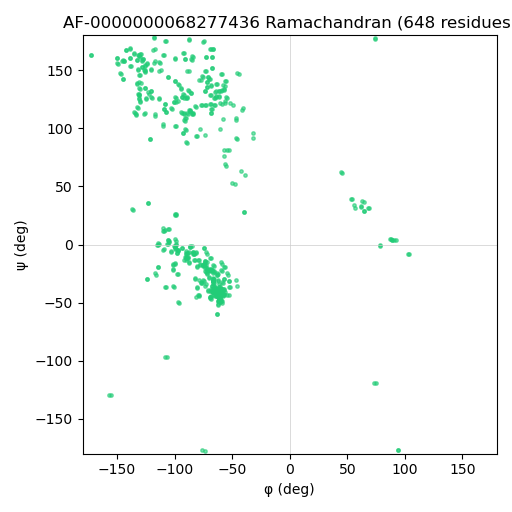PHE B N 1
ATOM 3905 C CA . PHE B 1 153 ? -12.648 21.766 16.969 1 97.81 153 PHE B CA 1
ATOM 3906 C C . PHE B 1 153 ? -13.57 21.375 15.82 1 97.81 153 PHE B C 1
ATOM 3908 O O . PHE B 1 153 ? -13.102 20.969 14.75 1 97.81 153 PHE B O 1
ATOM 3915 N N . SER B 1 154 ? -14.875 21.484 16.016 1 97.44 154 SER B N 1
ATOM 3916 C CA . SER B 1 154 ? -15.836 21.031 15.008 1 97.44 154 SER B CA 1
ATOM 3917 C C . SER B 1 154 ? -15.633 21.781 13.688 1 97.44 154 SER B C 1
ATOM 3919 O O . SER B 1 154 ? -15.719 21.188 12.617 1 97.44 154 SER B O 1
ATOM 3921 N N . THR B 1 155 ? -15.328 23.062 13.836 1 97.06 155 THR B N 1
ATOM 3922 C CA . THR B 1 155 ? -15.102 23.859 12.641 1 97.06 155 THR B CA 1
ATOM 3923 C C . THR B 1 155 ? -13.82 23.438 11.938 1 97.06 155 THR B C 1
ATOM 3925 O O . THR B 1 155 ? -13.812 23.234 10.719 1 97.06 155 THR B O 1
ATOM 3928 N N . VAL B 1 156 ? -12.773 23.281 12.719 1 98.5 156 VAL B N 1
ATOM 3929 C CA . VAL B 1 156 ? -11.484 22.891 12.156 1 98.5 156 VAL B CA 1
ATOM 3930 C C . VAL B 1 156 ? -11.586 21.5 11.523 1 98.5 156 VAL B C 1
ATOM 3932 O O . VAL B 1 156 ? -11.141 21.297 10.391 1 98.5 156 VAL B O 1
ATOM 3935 N N . TYR B 1 157 ? -12.242 20.609 12.18 1 98.62 157 TYR B N 1
ATOM 3936 C CA . TYR B 1 157 ? -12.422 19.25 11.703 1 98.62 157 TYR B CA 1
ATOM 3937 C C . TYR B 1 157 ? -13.203 19.234 10.391 1 98.62 157 TYR B C 1
ATOM 3939 O O . TYR B 1 157 ? -12.758 18.625 9.406 1 98.62 157 TYR B O 1
ATOM 3947 N N . SER B 1 158 ? -14.328 19.891 10.398 1 98.25 158 SER B N 1
ATOM 3948 C CA . SER B 1 158 ? -15.172 19.922 9.211 1 98.25 158 SER B CA 1
ATOM 3949 C C . SER B 1 158 ? -14.445 20.531 8.023 1 98.25 158 SER B C 1
ATOM 3951 O O . SER B 1 158 ? -14.547 20.016 6.898 1 98.25 158 SER B O 1
ATOM 3953 N N . TYR B 1 159 ? -13.695 21.609 8.297 1 98.31 159 TYR B N 1
ATOM 3954 C CA . TYR B 1 159 ? -12.938 22.281 7.246 1 98.31 159 TYR B CA 1
ATOM 3955 C C . TYR B 1 159 ? -11.93 21.344 6.605 1 98.31 159 TYR B C 1
ATOM 3957 O O . TYR B 1 159 ? -11.844 21.25 5.379 1 98.31 159 TYR B O 1
ATOM 3965 N N . LEU B 1 160 ? -11.25 20.594 7.402 1 98.62 160 LEU B N 1
ATOM 3966 C CA . LEU B 1 160 ? -10.156 19.766 6.926 1 98.62 160 LEU B CA 1
ATOM 3967 C C . LEU B 1 160 ? -10.68 18.484 6.273 1 98.62 160 LEU B C 1
ATOM 3969 O O . LEU B 1 160 ? -10.234 18.109 5.188 1 98.62 160 LEU B O 1
ATOM 3973 N N . ILE B 1 161 ? -11.664 17.812 6.844 1 97.94 161 ILE B N 1
ATOM 3974 C CA . ILE B 1 161 ? -12.133 16.516 6.371 1 97.94 161 ILE B CA 1
ATOM 3975 C C . ILE B 1 161 ? -12.898 16.688 5.062 1 97.94 161 ILE B C 1
ATOM 3977 O O . ILE B 1 161 ? -12.883 15.789 4.207 1 97.94 161 ILE B O 1
ATOM 3981 N N . ASN B 1 162 ? -13.438 17.844 4.852 1 97.56 162 ASN B N 1
ATOM 3982 C CA . ASN B 1 162 ? -14.25 18.047 3.66 1 97.56 162 ASN B CA 1
ATOM 3983 C C . ASN B 1 162 ? -13.477 18.75 2.561 1 97.56 162 ASN B C 1
ATOM 3985 O O . ASN B 1 162 ? -13.992 18.969 1.463 1 97.56 162 ASN B O 1
ATOM 3989 N N . SER B 1 163 ? -12.258 19.109 2.818 1 97.75 163 SER B N 1
ATOM 3990 C CA . SER B 1 163 ? -11.484 19.844 1.816 1 97.75 163 SER B CA 1
ATOM 3991 C C . SER B 1 163 ? -11.117 18.938 0.642 1 97.75 163 SER B C 1
ATOM 3993 O O . SER B 1 163 ? -10.758 17.781 0.834 1 97.75 163 SER B O 1
ATOM 3995 N N . THR B 1 164 ? -11.109 19.484 -0.53 1 96.56 164 THR B N 1
ATOM 3996 C CA . THR B 1 164 ? -10.68 18.766 -1.726 1 96.56 164 THR B CA 1
ATOM 3997 C C . THR B 1 164 ? -9.242 19.109 -2.078 1 96.56 164 THR B C 1
ATOM 3999 O O . THR B 1 164 ? -8.695 18.609 -3.068 1 96.56 164 THR B O 1
ATOM 4002 N N . ARG B 1 165 ? -8.641 20 -1.217 1 97.44 165 ARG B N 1
ATOM 4003 C CA . ARG B 1 165 ? -7.281 20.469 -1.473 1 97.44 165 ARG B CA 1
ATOM 4004 C C . ARG B 1 165 ? -6.387 20.234 -0.261 1 97.44 165 ARG B C 1
ATOM 4006 O O . ARG B 1 165 ? -6.875 20.078 0.859 1 97.44 165 ARG B O 1
ATOM 4013 N N . THR B 1 166 ? -5.129 20.109 -0.565 1 98.06 166 THR B N 1
ATOM 4014 C CA . THR B 1 166 ? -4.141 20.25 0.496 1 98.06 166 THR B CA 1
ATOM 4015 C C . THR B 1 166 ? -3.68 21.703 0.618 1 98.06 166 THR B C 1
ATOM 4017 O O . THR B 1 166 ? -3.848 22.5 -0.313 1 98.06 166 THR B O 1
ATOM 4020 N N . PHE B 1 167 ? -3.127 22.078 1.766 1 98.75 167 PHE B N 1
ATOM 4021 C CA . PHE B 1 167 ? -2.76 23.453 2.062 1 98.75 167 PHE B CA 1
ATOM 4022 C C . PHE B 1 167 ? -1.271 23.562 2.375 1 98.75 167 PHE B C 1
ATOM 4024 O O . PHE B 1 167 ? -0.856 23.359 3.518 1 98.75 167 PHE B O 1
ATOM 4031 N N . VAL B 1 168 ? -0.513 23.797 1.353 1 98.56 168 VAL B N 1
ATOM 4032 C CA . VAL B 1 168 ? 0.918 24.078 1.396 1 98.56 168 VAL B CA 1
ATOM 4033 C C . VAL B 1 168 ? 1.211 25.391 0.687 1 98.56 168 VAL B C 1
ATOM 4035 O O . VAL B 1 168 ? 0.752 25.609 -0.436 1 98.56 168 VAL B O 1
ATOM 4038 N N . GLU B 1 169 ? 1.861 26.281 1.386 1 97.88 169 GLU B N 1
ATOM 4039 C CA . GLU B 1 169 ? 2.268 27.516 0.717 1 97.88 169 GLU B CA 1
ATOM 4040 C C . GLU B 1 169 ? 3.346 27.234 -0.329 1 97.88 169 GLU B C 1
ATOM 4042 O O . GLU B 1 169 ? 4.383 26.656 -0.021 1 97.88 169 GLU B O 1
ATOM 4047 N N . VAL B 1 170 ? 3.055 27.562 -1.512 1 97.94 170 VAL B N 1
ATOM 4048 C CA . VAL B 1 170 ? 3.963 27.359 -2.635 1 97.94 170 VAL B CA 1
ATOM 4049 C C . VAL B 1 170 ? 4.055 28.641 -3.465 1 97.94 170 VAL B C 1
ATOM 4051 O O . VAL B 1 170 ? 3.061 29.078 -4.039 1 97.94 170 VAL B O 1
ATOM 4054 N N . PHE B 1 171 ? 5.215 29.219 -3.549 1 97.12 171 PHE B N 1
ATOM 4055 C CA . PHE B 1 171 ? 5.367 30.359 -4.426 1 97.12 171 PHE B CA 1
ATOM 4056 C C . PHE B 1 171 ? 6.785 30.438 -4.988 1 97.12 171 PHE B C 1
ATOM 4058 O O . PHE B 1 171 ? 7.699 29.797 -4.465 1 97.12 171 PHE B O 1
ATOM 4065 N N . ASP B 1 172 ? 6.875 31.078 -6.105 1 97.44 172 ASP B N 1
ATOM 4066 C CA . ASP B 1 172 ? 8.156 31.344 -6.75 1 97.44 172 ASP B CA 1
ATOM 4067 C C . ASP B 1 172 ? 8.766 32.656 -6.254 1 97.44 172 ASP B C 1
ATOM 4069 O O . ASP B 1 172 ? 8.211 33.719 -6.48 1 97.44 172 ASP B O 1
ATOM 4073 N N . ASP B 1 173 ? 9.867 32.594 -5.523 1 96.12 173 ASP B N 1
ATOM 4074 C CA . ASP B 1 173 ? 10.562 33.75 -4.977 1 96.12 173 ASP B CA 1
ATOM 4075 C C . ASP B 1 173 ? 11.906 33.969 -5.676 1 96.12 173 ASP B C 1
ATOM 4077 O O . ASP B 1 173 ? 12.875 33.25 -5.395 1 96.12 173 ASP B O 1
ATOM 4081 N N . PRO B 1 174 ? 11.977 34.906 -6.562 1 95.88 174 PRO B N 1
ATOM 4082 C CA . PRO B 1 174 ? 13.195 35.125 -7.348 1 95.88 174 PRO B CA 1
ATOM 4083 C C . PRO B 1 174 ? 14.328 35.719 -6.527 1 95.88 174 PRO B C 1
ATOM 4085 O O . PRO B 1 174 ? 15.469 35.812 -7.004 1 95.88 174 PRO B O 1
ATOM 4088 N N . SER B 1 175 ? 14.086 36.094 -5.355 1 93.94 175 SER B N 1
ATOM 4089 C CA . SER B 1 175 ? 15.078 36.781 -4.543 1 93.94 175 SER B CA 1
ATOM 4090 C C . SER B 1 175 ? 16.172 35.844 -4.059 1 93.94 175 SER B C 1
ATOM 4092 O O . SER B 1 175 ? 16.141 34.625 -4.383 1 93.94 175 SER B O 1
ATOM 4094 N N . SER B 1 176 ? 17.125 36.406 -3.234 1 92.5 176 SER B N 1
ATOM 4095 C CA . SER B 1 176 ? 18.25 35.656 -2.703 1 92.5 176 SER B CA 1
ATOM 4096 C C . SER B 1 176 ? 17.797 34.625 -1.678 1 92.5 176 SER B C 1
ATOM 4098 O O . SER B 1 176 ? 18.469 33.625 -1.457 1 92.5 176 SER B O 1
ATOM 4100 N N . VAL B 1 177 ? 16.609 34.844 -1.121 1 90.69 177 VAL B N 1
ATOM 4101 C CA . VAL B 1 177 ? 16.156 33.938 -0.084 1 90.69 177 VAL B CA 1
ATOM 4102 C C . VAL B 1 177 ? 15.195 32.906 -0.684 1 90.69 177 VAL B C 1
ATOM 4104 O O . VAL B 1 177 ? 14.656 32.062 0.03 1 90.69 177 VAL B O 1
ATOM 4107 N N . GLY B 1 178 ? 14.922 33.094 -1.952 1 93.5 178 GLY B N 1
ATOM 4108 C CA . GLY B 1 178 ? 14.164 32.125 -2.719 1 93.5 178 GLY B CA 1
ATOM 4109 C C . GLY B 1 178 ? 15.008 31.344 -3.697 1 93.5 178 GLY B C 1
ATOM 4110 O O . GLY B 1 178 ? 15.742 30.438 -3.301 1 93.5 178 GLY B O 1
ATOM 4111 N N . ARG B 1 179 ? 15.062 31.734 -4.977 1 95.12 179 ARG B N 1
ATOM 4112 C CA . ARG B 1 179 ? 15.859 31.078 -6.012 1 95.12 179 ARG B CA 1
ATOM 4113 C C . ARG B 1 179 ? 17.344 31.141 -5.691 1 95.12 179 ARG B C 1
ATOM 4115 O O . ARG B 1 179 ? 18.109 30.266 -6.086 1 95.12 179 ARG B O 1
ATOM 4122 N N . GLY B 1 180 ? 17.719 32.188 -5.027 1 93.44 180 GLY B N 1
ATOM 4123 C CA . GLY B 1 180 ? 19.125 32.312 -4.668 1 93.44 180 GLY B CA 1
ATOM 4124 C C . GLY B 1 180 ? 19.625 31.156 -3.836 1 93.44 180 GLY B C 1
ATOM 4125 O O . GLY B 1 180 ? 20.797 30.797 -3.934 1 93.44 180 GLY B O 1
ATOM 4126 N N . ARG B 1 181 ? 18.812 30.594 -3.012 1 93.5 181 ARG B N 1
ATOM 4127 C CA . ARG B 1 181 ? 19.203 29.484 -2.145 1 93.5 181 ARG B CA 1
ATOM 4128 C C . ARG B 1 181 ? 19.375 28.203 -2.941 1 93.5 181 ARG B C 1
ATOM 4130 O O . ARG B 1 181 ? 20.047 27.266 -2.486 1 93.5 181 ARG B O 1
ATOM 4137 N N . TYR B 1 182 ? 18.797 28.188 -4.168 1 93.06 182 TYR B N 1
ATOM 4138 C CA . TYR B 1 182 ? 18.953 27.031 -5.055 1 93.06 182 TYR B CA 1
ATOM 4139 C C . TYR B 1 182 ? 20.406 26.812 -5.41 1 93.06 182 TYR B C 1
ATOM 4141 O O . TYR B 1 182 ? 20.875 25.672 -5.465 1 93.06 182 TYR B O 1
ATOM 4149 N N . TYR B 1 183 ? 21.078 27.844 -5.516 1 92.06 183 TYR B N 1
ATOM 4150 C CA . TYR B 1 183 ? 22.438 27.797 -6.035 1 92.06 183 TYR B CA 1
ATOM 4151 C C . TYR B 1 183 ? 23.438 27.5 -4.926 1 92.06 183 TYR B C 1
ATOM 4153 O O . TYR B 1 183 ? 24.641 27.344 -5.18 1 92.06 183 TYR B O 1
ATOM 4161 N N . LEU B 1 184 ? 22.969 27.359 -3.734 1 89.25 184 LEU B N 1
ATOM 4162 C CA . LEU B 1 184 ? 23.844 27.078 -2.605 1 89.25 184 LEU B CA 1
ATOM 4163 C C . LEU B 1 184 ? 24.156 25.578 -2.51 1 89.25 184 LEU B C 1
ATOM 4165 O O . LEU B 1 184 ? 24.953 25.156 -1.672 1 89.25 184 LEU B O 1
ATOM 4169 N N . SER B 1 185 ? 23.5 24.797 -3.291 1 88.69 185 SER B N 1
ATOM 4170 C CA . SER B 1 185 ? 23.75 23.359 -3.377 1 88.69 185 SER B CA 1
ATOM 4171 C C . SER B 1 185 ? 23.609 22.859 -4.809 1 88.69 185 SER B C 1
ATOM 4173 O O . SER B 1 185 ? 23.188 23.594 -5.695 1 88.69 185 SER B O 1
ATOM 4175 N N . ASN B 1 186 ? 24.062 21.641 -5.008 1 88.12 186 ASN B N 1
ATOM 4176 C CA . ASN B 1 186 ? 23.969 21.016 -6.328 1 88.12 186 ASN B CA 1
ATOM 4177 C C . ASN B 1 186 ? 22.766 20.078 -6.418 1 88.12 186 ASN B C 1
ATOM 4179 O O . ASN B 1 186 ? 22.812 18.953 -5.898 1 88.12 186 ASN B O 1
ATOM 4183 N N . TYR B 1 187 ? 21.766 20.578 -7.055 1 91.38 187 TYR B N 1
ATOM 4184 C CA . TYR B 1 187 ? 20.562 19.766 -7.27 1 91.38 187 TYR B CA 1
ATOM 4185 C C . TYR B 1 187 ? 20.562 19.156 -8.664 1 91.38 187 TYR B C 1
ATOM 4187 O O . TYR B 1 187 ? 20.594 19.875 -9.664 1 91.38 187 TYR B O 1
ATOM 4195 N N . THR B 1 188 ? 20.484 17.844 -8.789 1 93.75 188 THR B N 1
ATOM 4196 C CA . THR B 1 188 ? 20.578 17.188 -10.086 1 93.75 188 THR B CA 1
ATOM 4197 C C . THR B 1 188 ? 19.188 16.797 -10.594 1 93.75 188 THR B C 1
ATOM 4199 O O . THR B 1 188 ? 18.984 16.625 -11.797 1 93.75 188 THR B O 1
ATOM 4202 N N . ARG B 1 189 ? 18.172 16.766 -9.703 1 95.44 189 ARG B N 1
ATOM 4203 C CA . ARG B 1 189 ? 16.859 16.266 -10.102 1 95.44 189 ARG B CA 1
ATOM 4204 C C . ARG B 1 189 ? 15.82 17.391 -10.055 1 95.44 189 ARG B C 1
ATOM 4206 O O . ARG B 1 189 ? 14.633 17.141 -10.25 1 95.44 189 ARG B O 1
ATOM 4213 N N . ILE B 1 190 ? 16.219 18.562 -9.719 1 96.31 190 ILE B N 1
ATOM 4214 C CA . ILE B 1 190 ? 15.352 19.719 -9.609 1 96.31 190 ILE B CA 1
ATOM 4215 C C . ILE B 1 190 ? 15.977 20.906 -10.336 1 96.31 190 ILE B C 1
ATOM 4217 O O . ILE B 1 190 ? 17.156 21.219 -10.133 1 96.31 190 ILE B O 1
ATOM 4221 N N . THR B 1 191 ? 15.234 21.547 -11.18 1 97.12 191 THR B N 1
ATOM 4222 C CA . THR B 1 191 ? 15.727 22.75 -11.852 1 97.12 191 THR B CA 1
ATOM 4223 C C . THR B 1 191 ? 15.344 24 -11.07 1 97.12 191 THR B C 1
ATOM 4225 O O . THR B 1 191 ? 14.469 23.953 -10.203 1 97.12 191 THR B O 1
ATOM 4228 N N . VAL B 1 192 ? 15.961 25.094 -11.383 1 96.19 192 VAL B N 1
ATOM 4229 C CA . VAL B 1 192 ? 15.711 26.344 -10.672 1 96.19 192 VAL B CA 1
ATOM 4230 C C . VAL B 1 192 ? 14.281 26.812 -10.938 1 96.19 192 VAL B C 1
ATOM 4232 O O . VAL B 1 192 ? 13.641 27.406 -10.062 1 96.19 192 VAL B O 1
ATOM 4235 N N . ASP B 1 193 ? 13.781 26.453 -12.102 1 97 193 ASP B N 1
ATOM 4236 C CA . ASP B 1 193 ? 12.422 26.844 -12.445 1 97 193 ASP B CA 1
ATOM 4237 C C . ASP B 1 193 ? 11.391 26.062 -11.633 1 97 193 ASP B C 1
ATOM 4239 O O . ASP B 1 193 ? 10.258 26.516 -11.461 1 97 193 ASP B O 1
ATOM 4243 N N . GLN B 1 194 ? 11.773 24.938 -11.117 1 97.75 194 GLN B N 1
ATOM 4244 C CA . GLN B 1 194 ? 10.891 24.078 -10.344 1 97.75 194 GLN B CA 1
ATOM 4245 C C . GLN B 1 194 ? 10.969 24.406 -8.852 1 97.75 194 GLN B C 1
ATOM 4247 O O . GLN B 1 194 ? 10.094 24.016 -8.078 1 97.75 194 GLN B O 1
ATOM 4252 N N . TRP B 1 195 ? 11.984 25.188 -8.484 1 96.81 195 TRP B N 1
ATOM 4253 C CA . TRP B 1 195 ? 12.266 25.531 -7.094 1 96.81 195 TRP B CA 1
ATOM 4254 C C . TRP B 1 195 ? 11.18 26.438 -6.527 1 96.81 195 TRP B C 1
ATOM 4256 O O . TRP B 1 195 ? 10.781 27.406 -7.164 1 96.81 195 TRP B O 1
ATOM 4266 N N . ARG B 1 196 ? 10.656 26.031 -5.375 1 98 196 ARG B N 1
ATOM 4267 C CA . ARG B 1 196 ? 9.617 26.828 -4.738 1 98 196 ARG B CA 1
ATOM 4268 C C . ARG B 1 196 ? 9.938 27.062 -3.266 1 98 196 ARG B C 1
ATOM 4270 O O . ARG B 1 196 ? 10.773 26.375 -2.684 1 98 196 ARG B O 1
ATOM 4277 N N . LYS B 1 197 ? 9.312 28.016 -2.717 1 96.69 197 LYS B N 1
ATOM 4278 C CA . LYS B 1 197 ? 9.445 28.406 -1.317 1 96.69 197 LYS B CA 1
ATOM 4279 C C . LYS B 1 197 ? 8.086 28.453 -0.625 1 96.69 197 LYS B C 1
ATOM 4281 O O . LYS B 1 197 ? 7.055 28.625 -1.28 1 96.69 197 LYS B O 1
ATOM 4286 N N . GLY B 1 198 ? 8.039 28.203 0.627 1 94.75 198 GLY B N 1
ATOM 4287 C CA . GLY B 1 198 ? 6.859 28.328 1.469 1 94.75 198 GLY B CA 1
ATOM 4288 C C . GLY B 1 198 ? 7.152 28.125 2.941 1 94.75 198 GLY B C 1
ATOM 4289 O O . GLY B 1 198 ? 8.219 27.625 3.303 1 94.75 198 GLY B O 1
ATOM 4290 N N . TRP B 1 199 ? 6.223 28.562 3.729 1 88.94 199 TRP B N 1
ATOM 4291 C CA . TRP B 1 199 ? 6.363 28.312 5.16 1 88.94 199 TRP B CA 1
ATOM 4292 C C . TRP B 1 199 ? 6.23 26.828 5.477 1 88.94 199 TRP B C 1
ATOM 4294 O O . TRP B 1 199 ? 5.672 26.062 4.684 1 88.94 199 TRP B O 1
ATOM 4304 N N . ALA B 1 200 ? 6.719 26.484 6.668 1 89.69 200 ALA B N 1
ATOM 4305 C CA . ALA B 1 200 ? 6.859 25.078 7.023 1 89.69 200 ALA B CA 1
ATOM 4306 C C . ALA B 1 200 ? 5.523 24.484 7.453 1 89.69 200 ALA B C 1
ATOM 4308 O O . ALA B 1 200 ? 5.348 23.266 7.438 1 89.69 200 ALA B O 1
ATOM 4309 N N . TRP B 1 201 ? 4.516 25.344 7.711 1 96.5 201 TRP B N 1
ATOM 4310 C CA . TRP B 1 201 ? 3.273 24.859 8.297 1 96.5 201 TRP B CA 1
ATOM 4311 C C . TRP B 1 201 ? 2.289 24.438 7.207 1 96.5 201 TRP B C 1
ATOM 4313 O O . TRP B 1 201 ? 2.023 25.188 6.273 1 96.5 201 TRP B O 1
ATOM 4323 N N . PHE B 1 202 ? 1.804 23.203 7.301 1 98.5 202 PHE B N 1
ATOM 4324 C CA . PHE B 1 202 ? 0.947 22.688 6.242 1 98.5 202 PHE B CA 1
ATOM 4325 C C . PHE B 1 202 ? -0.217 21.891 6.828 1 98.5 202 PHE B C 1
ATOM 4327 O O . PHE B 1 202 ? -0.218 21.578 8.016 1 98.5 202 PHE B O 1
ATOM 4334 N N . ALA B 1 203 ? -1.244 21.703 6.082 1 98.81 203 ALA B N 1
ATOM 4335 C CA . ALA B 1 203 ? -2.305 20.703 6.215 1 98.81 203 ALA B CA 1
ATOM 4336 C C . ALA B 1 203 ? -2.463 19.906 4.93 1 98.81 203 ALA B C 1
ATOM 4338 O O . ALA B 1 203 ? -2.838 20.453 3.889 1 98.81 203 ALA B O 1
ATOM 4339 N N . ILE B 1 204 ? -2.125 18.625 5.016 1 98.69 204 ILE B N 1
ATOM 4340 C CA . ILE B 1 204 ? -2.135 17.828 3.797 1 98.69 204 ILE B CA 1
ATOM 4341 C C . ILE B 1 204 ? -2.965 16.562 4.016 1 98.69 204 ILE B C 1
ATOM 4343 O O . ILE B 1 204 ? -3.268 16.203 5.156 1 98.69 204 ILE B O 1
ATOM 4347 N N . ASP B 1 205 ? -3.418 16.016 2.932 1 98.25 205 ASP B N 1
ATOM 4348 C CA . ASP B 1 205 ? -4.184 14.773 3.041 1 98.25 205 ASP B CA 1
ATOM 4349 C C . ASP B 1 205 ? -3.262 13.555 3.025 1 98.25 205 ASP B C 1
ATOM 4351 O O . ASP B 1 205 ? -2.041 13.695 2.924 1 98.25 205 ASP B O 1
ATOM 4355 N N . ARG B 1 206 ? -3.795 12.438 3.188 1 97.88 206 ARG B N 1
ATOM 4356 C CA . ARG B 1 206 ? -3.059 11.195 3.385 1 97.88 206 ARG B CA 1
ATOM 4357 C C . ARG B 1 206 ? -2.213 10.859 2.16 1 97.88 206 ARG B C 1
ATOM 4359 O O . ARG B 1 206 ? -1.079 10.398 2.291 1 97.88 206 ARG B O 1
ATOM 4366 N N . GLU B 1 207 ? -2.711 11.086 0.959 1 97.38 207 GLU B N 1
ATOM 4367 C CA . GLU B 1 207 ? -1.965 10.773 -0.258 1 97.38 207 GLU B CA 1
ATOM 4368 C C . GLU B 1 207 ? -0.67 11.586 -0.329 1 97.38 207 GLU B C 1
ATOM 4370 O O . GLU B 1 207 ? 0.401 11.023 -0.576 1 97.38 207 GLU B O 1
ATOM 4375 N N . VAL B 1 208 ? -0.784 12.883 -0.077 1 98.38 208 VAL B N 1
ATOM 4376 C CA . VAL B 1 208 ? 0.394 13.742 -0.12 1 98.38 208 VAL B CA 1
ATOM 4377 C C . VAL B 1 208 ? 1.369 13.336 0.984 1 98.38 208 VAL B C 1
ATOM 4379 O O . VAL B 1 208 ? 2.584 13.328 0.774 1 98.38 208 VAL B O 1
ATOM 4382 N N . ALA B 1 209 ? 0.825 12.984 2.131 1 98.69 209 ALA B N 1
ATOM 4383 C CA . ALA B 1 209 ? 1.664 12.555 3.246 1 98.69 209 ALA B CA 1
ATOM 4384 C C . ALA B 1 209 ? 2.463 11.305 2.877 1 98.69 209 ALA B C 1
ATOM 4386 O O . ALA B 1 209 ? 3.686 11.273 3.039 1 98.69 209 ALA B O 1
ATOM 4387 N N . ILE B 1 210 ? 1.814 10.305 2.334 1 98.56 210 ILE B N 1
ATOM 4388 C CA . ILE B 1 210 ? 2.467 9.047 1.973 1 98.56 210 ILE B CA 1
ATOM 4389 C C . ILE B 1 210 ? 3.525 9.312 0.904 1 98.56 210 ILE B C 1
ATOM 4391 O O . ILE B 1 210 ? 4.652 8.82 1.007 1 98.56 210 ILE B O 1
ATOM 4395 N N . GLU B 1 211 ? 3.168 10.102 -0.073 1 98.25 211 GLU B N 1
ATOM 4396 C CA . GLU B 1 211 ? 4.102 10.383 -1.159 1 98.25 211 GLU B CA 1
ATOM 4397 C C . GLU B 1 211 ? 5.324 11.148 -0.655 1 98.25 211 GLU B C 1
ATOM 4399 O O . GLU B 1 211 ? 6.441 10.914 -1.118 1 98.25 211 GLU B O 1
ATOM 4404 N N . SER B 1 212 ? 5.078 11.992 0.255 1 97.88 212 SER B N 1
ATOM 4405 C CA . SER B 1 212 ? 6.184 12.805 0.77 1 97.88 212 SER B CA 1
ATOM 4406 C C . SER B 1 212 ? 7.176 11.945 1.551 1 97.88 212 SER B C 1
ATOM 4408 O O . SER B 1 212 ? 8.383 12.047 1.343 1 97.88 212 SER B O 1
ATOM 4410 N N . ILE B 1 213 ? 6.723 11.07 2.418 1 98 213 ILE B N 1
ATOM 4411 C CA . ILE B 1 213 ? 7.641 10.289 3.236 1 98 213 ILE B CA 1
ATOM 4412 C C . ILE B 1 213 ? 8.289 9.203 2.387 1 98 213 ILE B C 1
ATOM 4414 O O . ILE B 1 213 ? 9.297 8.609 2.785 1 98 213 ILE B O 1
ATOM 4418 N N . SER B 1 214 ? 7.688 8.914 1.232 1 98.19 214 SER B N 1
ATOM 4419 C CA . SER B 1 214 ? 8.188 7.867 0.346 1 98.19 214 SER B CA 1
ATOM 4420 C C . SER B 1 214 ? 9.125 8.438 -0.713 1 98.19 214 SER B C 1
ATOM 4422 O O . SER B 1 214 ? 9.68 7.695 -1.523 1 98.19 214 SER B O 1
ATOM 4424 N N . ASP B 1 215 ? 9.297 9.727 -0.712 1 97.56 215 ASP B N 1
ATOM 4425 C CA . ASP B 1 215 ? 10.047 10.406 -1.761 1 97.56 215 ASP B CA 1
ATOM 4426 C C . ASP B 1 215 ? 11.531 10.047 -1.698 1 97.56 215 ASP B C 1
ATOM 4428 O O . ASP B 1 215 ? 12.211 10.367 -0.724 1 97.56 215 ASP B O 1
ATOM 4432 N N . ARG B 1 216 ? 12.008 9.406 -2.738 1 94.88 216 ARG B N 1
ATOM 4433 C CA . ARG B 1 216 ? 13.414 9.031 -2.838 1 94.88 216 ARG B CA 1
ATOM 4434 C C . ARG B 1 216 ? 14.094 9.773 -3.984 1 94.88 216 ARG B C 1
ATOM 4436 O O . ARG B 1 216 ? 15.297 9.617 -4.203 1 94.88 216 ARG B O 1
ATOM 4443 N N . LYS B 1 217 ? 13.344 10.516 -4.598 1 95.88 217 LYS B N 1
ATOM 4444 C CA . LYS B 1 217 ? 13.867 11.227 -5.762 1 95.88 217 LYS B CA 1
ATOM 4445 C C . LYS B 1 217 ? 14.297 12.641 -5.391 1 95.88 217 LYS B C 1
ATOM 4447 O O . LYS B 1 217 ? 15.43 13.047 -5.676 1 95.88 217 LYS B O 1
ATOM 4452 N N . TYR B 1 218 ? 13.461 13.383 -4.719 1 96.31 218 TYR B N 1
ATOM 4453 C CA . TYR B 1 218 ? 13.711 14.797 -4.48 1 96.31 218 TYR B CA 1
ATOM 4454 C C . TYR B 1 218 ? 14.242 15.031 -3.072 1 96.31 218 TYR B C 1
ATOM 4456 O O . TYR B 1 218 ? 15.109 15.875 -2.859 1 96.31 218 TYR B O 1
ATOM 4464 N N . PHE B 1 219 ? 13.719 14.234 -2.133 1 94.94 219 PHE B N 1
ATOM 4465 C CA . PHE B 1 219 ? 14.078 14.43 -0.733 1 94.94 219 PHE B CA 1
ATOM 4466 C C . PHE B 1 219 ? 15.586 14.336 -0.544 1 94.94 219 PHE B C 1
ATOM 4468 O O . PHE B 1 219 ? 16.188 15.211 0.085 1 94.94 219 PHE B O 1
ATOM 4475 N N . PRO B 1 220 ? 16.25 13.367 -1.183 1 92.81 220 PRO B N 1
ATOM 4476 C CA . PRO B 1 220 ? 17.703 13.242 -0.984 1 92.81 220 PRO B CA 1
ATOM 4477 C C . PRO B 1 220 ? 18.469 14.469 -1.475 1 92.81 220 PRO B C 1
ATOM 4479 O O . PRO B 1 220 ? 19.531 14.797 -0.938 1 92.81 220 PRO B O 1
ATOM 4482 N N . GLU B 1 221 ? 17.938 15.211 -2.393 1 93.06 221 GLU B N 1
ATOM 4483 C CA . GLU B 1 221 ? 18.578 16.422 -2.902 1 93.06 221 GLU B CA 1
ATOM 4484 C C . GLU B 1 221 ? 18.656 17.5 -1.826 1 93.06 221 GLU B C 1
ATOM 4486 O O . GLU B 1 221 ? 19.609 18.266 -1.784 1 93.06 221 GLU B O 1
ATOM 4491 N N . PHE B 1 222 ? 17.734 17.484 -0.952 1 93.19 222 PHE B N 1
ATOM 4492 C CA . PHE B 1 222 ? 17.656 18.547 0.041 1 93.19 222 PHE B CA 1
ATOM 4493 C C . PHE B 1 222 ? 18.5 18.219 1.262 1 93.19 222 PHE B C 1
ATOM 4495 O O . PHE B 1 222 ? 18.766 19.094 2.094 1 93.19 222 PHE B O 1
ATOM 4502 N N . LEU B 1 223 ? 18.953 16.969 1.305 1 88.69 223 LEU B N 1
ATOM 4503 C CA . LEU B 1 223 ? 19.875 16.594 2.375 1 88.69 223 LEU B CA 1
ATOM 4504 C C . LEU B 1 223 ? 21.266 17.156 2.125 1 88.69 223 LEU B C 1
ATOM 4506 O O . LEU B 1 223 ? 22.078 17.219 3.043 1 88.69 223 LEU B O 1
ATOM 4510 N N . LYS B 1 224 ? 21.484 17.547 0.907 1 84.31 224 LYS B N 1
ATOM 4511 C CA . LYS B 1 224 ? 22.781 18.109 0.519 1 84.31 224 LYS B CA 1
ATOM 4512 C C . LYS B 1 224 ? 22.906 19.562 0.983 1 84.31 224 LYS B C 1
ATOM 4514 O O . LYS B 1 224 ? 24 20.125 0.981 1 84.31 224 LYS B O 1
ATOM 4519 N N . CYS B 1 225 ? 21.75 20.109 1.301 1 81.88 225 CYS B N 1
ATOM 4520 C CA . CYS B 1 225 ? 21.719 21.516 1.677 1 81.88 225 CYS B CA 1
ATOM 4521 C C . CYS B 1 225 ? 22.578 21.781 2.902 1 81.88 225 CYS B C 1
ATOM 4523 O O . CYS B 1 225 ? 22.453 21.094 3.916 1 81.88 225 CYS B O 1
ATOM 4525 N N . LYS B 1 226 ? 23.578 22.703 2.707 1 76.69 226 LYS B N 1
ATOM 4526 C CA . LYS B 1 226 ? 24.422 23.125 3.814 1 76.69 226 LYS B CA 1
ATOM 4527 C C . LYS B 1 226 ? 24.312 24.641 4.031 1 76.69 226 LYS B C 1
ATOM 4529 O O . LYS B 1 226 ? 23.922 25.375 3.127 1 76.69 226 LYS B O 1
ATOM 4534 N N . GLY B 1 227 ? 24.5 25.062 5.246 1 78.12 227 GLY B N 1
ATOM 4535 C CA . GLY B 1 227 ? 24.531 26.484 5.555 1 78.12 227 GLY B CA 1
ATOM 4536 C C . GLY B 1 227 ? 23.172 27.141 5.504 1 78.12 227 GLY B C 1
ATOM 4537 O O . GLY B 1 227 ? 22.234 26.672 6.148 1 78.12 227 GLY B O 1
ATOM 4538 N N . TYR B 1 228 ? 23 28.156 4.586 1 79.94 228 TYR B N 1
ATOM 4539 C CA . TYR B 1 228 ? 21.828 29.016 4.566 1 79.94 228 TYR B CA 1
ATOM 4540 C C . TYR B 1 228 ? 20.828 28.547 3.514 1 79.94 228 TYR B C 1
ATOM 4542 O O . TYR B 1 228 ? 20.031 29.344 3.016 1 79.94 228 TYR B O 1
ATOM 4550 N N . CYS B 1 229 ? 20.844 27.328 3.199 1 85.5 229 CYS B N 1
ATOM 4551 C CA . CYS B 1 229 ? 19.969 26.844 2.145 1 85.5 229 CYS B CA 1
ATOM 4552 C C . CYS B 1 229 ? 18.547 26.625 2.674 1 85.5 229 CYS B C 1
ATOM 4554 O O . CYS B 1 229 ? 17.594 26.641 1.905 1 85.5 229 CYS B O 1
ATOM 4556 N N . PHE B 1 230 ? 18.234 26.484 3.996 1 87.62 230 PHE B N 1
ATOM 4557 C CA . PHE B 1 230 ? 16.938 26.375 4.668 1 87.62 230 PHE B CA 1
ATOM 4558 C C . PHE B 1 230 ? 16.016 25.422 3.93 1 87.62 230 PHE B C 1
ATOM 4560 O O . PHE B 1 230 ? 14.938 25.797 3.475 1 87.62 230 PHE B O 1
ATOM 4567 N N . PRO B 1 231 ? 16.391 24.125 3.822 1 91.25 231 PRO B N 1
ATOM 4568 C CA . PRO B 1 231 ? 15.609 23.156 3.059 1 91.25 231 PRO B CA 1
ATOM 4569 C C . PRO B 1 231 ? 14.18 23 3.574 1 91.25 231 PRO B C 1
ATOM 4571 O O . PRO B 1 231 ? 13.281 22.609 2.822 1 91.25 231 PRO B O 1
ATOM 4574 N N . ASP B 1 232 ? 13.891 23.344 4.832 1 90.38 232 ASP B N 1
ATOM 4575 C CA . ASP B 1 232 ? 12.555 23.219 5.418 1 90.38 232 ASP B CA 1
ATOM 4576 C C . ASP B 1 232 ? 11.57 24.172 4.746 1 90.38 232 ASP B C 1
ATOM 4578 O O . ASP B 1 232 ? 10.359 23.938 4.77 1 90.38 232 ASP B O 1
ATOM 4582 N N . GLU B 1 233 ? 12.094 25.156 4.062 1 93 233 GLU B N 1
ATOM 4583 C CA . GLU B 1 233 ? 11.227 26.125 3.391 1 93 233 GLU B CA 1
ATOM 4584 C C . GLU B 1 233 ? 11.07 25.781 1.911 1 93 233 GLU B C 1
ATOM 4586 O O . GLU B 1 233 ? 10.305 26.422 1.198 1 93 233 GLU B O 1
ATOM 4591 N N . HIS B 1 234 ? 11.82 24.828 1.498 1 95.62 234 HIS B N 1
ATOM 4592 C CA . HIS B 1 234 ? 11.875 24.656 0.051 1 95.62 234 HIS B CA 1
ATOM 4593 C C . HIS B 1 234 ? 11.477 23.234 -0.346 1 95.62 234 HIS B C 1
ATOM 4595 O O . HIS B 1 234 ? 10.953 23.016 -1.442 1 95.62 234 HIS B O 1
ATOM 4601 N N . TYR B 1 235 ? 11.703 22.234 0.469 1 96.19 235 TYR B N 1
ATOM 4602 C CA . TYR B 1 235 ? 11.461 20.859 0.059 1 96.19 235 TYR B CA 1
ATOM 4603 C C . TYR B 1 235 ? 9.977 20.625 -0.235 1 96.19 235 TYR B C 1
ATOM 4605 O O . TYR B 1 235 ? 9.602 20.359 -1.376 1 96.19 235 TYR B O 1
ATOM 4613 N N . LEU B 1 236 ? 9.117 20.844 0.794 1 97.62 236 LEU B N 1
ATOM 4614 C CA . LEU B 1 236 ? 7.715 20.484 0.632 1 97.62 236 LEU B CA 1
ATOM 4615 C C . LEU B 1 236 ? 7.043 21.359 -0.424 1 97.62 236 LEU B C 1
ATOM 4617 O O . LEU B 1 236 ? 6.316 20.844 -1.283 1 97.62 236 LEU B O 1
ATOM 4621 N N . PRO B 1 237 ? 7.348 22.641 -0.439 1 98 237 PRO B N 1
ATOM 4622 C CA . PRO B 1 237 ? 6.762 23.453 -1.504 1 98 237 PRO B CA 1
ATOM 4623 C C . PRO B 1 237 ? 7.184 23 -2.898 1 98 237 PRO B C 1
ATOM 4625 O O . PRO B 1 237 ? 6.348 22.922 -3.803 1 98 237 PRO B O 1
ATOM 4628 N N . THR B 1 238 ? 8.453 22.703 -3.049 1 98.06 238 THR B N 1
ATOM 4629 C CA . THR B 1 238 ? 8.945 22.25 -4.344 1 98.06 238 THR B CA 1
ATOM 4630 C C . THR B 1 238 ? 8.336 20.906 -4.711 1 98.06 238 THR B C 1
ATOM 4632 O O . THR B 1 238 ? 7.863 20.719 -5.836 1 98.06 238 THR B O 1
ATOM 4635 N N . PHE B 1 239 ? 8.281 20.031 -3.75 1 98.19 239 PHE B N 1
ATOM 4636 C CA . PHE B 1 239 ? 7.734 18.703 -3.951 1 98.19 239 PHE B CA 1
ATOM 4637 C C . PHE B 1 239 ? 6.27 18.766 -4.371 1 98.19 239 PHE B C 1
ATOM 4639 O O . PHE B 1 239 ? 5.867 18.125 -5.348 1 98.19 239 PHE B O 1
ATOM 4646 N N . VAL B 1 240 ? 5.488 19.531 -3.689 1 98.5 240 VAL B N 1
ATOM 4647 C CA . VAL B 1 240 ? 4.059 19.672 -3.955 1 98.5 240 VAL B CA 1
ATOM 4648 C C . VAL B 1 240 ? 3.846 20.344 -5.305 1 98.5 240 VAL B C 1
ATOM 4650 O O . VAL B 1 240 ? 2.943 19.984 -6.059 1 98.5 240 VAL B O 1
ATOM 4653 N N . HIS B 1 241 ? 4.672 21.312 -5.613 1 98.44 241 HIS B N 1
ATOM 4654 C CA . HIS B 1 241 ? 4.602 21.969 -6.914 1 98.44 241 HIS B CA 1
ATOM 4655 C C . HIS B 1 241 ? 4.82 20.969 -8.047 1 98.44 241 HIS B C 1
ATOM 4657 O O . HIS B 1 241 ? 4.105 21 -9.055 1 98.44 241 HIS B O 1
ATOM 4663 N N . LEU B 1 242 ? 5.727 20.109 -7.855 1 98.19 242 LEU B N 1
ATOM 4664 C CA . LEU B 1 242 ? 6.121 19.172 -8.898 1 98.19 242 LEU B CA 1
ATOM 4665 C C . LEU B 1 242 ? 5.094 18.047 -9.031 1 98.19 242 LEU B C 1
ATOM 4667 O O . LEU B 1 242 ? 4.801 17.609 -10.141 1 98.19 242 LEU B O 1
ATOM 4671 N N . LYS B 1 243 ? 4.457 17.656 -7.922 1 97.81 243 LYS B N 1
ATOM 4672 C CA . LYS B 1 243 ? 3.707 16.406 -7.957 1 97.81 243 LYS B CA 1
ATOM 4673 C C . LYS B 1 243 ? 2.219 16.656 -7.734 1 97.81 243 LYS B C 1
ATOM 4675 O O . LYS B 1 243 ? 1.382 15.852 -8.156 1 97.81 243 LYS B O 1
ATOM 4680 N N . PHE B 1 244 ? 1.87 17.719 -7.066 1 97.94 244 PHE B N 1
ATOM 4681 C CA . PHE B 1 244 ? 0.493 17.875 -6.613 1 97.94 244 PHE B CA 1
ATOM 4682 C C . PHE B 1 244 ? -0.007 19.281 -6.852 1 97.94 244 PHE B C 1
ATOM 4684 O O . PHE B 1 244 ? -0.834 19.797 -6.094 1 97.94 244 PHE B O 1
ATOM 4691 N N . ALA B 1 245 ? 0.479 19.938 -7.859 1 97.44 245 ALA B N 1
ATOM 4692 C CA . ALA B 1 245 ? 0.169 21.344 -8.102 1 97.44 245 ALA B CA 1
ATOM 4693 C C . ALA B 1 245 ? -1.337 21.562 -8.227 1 97.44 245 ALA B C 1
ATOM 4695 O O . ALA B 1 245 ? -1.885 22.484 -7.633 1 97.44 245 ALA B O 1
ATOM 4696 N N . ALA B 1 246 ? -2.053 20.625 -8.875 1 96.19 246 ALA B N 1
ATOM 4697 C CA . ALA B 1 246 ? -3.475 20.797 -9.164 1 96.19 246 ALA B CA 1
ATOM 4698 C C . ALA B 1 246 ? -4.316 20.641 -7.898 1 96.19 246 ALA B C 1
ATOM 4700 O O . ALA B 1 246 ? -5.426 21.172 -7.812 1 96.19 246 ALA B O 1
ATOM 4701 N N . ARG B 1 247 ? -3.773 20 -6.898 1 96.12 247 ARG B N 1
ATOM 4702 C CA . ARG B 1 247 ? -4.539 19.688 -5.695 1 96.12 247 ARG B CA 1
ATOM 4703 C C . ARG B 1 247 ? -4.125 20.578 -4.535 1 96.12 247 ARG B C 1
ATOM 4705 O O . ARG B 1 247 ? -4.664 20.469 -3.432 1 96.12 247 ARG B O 1
ATOM 4712 N N . ASN B 1 248 ? -3.213 21.438 -4.773 1 98.25 248 ASN B N 1
ATOM 4713 C CA . ASN B 1 248 ? -2.723 22.297 -3.709 1 98.25 248 ASN B CA 1
ATOM 4714 C C . ASN B 1 248 ? -3.363 23.688 -3.775 1 98.25 248 ASN B C 1
ATOM 4716 O O . ASN B 1 248 ? -3.516 24.25 -4.859 1 98.25 248 ASN B O 1
ATOM 4720 N N . ALA B 1 249 ? -3.686 24.234 -2.639 1 97.88 249 ALA B N 1
ATOM 4721 C CA . ALA B 1 249 ? -4.324 25.547 -2.541 1 97.88 249 ALA B CA 1
ATOM 4722 C C . ALA B 1 249 ? -3.295 26.672 -2.629 1 97.88 249 ALA B C 1
ATOM 4724 O O . ALA B 1 249 ? -3.652 27.844 -2.795 1 97.88 249 ALA B O 1
ATOM 4725 N N . ASN B 1 250 ? -1.99 26.344 -2.504 1 97.38 250 ASN B N 1
ATOM 4726 C CA . ASN B 1 250 ? -0.874 27.281 -2.541 1 97.38 250 ASN B CA 1
ATOM 4727 C C . ASN B 1 250 ? -0.953 28.297 -1.404 1 97.38 250 ASN B C 1
ATOM 4729 O O . ASN B 1 250 ? -0.624 29.469 -1.588 1 97.38 250 ASN B O 1
ATOM 4733 N N . ARG B 1 251 ? -1.472 27.875 -0.305 1 96.75 251 ARG B N 1
ATOM 4734 C CA . ARG B 1 251 ? -1.511 28.672 0.924 1 96.75 251 ARG B CA 1
ATOM 4735 C C . ARG B 1 251 ? -1.48 27.766 2.152 1 96.75 251 ARG B C 1
ATOM 4737 O O . ARG B 1 251 ? -1.759 26.562 2.057 1 96.75 251 ARG B O 1
ATOM 4744 N N . THR B 1 252 ? -1.119 28.359 3.26 1 97.06 252 THR B N 1
ATOM 4745 C CA . THR B 1 252 ? -1.161 27.688 4.547 1 97.06 252 THR B CA 1
ATOM 4746 C C . THR B 1 252 ? -2.418 28.078 5.324 1 97.06 252 THR B C 1
ATOM 4748 O O . THR B 1 252 ? -3.059 29.078 5.016 1 97.06 252 THR B O 1
ATOM 4751 N N . LEU B 1 253 ? -2.775 27.266 6.285 1 98.12 253 LEU B N 1
ATOM 4752 C CA . LEU B 1 253 ? -3.91 27.547 7.16 1 98.12 253 LEU B CA 1
ATOM 4753 C C . LEU B 1 253 ? -3.439 28.141 8.484 1 98.12 253 LEU B C 1
ATOM 4755 O O . LEU B 1 253 ? -4.246 28.344 9.398 1 98.12 253 LEU B O 1
ATOM 4759 N N . THR B 1 254 ? -2.146 28.359 8.617 1 98.31 254 THR B N 1
ATOM 4760 C CA . THR B 1 254 ? -1.565 28.906 9.836 1 98.31 254 THR B CA 1
ATOM 4761 C C . THR B 1 254 ? -1.092 30.344 9.609 1 98.31 254 THR B C 1
ATOM 4763 O O . THR B 1 254 ? -0.16 30.578 8.836 1 98.31 254 THR B O 1
ATOM 4766 N N . TRP B 1 255 ? -1.693 31.234 10.305 1 97.12 255 TRP B N 1
ATOM 4767 C CA . TRP B 1 255 ? -1.294 32.625 10.219 1 97.12 255 TRP B CA 1
ATOM 4768 C C . TRP B 1 255 ? 0.036 32.875 10.93 1 97.12 255 TRP B C 1
ATOM 4770 O O . TRP B 1 255 ? 0.234 32.406 12.055 1 97.12 255 TRP B O 1
ATOM 4780 N N . VAL B 1 256 ? 0.866 33.531 10.258 1 95.31 256 VAL B N 1
ATOM 4781 C CA . VAL B 1 256 ? 2.123 34.031 10.812 1 95.31 256 VAL B CA 1
ATOM 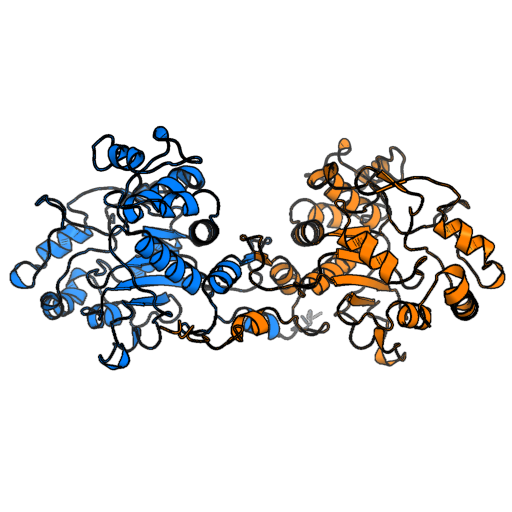4782 C C . VAL B 1 256 ? 2.297 35.5 10.477 1 95.31 256 VAL B C 1
ATOM 4784 O O . VAL B 1 256 ? 2.174 35.906 9.312 1 95.31 256 VAL B O 1
ATOM 4787 N N . ASP B 1 257 ? 2.58 36.312 11.477 1 93.88 257 ASP B N 1
ATOM 4788 C CA . ASP B 1 257 ? 2.717 37.75 11.273 1 93.88 257 ASP B CA 1
ATOM 4789 C C . ASP B 1 257 ? 4.16 38.125 10.945 1 93.88 257 ASP B C 1
ATOM 4791 O O . ASP B 1 257 ? 5.016 38.188 11.828 1 93.88 257 ASP B O 1
ATOM 4795 N N . TRP B 1 258 ? 4.379 38.5 9.727 1 89.5 258 TRP B N 1
ATOM 4796 C CA . TRP B 1 258 ? 5.711 38.875 9.273 1 89.5 258 TRP B CA 1
ATOM 4797 C C . TRP B 1 258 ? 5.777 40.375 9.016 1 89.5 258 TRP B C 1
ATOM 4799 O O . TRP B 1 258 ? 6.734 40.875 8.406 1 89.5 258 TRP B O 1
ATOM 4809 N N . SER B 1 259 ? 4.82 41.062 9.43 1 88.31 259 SER B N 1
ATOM 4810 C CA . SER B 1 259 ? 4.664 42.5 9.078 1 88.31 259 SER B CA 1
ATOM 4811 C C . SER B 1 259 ? 5.82 43.312 9.617 1 88.31 259 SER B C 1
ATOM 4813 O O . SER B 1 259 ? 6.148 44.375 9.055 1 88.31 259 SER B O 1
ATOM 4815 N N . LYS B 1 260 ? 6.465 42.906 10.641 1 88.12 260 LYS B N 1
ATOM 4816 C CA . LYS B 1 260 ? 7.539 43.656 11.25 1 88.12 260 LYS B CA 1
ATOM 4817 C C . LYS B 1 260 ? 8.867 43.406 10.555 1 88.12 260 LYS B C 1
ATOM 4819 O O . LYS B 1 260 ? 9.875 44.062 10.859 1 88.12 260 LYS B O 1
ATOM 4824 N N . GLY B 1 261 ? 8.898 42.531 9.68 1 79.69 261 GLY B N 1
ATOM 4825 C CA . GLY B 1 261 ? 10.125 42.219 8.969 1 79.69 261 GLY B CA 1
ATOM 4826 C C . GLY B 1 261 ? 11.117 41.438 9.812 1 79.69 261 GLY B C 1
ATOM 4827 O O . GLY B 1 261 ? 10.812 41.062 10.945 1 79.69 261 GLY B O 1
ATOM 4828 N N . GLY B 1 262 ? 12.281 41.031 9.266 1 79.06 262 GLY B N 1
ATOM 4829 C CA . GLY B 1 262 ? 13.312 40.312 9.992 1 79.06 262 GLY B CA 1
ATOM 4830 C C . GLY B 1 262 ? 13.203 38.812 9.852 1 79.06 262 GLY B C 1
ATOM 4831 O O . GLY B 1 262 ? 12.344 38.312 9.117 1 79.06 262 GLY B O 1
ATOM 4832 N N . PRO B 1 263 ? 14.07 38.188 10.539 1 79.31 263 PRO B N 1
ATOM 4833 C CA . PRO B 1 263 ? 14.164 36.75 10.367 1 79.31 263 PRO B CA 1
ATOM 4834 C C . PRO B 1 263 ? 13.203 35.969 11.273 1 79.31 263 PRO B C 1
ATOM 4836 O O . PRO B 1 263 ? 13.086 34.75 11.172 1 79.31 263 PRO B O 1
ATOM 4839 N N . HIS B 1 264 ? 12.422 36.75 12.164 1 86.31 264 HIS B N 1
ATOM 4840 C CA . HIS B 1 264 ? 11.5 36.125 13.086 1 86.31 264 HIS B CA 1
ATOM 4841 C C . HIS B 1 264 ? 10.117 36.75 13.008 1 86.31 264 HIS B C 1
ATOM 4843 O O . HIS B 1 264 ? 9.992 37.969 12.93 1 86.31 264 HIS B O 1
ATOM 4849 N N . PRO B 1 265 ? 9.125 35.906 13.062 1 91.38 265 PRO B N 1
ATOM 4850 C CA . PRO B 1 265 ? 7.77 36.469 13.047 1 91.38 265 PRO B CA 1
ATOM 4851 C C . PRO B 1 265 ? 7.402 37.156 14.367 1 91.38 265 PRO B C 1
ATOM 4853 O O . PRO B 1 265 ? 8.078 36.969 15.375 1 91.38 265 PRO B O 1
ATOM 4856 N N . THR B 1 266 ? 6.418 37.969 14.266 1 93.44 266 THR B N 1
ATOM 4857 C CA . THR B 1 266 ? 5.926 38.688 15.438 1 93.44 266 THR B CA 1
ATOM 4858 C C . THR B 1 266 ? 5.473 37.688 16.516 1 93.44 266 THR B C 1
ATOM 4860 O O . THR B 1 266 ? 4.793 36.719 16.234 1 93.44 266 THR B O 1
ATOM 4863 N N . GLU B 1 267 ? 5.914 37.938 17.75 1 95.56 267 GLU B N 1
ATOM 4864 C CA . GLU B 1 267 ? 5.461 37.188 18.922 1 95.56 267 GLU B CA 1
ATOM 4865 C C . GLU B 1 267 ? 4.285 37.875 19.594 1 95.56 267 GLU B C 1
ATOM 4867 O O . GLU B 1 267 ? 4.332 39.094 19.844 1 95.56 267 GLU B O 1
ATOM 4872 N N . TYR B 1 268 ? 3.254 37.156 19.844 1 96.12 268 TYR B N 1
ATOM 4873 C CA . TYR B 1 268 ? 2.123 37.688 20.609 1 96.12 268 TYR B CA 1
ATOM 4874 C C . TYR B 1 268 ? 2.289 37.406 22.094 1 96.12 268 TYR B C 1
ATOM 4876 O O . TYR B 1 268 ? 2.498 36.25 22.484 1 96.12 268 TYR B O 1
ATOM 4884 N N . ARG B 1 269 ? 2.197 38.5 22.844 1 96.44 269 ARG B N 1
ATOM 4885 C CA . ARG B 1 269 ? 2.318 38.406 24.297 1 96.44 269 ARG B CA 1
ATOM 4886 C C . ARG B 1 269 ? 1.037 38.875 24.984 1 96.44 269 ARG B C 1
ATOM 4888 O O . ARG B 1 269 ? 0.162 39.438 24.344 1 96.44 269 ARG B O 1
ATOM 4895 N N . SER B 1 270 ? 1.04 38.562 26.219 1 95.5 270 SER B N 1
ATOM 4896 C CA . SER B 1 270 ? -0.185 38.781 26.984 1 95.5 270 SER B CA 1
ATOM 4897 C C . SER B 1 270 ? -0.677 40.219 26.828 1 95.5 270 SER B C 1
ATOM 4899 O O . SER B 1 270 ? -1.858 40.438 26.562 1 95.5 270 SER B O 1
ATOM 4901 N N . PRO B 1 271 ? 0.177 41.219 26.891 1 93.75 271 PRO B N 1
ATOM 4902 C CA . PRO B 1 271 ? -0.315 42.594 26.797 1 93.75 271 PRO B CA 1
ATOM 4903 C C . PRO B 1 271 ? -0.872 42.938 25.406 1 93.75 271 PRO B C 1
ATOM 4905 O O . PRO B 1 271 ? -1.728 43.812 25.281 1 93.75 271 PRO B O 1
ATOM 4908 N N . ASN B 1 272 ? -0.433 42.188 24.438 1 91 272 ASN B N 1
ATOM 4909 C CA . ASN B 1 272 ? -0.828 42.5 23.062 1 91 272 ASN B CA 1
ATOM 4910 C C . ASN B 1 272 ? -1.978 41.594 22.609 1 91 272 ASN B C 1
ATOM 4912 O O . ASN B 1 272 ? -2.5 41.781 21.5 1 91 272 ASN B O 1
ATOM 4916 N N . LEU B 1 273 ? -2.322 40.719 23.422 1 94.5 273 LEU B N 1
ATOM 4917 C CA . LEU B 1 273 ? -3.406 39.812 23.094 1 94.5 273 LEU B CA 1
ATOM 4918 C C . LEU B 1 273 ? -4.758 40.406 23.469 1 94.5 273 LEU B C 1
ATOM 4920 O O . LEU B 1 273 ? -5.02 40.656 24.641 1 94.5 273 LEU B O 1
ATOM 4924 N N . THR B 1 274 ? -5.562 40.656 22.469 1 93.94 274 THR B N 1
ATOM 4925 C CA . THR B 1 274 ? -6.891 41.219 22.672 1 93.94 274 THR B CA 1
ATOM 4926 C C . THR B 1 274 ? -7.941 40.438 21.891 1 93.94 274 THR B C 1
ATOM 4928 O O . THR B 1 274 ? -7.609 39.688 20.984 1 93.94 274 THR B O 1
ATOM 4931 N N . ALA B 1 275 ? -9.188 40.656 22.281 1 94.38 275 ALA B N 1
ATOM 4932 C CA . ALA B 1 275 ? -10.297 40.062 21.547 1 94.38 275 ALA B CA 1
ATOM 4933 C C . ALA B 1 275 ? -10.32 40.531 20.109 1 94.38 275 ALA B C 1
ATOM 4935 O O . ALA B 1 275 ? -10.602 39.75 19.188 1 94.38 275 ALA B O 1
ATOM 4936 N N . ALA B 1 276 ? -10 41.781 19.938 1 94.44 276 ALA B N 1
ATOM 4937 C CA . ALA B 1 276 ? -9.984 42.375 18.594 1 94.44 276 ALA B CA 1
ATOM 4938 C C . ALA B 1 276 ? -8.93 41.688 17.719 1 94.44 276 ALA B C 1
ATOM 4940 O O . ALA B 1 276 ? -9.172 41.438 16.547 1 94.44 276 ALA B O 1
ATOM 4941 N N . LEU B 1 277 ? -7.793 41.469 18.297 1 95.06 277 LEU B N 1
ATOM 4942 C CA . LEU B 1 277 ? -6.727 40.781 17.578 1 95.06 277 LEU B CA 1
ATOM 4943 C C . LEU B 1 277 ? -7.172 39.406 17.125 1 95.06 277 LEU B C 1
ATOM 4945 O O . LEU B 1 277 ? -7.035 39.062 15.945 1 95.06 277 LEU B O 1
ATOM 4949 N N . LEU B 1 278 ? -7.727 38.625 18.016 1 95.56 278 LEU B N 1
ATOM 4950 C CA . LEU B 1 278 ? -8.172 37.25 17.688 1 95.56 278 LEU B CA 1
ATOM 4951 C C . LEU B 1 278 ? -9.25 37.281 16.625 1 95.56 278 LEU B C 1
ATOM 4953 O O . LEU B 1 278 ? -9.258 36.438 15.719 1 95.56 278 LEU B O 1
ATOM 4957 N N . SER B 1 279 ? -10.125 38.281 16.688 1 94.81 279 SER B N 1
ATOM 4958 C CA . SER B 1 279 ? -11.172 38.406 15.688 1 94.81 279 SER B CA 1
ATOM 4959 C C . SER B 1 279 ? -10.57 38.719 14.312 1 94.81 279 SER B C 1
ATOM 4961 O O . SER B 1 279 ? -11.031 38.188 13.297 1 94.81 279 SER B O 1
ATOM 4963 N N . SER B 1 280 ? -9.586 39.562 14.305 1 95.06 280 SER B N 1
ATOM 4964 C CA . SER B 1 280 ? -8.914 39.906 13.062 1 95.06 280 SER B CA 1
ATOM 4965 C C . SER B 1 280 ? -8.203 38.688 12.461 1 95.06 280 SER B C 1
ATOM 4967 O O . SER B 1 280 ? -8.219 38.5 11.242 1 95.06 280 SER B O 1
ATOM 4969 N N . LEU B 1 281 ? -7.625 37.906 13.312 1 95.31 281 LEU B N 1
ATOM 4970 C CA . LEU B 1 281 ? -6.945 36.688 12.844 1 95.31 281 LEU B CA 1
ATOM 4971 C C . LEU B 1 281 ? -7.945 35.688 12.273 1 95.31 281 LEU B C 1
ATOM 4973 O O . LEU B 1 281 ? -7.695 35.094 11.219 1 95.31 281 LEU B O 1
ATOM 4977 N N . ARG B 1 282 ? -9.078 35.531 12.852 1 94.81 282 ARG B N 1
ATOM 4978 C CA . ARG B 1 282 ? -10.117 34.625 12.414 1 94.81 282 ARG B CA 1
ATOM 4979 C C . ARG B 1 282 ? -10.648 35 11.039 1 94.81 282 ARG B C 1
ATOM 4981 O O . ARG B 1 282 ? -10.852 34.125 10.188 1 94.81 282 ARG B O 1
ATOM 4988 N N . SER B 1 283 ? -10.773 36.312 10.789 1 92.88 283 SER B N 1
ATOM 4989 C CA . SER B 1 283 ? -11.297 36.781 9.508 1 92.88 283 SER B CA 1
ATOM 4990 C C . SER B 1 283 ? -10.188 36.938 8.469 1 92.88 283 SER B C 1
ATOM 4992 O O . SER B 1 283 ? -10.453 37.25 7.312 1 92.88 283 SER B O 1
ATOM 4994 N N . GLY B 1 284 ? -8.969 36.75 8.961 1 92.56 284 GLY B N 1
ATOM 4995 C CA . GLY B 1 284 ? -7.836 36.969 8.07 1 92.56 284 GLY B CA 1
ATOM 4996 C C . GLY B 1 284 ? -7.66 38.438 7.691 1 92.56 284 GLY B C 1
ATOM 4997 O O . GLY B 1 284 ? -7.305 38.75 6.555 1 92.56 284 GLY B O 1
ATOM 4998 N N . TYR B 1 285 ? -8.039 39.281 8.609 1 93.25 285 TYR B N 1
ATOM 4999 C CA . TYR B 1 285 ? -7.996 40.719 8.391 1 93.25 285 TYR B CA 1
ATOM 5000 C C . TYR B 1 285 ? -8.812 41.125 7.164 1 93.25 285 TYR B C 1
ATOM 5002 O O . TYR B 1 285 ? -8.391 41.969 6.363 1 93.25 285 TYR B O 1
ATOM 5010 N N . GLY B 1 286 ? -9.828 40.406 6.918 1 91.81 286 GLY B N 1
ATOM 5011 C CA . GLY B 1 286 ? -10.766 40.75 5.859 1 91.81 286 GLY B CA 1
ATOM 5012 C C . GLY B 1 286 ? -10.43 40.094 4.535 1 91.81 286 GLY B C 1
ATOM 5013 O O . GLY B 1 286 ? -11.133 40.281 3.541 1 91.81 286 GLY B O 1
ATOM 5014 N N . ARG B 1 287 ? -9.469 39.312 4.559 1 92.69 287 ARG B N 1
ATOM 5015 C CA . ARG B 1 287 ? -9.031 38.594 3.361 1 92.69 287 ARG B CA 1
ATOM 5016 C C . ARG B 1 287 ? -10.047 37.531 2.963 1 92.69 287 ARG B C 1
ATOM 5018 O O . ARG B 1 287 ? -10.672 36.906 3.824 1 92.69 287 ARG B O 1
ATOM 5025 N N . LYS B 1 288 ? -10.211 37.406 1.658 1 96.44 288 LYS B N 1
ATOM 5026 C CA . LYS B 1 288 ? -10.977 36.281 1.132 1 96.44 288 LYS B CA 1
ATOM 5027 C C . LYS B 1 288 ? -10.062 35.25 0.502 1 96.44 288 LYS B C 1
ATOM 5029 O O . LYS B 1 288 ? -9.016 35.562 -0.059 1 96.44 288 LYS B O 1
ATOM 5034 N N . CYS B 1 289 ? -10.469 33.969 0.679 1 96.69 289 CYS B N 1
ATOM 5035 C CA . CYS B 1 289 ? -9.719 32.875 0.082 1 96.69 289 CYS B CA 1
ATOM 5036 C C . CYS B 1 289 ? -10.648 31.828 -0.498 1 96.69 289 CYS B C 1
ATOM 5038 O O . CYS B 1 289 ? -11.867 31.953 -0.415 1 96.69 289 CYS B O 1
ATOM 5040 N N . GLU B 1 290 ? -10.047 30.938 -1.256 1 96.75 290 GLU B N 1
ATOM 5041 C CA . GLU B 1 290 ? -10.844 29.922 -1.929 1 96.75 290 GLU B CA 1
ATOM 5042 C C . GLU B 1 290 ? -10.906 28.641 -1.105 1 96.75 290 GLU B C 1
ATOM 5044 O O . GLU B 1 290 ? -9.891 28.203 -0.55 1 96.75 290 GLU B O 1
ATOM 5049 N N . TYR B 1 291 ? -12.094 28.062 -0.966 1 97.19 291 TYR B N 1
ATOM 5050 C CA . TYR B 1 291 ? -12.336 26.75 -0.353 1 97.19 291 TYR B CA 1
ATOM 5051 C C . TYR B 1 291 ? -13.281 25.922 -1.208 1 97.19 291 TYR B C 1
ATOM 5053 O O . TYR B 1 291 ? -14.469 26.219 -1.316 1 97.19 291 TYR B O 1
ATOM 5061 N N . ASN B 1 292 ? -12.719 24.859 -1.779 1 96.75 292 ASN B N 1
ATOM 5062 C CA . ASN B 1 292 ? -13.477 23.938 -2.629 1 96.75 292 ASN B CA 1
ATOM 5063 C C . ASN B 1 292 ? -14.195 24.688 -3.75 1 96.75 292 ASN B C 1
ATOM 5065 O O . ASN B 1 292 ? -15.375 24.453 -3.996 1 96.75 292 ASN B O 1
ATOM 5069 N N . GLY B 1 293 ? -13.547 25.625 -4.273 1 94.94 293 GLY B N 1
ATOM 5070 C CA . GLY B 1 293 ? -14.062 26.328 -5.441 1 94.94 293 GLY B CA 1
ATOM 5071 C C . GLY B 1 293 ? -14.953 27.516 -5.082 1 94.94 293 GLY B C 1
ATOM 5072 O O . GLY B 1 293 ? -15.484 28.188 -5.969 1 94.94 293 GLY B O 1
ATOM 5073 N N . ARG B 1 294 ? -15.062 27.781 -3.818 1 96.88 294 ARG B N 1
ATOM 5074 C CA . ARG B 1 294 ? -15.898 28.891 -3.369 1 96.88 294 ARG B CA 1
ATOM 5075 C C . ARG B 1 294 ? -15.102 29.875 -2.516 1 96.88 294 ARG B C 1
ATOM 5077 O O . ARG B 1 294 ? -14.094 29.5 -1.912 1 96.88 294 ARG B O 1
ATOM 5084 N N . SER B 1 295 ? -15.594 31.078 -2.482 1 96.75 295 SER B N 1
ATOM 5085 C CA . SER B 1 295 ? -14.961 32.094 -1.648 1 96.75 295 SER B CA 1
ATOM 5086 C C . SER B 1 295 ? -15.359 31.938 -0.186 1 96.75 295 SER B C 1
ATOM 5088 O O . SER B 1 295 ? -16.516 31.609 0.117 1 96.75 295 SER B O 1
ATOM 5090 N N . THR B 1 296 ? -14.414 32.156 0.731 1 95.69 296 THR B N 1
ATOM 5091 C CA . THR B 1 296 ? -14.688 32.094 2.162 1 95.69 296 THR B CA 1
ATOM 5092 C C . THR B 1 296 ? -13.852 33.125 2.924 1 95.69 296 THR B C 1
ATOM 5094 O O . THR B 1 296 ? -12.844 33.594 2.412 1 95.69 296 THR B O 1
ATOM 5097 N N . ASP B 1 297 ? -14.289 33.469 4.105 1 94.88 297 ASP B N 1
ATOM 5098 C CA . ASP B 1 297 ? -13.547 34.375 4.98 1 94.88 297 ASP B CA 1
ATOM 5099 C C . ASP B 1 297 ? -12.719 33.594 6 1 94.88 297 ASP B C 1
ATOM 5101 O O . ASP B 1 297 ? -11.961 34.156 6.77 1 94.88 297 ASP B O 1
ATOM 5105 N N . VAL B 1 298 ? -12.883 32.281 6 1 95.81 298 VAL B N 1
ATOM 5106 C CA . VAL B 1 298 ? -12.062 31.422 6.863 1 95.81 298 VAL B CA 1
ATOM 5107 C C . VAL B 1 298 ? -10.789 31.016 6.125 1 95.81 298 VAL B C 1
ATOM 5109 O O . VAL B 1 298 ? -10.742 29.938 5.508 1 95.81 298 VAL B O 1
ATOM 5112 N N . CYS B 1 299 ? -9.812 31.875 6.266 1 97.38 299 CYS B N 1
ATOM 5113 C CA . CYS B 1 299 ? -8.578 31.672 5.512 1 97.38 299 CYS B CA 1
ATOM 5114 C C . CYS B 1 299 ? -7.523 30.984 6.367 1 97.38 299 CYS B C 1
ATOM 5116 O O . CYS B 1 299 ? -6.641 30.312 5.848 1 97.38 299 CYS B O 1
ATOM 5118 N N . PHE B 1 300 ? -7.66 31.172 7.676 1 98.06 300 PHE B N 1
ATOM 5119 C CA . PHE B 1 300 ? -6.707 30.609 8.617 1 98.06 300 PHE B CA 1
ATOM 5120 C C . PHE B 1 300 ? -7.426 29.859 9.734 1 98.06 300 PHE B C 1
ATOM 5122 O O . PHE B 1 300 ? -8.438 30.344 10.258 1 98.06 300 PHE B O 1
ATOM 5129 N N . LEU B 1 301 ? -6.93 28.672 10.023 1 98.31 301 LEU B N 1
ATOM 5130 C CA . LEU B 1 301 ? -7.488 27.875 11.109 1 98.31 301 LEU B CA 1
ATOM 5131 C C . LEU B 1 301 ? -6.621 27.969 12.359 1 98.31 301 LEU B C 1
ATOM 5133 O O . LEU B 1 301 ? -7.086 27.688 13.469 1 98.31 301 LEU B O 1
ATOM 5137 N N . PHE B 1 302 ? -5.375 28.328 12.203 1 98.44 302 PHE B N 1
ATOM 5138 C CA . PHE B 1 302 ? -4.391 28.406 13.273 1 98.44 302 PHE B CA 1
ATOM 5139 C C . PHE B 1 302 ? -3.582 29.688 13.172 1 98.44 302 PHE B C 1
ATOM 5141 O O . PHE B 1 302 ? -3.639 30.391 12.148 1 98.44 302 PHE B O 1
ATOM 5148 N N . ALA B 1 303 ? -2.889 30.031 14.281 1 97.75 303 ALA B N 1
ATOM 5149 C CA . ALA B 1 303 ? -2.02 31.203 14.258 1 97.75 303 ALA B CA 1
ATOM 5150 C C . ALA B 1 303 ? -0.799 31 15.148 1 97.75 303 ALA B C 1
ATOM 5152 O O . ALA B 1 303 ? -0.857 30.25 16.125 1 97.75 303 ALA B O 1
ATOM 5153 N N . ARG B 1 304 ? 0.132 31.516 14.766 1 95.81 304 ARG B N 1
ATOM 5154 C CA . ARG B 1 304 ? 1.372 31.578 15.531 1 95.81 304 ARG B CA 1
ATOM 5155 C C . ARG B 1 304 ? 1.999 32.969 15.438 1 95.81 304 ARG B C 1
ATOM 5157 O O . ARG B 1 304 ? 1.682 33.75 14.523 1 95.81 304 ARG B O 1
ATOM 5164 N N . LYS B 1 305 ? 2.854 33.562 16.406 1 95.38 305 LYS B N 1
ATOM 5165 C CA . LYS B 1 305 ? 3.537 32.875 17.516 1 95.38 305 LYS B CA 1
ATOM 5166 C C . LYS B 1 305 ? 3.039 33.406 18.859 1 95.38 305 LYS B C 1
ATOM 5168 O O . LYS B 1 305 ? 3.326 34.531 19.25 1 95.38 305 LYS B O 1
ATOM 5173 N N . PHE B 1 306 ? 2.338 32.531 19.578 1 96.81 306 PHE B N 1
ATOM 5174 C CA . PHE B 1 306 ? 1.801 32.938 20.875 1 96.81 306 PHE B CA 1
ATOM 5175 C C . PHE B 1 306 ? 2.686 32.438 22 1 96.81 306 PHE B C 1
ATOM 5177 O O . PHE B 1 306 ? 2.953 31.234 22.109 1 96.81 306 PHE B O 1
ATOM 5184 N N . MET B 1 307 ? 3.072 33.375 22.844 1 96.06 307 MET B N 1
ATOM 5185 C CA . MET B 1 307 ? 4.02 33.062 23.906 1 96.06 307 MET B CA 1
ATOM 5186 C C . MET B 1 307 ? 3.299 32.469 25.109 1 96.06 307 MET B C 1
ATOM 5188 O O . MET B 1 307 ? 2.088 32.656 25.266 1 96.06 307 MET B O 1
ATOM 5192 N N . PRO B 1 308 ? 4.059 31.797 25.984 1 93.69 308 PRO B N 1
ATOM 5193 C CA . PRO B 1 308 ? 3.453 31.094 27.125 1 93.69 308 PRO B CA 1
ATOM 5194 C C . PRO B 1 308 ? 2.619 32 28.016 1 93.69 308 PRO B C 1
ATOM 5196 O O . PRO B 1 308 ? 1.616 31.578 28.578 1 93.69 308 PRO B O 1
ATOM 5199 N N . ASP B 1 309 ? 2.969 33.25 28.094 1 96.38 309 ASP B N 1
ATOM 5200 C CA . ASP B 1 309 ? 2.285 34.156 29 1 96.38 309 ASP B CA 1
ATOM 5201 C C . ASP B 1 309 ? 0.908 34.531 28.469 1 96.38 309 ASP B C 1
ATOM 5203 O O . ASP B 1 309 ? 0.12 35.188 29.156 1 96.38 309 ASP B O 1
ATOM 5207 N N . THR B 1 310 ? 0.599 34.031 27.266 1 96.62 310 THR B N 1
ATOM 5208 C CA . THR B 1 310 ? -0.696 34.375 26.672 1 96.62 310 THR B CA 1
ATOM 5209 C C . THR B 1 310 ? -1.752 33.344 27.109 1 96.62 310 THR B C 1
ATOM 5211 O O . THR B 1 310 ? -2.947 33.562 26.906 1 96.62 310 THR B O 1
ATOM 5214 N N . LEU B 1 311 ? -1.385 32.281 27.766 1 95.31 311 LEU B N 1
ATOM 5215 C CA . LEU B 1 311 ? -2.25 31.141 28.016 1 95.31 311 LEU B CA 1
ATOM 5216 C C . LEU B 1 311 ? -3.502 31.562 28.781 1 95.31 311 LEU B C 1
ATOM 5218 O O . LEU B 1 311 ? -4.621 31.25 28.359 1 95.31 311 LEU B O 1
ATOM 5222 N N . ASP B 1 312 ? -3.338 32.312 29.859 1 94.75 312 ASP B N 1
ATOM 5223 C CA . ASP B 1 312 ? -4.465 32.656 30.719 1 94.75 312 ASP B CA 1
ATOM 5224 C C . ASP B 1 312 ? -5.496 33.5 29.953 1 94.75 312 ASP B C 1
ATOM 5226 O O . ASP B 1 312 ? -6.695 33.219 30.031 1 94.75 312 ASP B O 1
ATOM 5230 N N . LYS B 1 313 ? -4.988 34.406 29.234 1 94.81 313 LYS B N 1
ATOM 5231 C CA . LYS B 1 313 ? -5.887 35.25 28.469 1 94.81 313 LYS B CA 1
ATOM 5232 C C . LYS B 1 313 ? -6.562 34.469 27.344 1 94.81 313 LYS B C 1
ATOM 5234 O O . LYS B 1 313 ? -7.746 34.656 27.062 1 94.81 313 LYS B O 1
ATOM 5239 N N . LEU B 1 314 ? -5.82 33.594 26.688 1 95.88 314 LEU B N 1
ATOM 5240 C CA . LEU B 1 314 ? -6.379 32.75 25.625 1 95.88 314 LEU B CA 1
ATOM 5241 C C . LEU B 1 314 ? -7.512 31.891 26.156 1 95.88 314 LEU B C 1
ATOM 5243 O O . LEU B 1 314 ? -8.555 31.75 25.516 1 95.88 314 LEU B O 1
ATOM 5247 N N . LEU B 1 315 ? -7.363 31.344 27.375 1 94.19 315 LEU B N 1
ATOM 5248 C CA . LEU B 1 315 ? -8.375 30.484 27.984 1 94.19 315 LEU B CA 1
ATOM 5249 C C . LEU B 1 315 ? -9.648 31.266 28.281 1 94.19 315 LEU B C 1
ATOM 5251 O O . LEU B 1 315 ? -10.75 30.75 28.125 1 94.19 315 LEU B O 1
ATOM 5255 N N . ARG B 1 316 ? -9.438 32.5 28.609 1 91.56 316 ARG B N 1
ATOM 5256 C CA . ARG B 1 316 ? -10.586 33.344 28.922 1 91.56 316 ARG B CA 1
ATOM 5257 C C . ARG B 1 316 ? -11.352 33.719 27.656 1 91.56 316 ARG B C 1
ATOM 5259 O O . ARG B 1 316 ? -12.578 33.781 27.672 1 91.56 316 ARG B O 1
ATOM 5266 N N . LEU B 1 317 ? -10.57 33.906 26.609 1 91.12 317 LEU B N 1
ATOM 5267 C CA . LEU B 1 317 ? -11.172 34.406 25.375 1 91.12 317 LEU B CA 1
ATOM 5268 C C . LEU B 1 317 ? -11.641 33.219 24.516 1 91.12 317 LEU B C 1
ATOM 5270 O O . LEU B 1 317 ? -12.391 33.438 23.562 1 91.12 317 LEU B O 1
ATOM 5274 N N . ALA B 1 318 ? -11.258 32.031 24.844 1 86.25 318 ALA B N 1
ATOM 5275 C CA . ALA B 1 318 ? -11.469 30.859 24 1 86.25 318 ALA B CA 1
ATOM 5276 C C . ALA B 1 318 ? -12.961 30.609 23.766 1 86.25 318 ALA B C 1
ATOM 5278 O O . ALA B 1 318 ? -13.383 30.344 22.641 1 86.25 318 ALA B O 1
ATOM 5279 N N . THR B 1 319 ? -13.734 30.703 24.828 1 82.31 319 THR B N 1
ATOM 5280 C CA . THR B 1 319 ? -15.172 30.438 24.719 1 82.31 319 THR B CA 1
ATOM 5281 C C . THR B 1 319 ? -15.875 31.547 23.953 1 82.31 319 THR B C 1
ATOM 5283 O O . THR B 1 319 ? -16.703 31.281 23.094 1 82.31 319 THR B O 1
ATOM 5286 N N . GLN B 1 320 ? -15.508 32.719 24.156 1 84.06 320 GLN B N 1
ATOM 5287 C CA . GLN B 1 320 ? -16.234 33.875 23.609 1 84.06 320 GLN B CA 1
ATOM 5288 C C . GLN B 1 320 ? -15.867 34.125 22.156 1 84.06 320 GLN B C 1
ATOM 5290 O O . GLN B 1 320 ? -16.734 34.469 21.344 1 84.06 320 GLN B O 1
ATOM 5295 N N . ILE B 1 321 ? -14.625 33.906 21.891 1 81.56 321 ILE B N 1
ATOM 5296 C CA . ILE B 1 321 ? -14.156 34.344 20.578 1 81.56 321 ILE B CA 1
ATOM 5297 C C . ILE B 1 321 ? -13.922 33.125 19.688 1 81.56 321 ILE B C 1
ATOM 5299 O O . ILE B 1 321 ? -14.289 33.125 18.5 1 81.56 321 ILE B O 1
ATOM 5303 N N . MET B 1 322 ? -13.445 32.062 20.234 1 81.75 322 MET B N 1
ATOM 5304 C CA . MET B 1 322 ? -13.078 30.891 19.422 1 81.75 322 MET B CA 1
ATOM 5305 C C . MET B 1 322 ? -14.141 29.812 19.531 1 81.75 322 MET B C 1
ATOM 5307 O O . MET B 1 322 ? -14.031 28.766 18.875 1 81.75 322 MET B O 1
ATOM 5311 N N . TYR B 1 323 ? -15.148 29.953 20.375 1 81.44 323 TYR B N 1
ATOM 5312 C CA . TYR B 1 323 ? -16.344 29.141 20.5 1 81.44 323 TYR B CA 1
ATOM 5313 C C . TYR B 1 323 ? -15.992 27.719 20.938 1 81.44 323 TYR B C 1
ATOM 5315 O O . TYR B 1 323 ? -16.562 26.75 20.406 1 81.44 323 TYR B O 1
ATOM 5323 N N . PHE B 1 324 ? -15 27.656 21.797 1 81.88 324 PHE B N 1
ATOM 5324 C CA . PHE B 1 324 ? -14.711 26.344 22.391 1 81.88 324 PHE B CA 1
ATOM 5325 C C . PHE B 1 324 ? -15.883 25.875 23.234 1 81.88 324 PHE B C 1
ATOM 5327 O O . PHE B 1 324 ? -16.609 26.672 23.812 1 81.88 324 PHE B O 1
ATOM 5334 N N . SER B 1 325 ? -16.328 24.594 23.047 1 65.69 325 SER B N 1
ATOM 5335 C CA . SER B 1 325 ? -17.453 24.094 23.828 1 65.69 325 SER B CA 1
ATOM 5336 C C . SER B 1 325 ? -17.109 24.047 25.312 1 65.69 325 SER B C 1
ATOM 5338 O O . SER B 1 325 ? -15.953 23.797 25.672 1 65.69 325 SER B O 1
ATOM 5340 N N . THR B 1 326 ? -17.906 24.625 26.141 1 55.78 326 THR B N 1
ATOM 5341 C CA . THR B 1 326 ? -17.797 24.453 27.578 1 55.78 326 THR B CA 1
ATOM 5342 C C . THR B 1 326 ? -18.219 23.031 27.984 1 55.78 326 THR B C 1
ATOM 5344 O O . THR B 1 32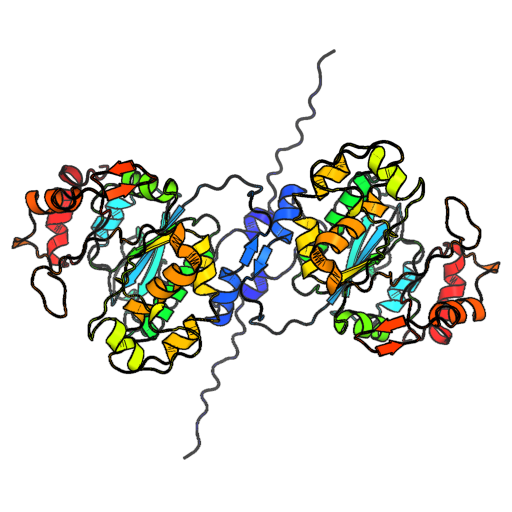6 ? -19.047 22.422 27.312 1 55.78 326 THR B O 1
#

InterPro domains:
  IPR003406 Glycosyl transferase, family 14 [PF02485] (55-281)
  IPR044174 Glycosyltransferase BC10-like [PTHR31042] (26-316)

Organism: Malus domestica (NCBI:txid3750)

Solvent-accessible surface area (backbone atoms only — not comparable to full-atom values): 35460 Å² total; per-residue (Å²): 136,84,79,77,71,76,76,69,79,83,74,80,37,68,54,60,58,59,69,52,53,51,73,61,56,65,63,61,56,50,70,62,45,39,38,34,61,23,18,47,42,51,64,36,80,71,68,73,60,92,71,64,66,15,40,29,44,31,31,55,26,73,51,76,55,66,47,38,68,57,50,42,50,45,52,58,92,44,82,73,43,54,47,61,38,31,43,34,27,61,84,43,58,62,90,76,44,90,59,50,78,78,54,54,77,20,47,37,85,54,61,74,60,43,90,47,29,48,37,39,48,50,51,50,38,48,50,51,26,59,49,44,48,30,75,40,38,41,32,39,34,52,41,44,46,32,48,44,72,45,50,22,46,70,57,52,49,52,54,59,75,69,45,77,52,25,24,41,19,46,42,80,42,84,46,70,87,34,50,45,28,56,72,63,39,85,55,89,85,56,54,77,88,56,50,24,30,27,66,75,46,32,36,37,38,45,68,59,50,36,52,58,59,38,42,74,70,62,54,63,50,41,59,63,46,51,80,84,35,32,35,47,30,26,49,63,23,20,51,38,54,74,74,37,49,91,41,40,67,48,33,42,38,56,42,68,45,55,86,84,47,80,98,56,60,50,72,40,37,46,91,72,60,44,73,66,54,54,52,34,50,35,32,43,72,72,40,74,35,79,56,85,90,35,82,38,46,75,46,29,50,26,36,37,38,47,40,65,73,25,42,68,59,49,58,66,40,30,48,79,72,26,51,34,76,129,136,81,80,77,71,77,75,70,78,82,76,79,41,65,56,58,56,59,70,52,54,50,72,62,57,64,62,61,56,50,71,60,46,38,38,34,61,22,18,46,41,50,65,36,80,72,69,74,62,92,72,64,67,16,39,29,44,32,31,56,25,73,50,76,53,66,44,36,70,56,52,41,49,44,49,57,92,44,82,73,43,54,47,62,38,31,41,34,26,60,86,44,57,62,90,77,44,90,60,49,77,77,54,54,77,20,47,38,85,52,60,75,60,44,90,47,29,49,36,39,49,49,50,51,39,49,50,50,25,59,49,43,47,30,76,41,38,42,32,40,35,52,40,44,43,32,49,44,71,45,50,21,48,69,58,53,50,53,54,59,75,67,45,80,54,25,24,41,19,45,42,79,41,83,46,67,88,33,50,44,28,55,71,62,38,87,55,89,85,57,53,77,87,58,50,23,32,28,66,75,44,32,35,36,38,46,68,60,50,36,51,58,58,39,44,76,70,61,53,62,47,41,60,63,45,53,81,85,36,34,34,48,31,27,49,62,21,19,50,37,54,74,72,37,48,91,42,40,67,48,33,42,38,57,42,68,44,56,87,84,46,81,96,54,62,50,71,42,38,46,92,71,61,45,72,67,52,53,52,34,51,34,31,43,71,74,38,75,35,79,55,85,90,34,82,39,46,75,48,29,52,28,36,38,37,46,40,65,75,23,44,69,58,47,58,66,42,30,49,79,71,25,53,36,77,129

Secondary structure (DSSP, 8-state):
-------------HHHHHHHPPPPSS----HHHHHHHHTEEESS-S-SS----EEEEEEE-SS--TTHHHHHHHHTT-TTSEEEEEE--TT--GGGS---GGGTT-BPPP----TTSHHHHHHHHHHHHHHHTSTTEEEEEEEETT-EESS-HHHHHHHHHT-SSBB---B---STTTGGGGGGS--SS--GGG--B--S--EEEHHHHHHHHT--SSHHHHTT--GGG-GGGTHHHHHHHHH-GGGB-SS-SEEE--TT-SSSPPPB-GGG--HHHHHHHHHTTT--EEETTEEES---SEEE-B-GGGHHHHHHHHHHHH----/-------------HHHHHHHPPPPSS----HHHHHHHHTEEESS-S-SS----EEEEEEE-SS--TTHHHHHHHHTT-TTSEEEEEE--TT--GGGS---GGGTT-BPPP----TTSHHHHHHHHHHHHHHHTSTTEEEEEEEETT-EESS-HHHHHHHHHT-SSBB---B---STTTGGGGGGS--SS--GGG--B--S--EEEHHHHHHHHT--SSHHHHTT--GGG-GGGTHHHHHHHHH-GGGB-SS-SEEE--TT-SSSPPPB-GGG--HHHHHHHHHTTT--EEETTEEES---SEEE-B-GGGHHHHHHHHHHHH----

Nearest PDB structures (foldseek):
  1fo8-assembly1_A  TM=5.151E-01  e=3.291E-04  Oryctolagus cuniculus
  1ll0-assembly1_B  TM=3.826E-01  e=2.919E-04  Oryctolagus cuniculus
  5ggi-assembly1_A  TM=4.257E-01  e=2.919E-04  Homo sapiens
  3tzt-assembly1_A  TM=4.902E-01  e=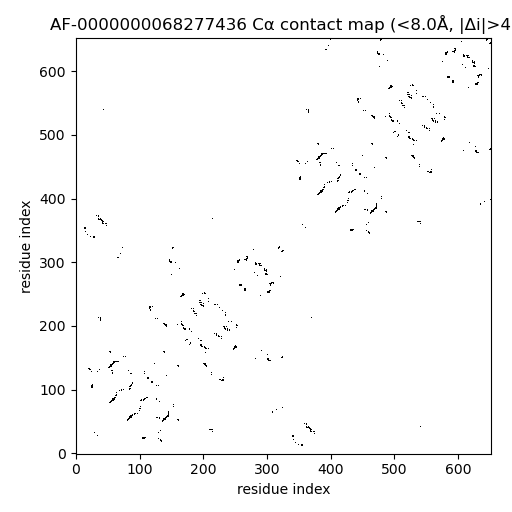2.243E-03  Anaerococcus prevotii DSM 20548
  5ggi-assembly2_B  TM=4.127E-01  e=5.995E-04  Homo sapiens

pLDDT: mean 89.26, std 14.77, range [22.92, 98.88]

Sequence (652 aa):
MSKICATQPNITGGYLKKYLRPPKVFHDMNVSELLWRASMSPRILEYPIHLVPKVAFMFLTKGPVHLALLWENFFKGHQGLYSIYVHSSPSYEAASHPESPVFHERRIPSQEVEWGKASLIEAVRRLLANALLNISNQHFVLLSETCIPLYNFSTVYSYLINSTRTFVEVFDDPSSVGRGRYYLSNYTRITVDQWRKGWAWFAIDREVAIESISDRKYFPEFLKCKGYCFPDEHYLPTFVHLKFAARNANRTLTWVDWSKGGPHPTEYRSPNLTAALLSSLRSGYGRKCEYNGRSTDVCFLFARKFMPDTLDKLLRLATQIMYFSTMSKICATQPNITGGYLKKYLRPPKVFHDMNVSELLWRASMSPRILEYPIHLVPKVAFMFLTKGPVHLALLWENFFKGHQGLYSIYVHSSPSYEAASHPESPVFHERRIPSQEVEWGKASLIEAVRRLLANALLNISNQHFVLLSETCIPLYNFSTVYSYLINSTRTFVEVFDDPSSVGRGRYYLSNYTRITVDQWRKGWAWFAIDREVAIESISDRKYFPEFLKCKGYCFPDEHYLPTFVHLKFAARNANRTLTWVDWSKGGPHPTEYRSPNLTAALLSSLRSGYGRKCEYNGRSTDVCFLFARKFMPDTLDKLLRLATQIMYFST